Protein AF-A0AAD7U032-F1 (afdb_monomer)

Solvent-accessible surface area (backbone atoms only — not comparable to full-atom values): 26812 Å² total; per-residue (Å²): 134,87,78,87,90,81,91,80,87,80,85,79,78,85,80,86,76,88,72,82,88,74,84,74,82,80,70,84,75,75,76,74,75,67,78,77,76,73,81,84,71,78,80,67,92,74,64,51,50,70,64,33,67,50,90,88,66,87,79,59,68,65,36,74,42,58,40,39,72,49,74,57,56,83,48,71,39,68,55,42,38,36,29,38,36,33,13,79,52,79,82,51,80,86,36,52,39,94,87,40,41,72,36,91,82,60,49,80,43,76,83,49,68,27,30,45,49,33,96,84,44,76,80,46,86,51,54,72,55,64,53,47,73,38,66,71,57,89,92,55,64,88,88,63,74,67,34,81,45,74,36,75,37,84,91,61,55,84,64,88,72,73,69,76,91,62,94,69,73,86,72,76,97,79,86,86,86,82,92,73,95,71,83,86,75,82,76,71,78,82,71,73,52,74,63,77,77,76,52,59,80,72,50,72,82,57,74,61,46,78,84,54,47,58,59,86,40,68,47,47,71,68,56,50,51,51,46,50,56,48,27,60,67,54,74,45,91,60,79,53,74,87,40,69,64,81,74,61,31,62,40,20,16,36,58,48,25,51,52,46,50,38,49,74,72,46,46,80,82,51,72,67,57,65,66,52,48,26,62,50,104,76,76,80,70,61,76,78,79,71,95,72,66,84,57,44,77,37,69,49,49,76,63,54,52,51,52,45,48,52,52,36,52,74,60,67,27,56,66,67,61,53,48,58,50,60,76,71,36,26,29,45,37,42,55,52,48,45,30,53,53,59,56,41,66,78,57,52,92,72,53,92,51,43,50,65,51,50,56,50,50,53,50,53,34,47,70,75,51,61,72,80,71,77,72,78,68,53,65,66,62,56,53,56,63,58,68,72,63,77,78,84,71,82,77,82,81,75,86,75,84,80,81,83,77,85,79,87,80,86,86,82,137

Sequence (413 aa):
MYSLVAAASVICTLVLAAAPSATAVSLPRAAASLPILAKRQIVAPSHGFTAEPANSSIIEGGADFDFLYYNSNYCHSGYSQISVYLSTSAPTDGDVTNEGGLADGSYVVDFGTYLIANFGLPPMQPTPPPTLAMPTLDDIVSGTTLFFSVVETYNVCPGHIEFDEEGKDWGSPEDRKGTGSQSSLLLSPPTICESPIQHKMQVEFMRPPEEWATGWEPMTPAQREGLISMAIYCAMDVPFLFNANQNGQNVTKAEASALIGMLQDGGRPSTEYLNSLGRDAFLFGPPPPPQYWHGRHGEPTGEQRAWITQLGTRMGIPMDLVQGALANFTCGQASLLLGRLREAGGQMRNVADPSAWFENEVREVEDELPRSIEVEEDPSELEEAMADIDIDSEADTDEADFVEVAADVEVEG

Foldseek 3Di:
DDDDDDDDDDDDDDDPDDDDDDPPPDDPPPPPPPPPPPQLDDPDPDWWDWPPPDPPDDDDAQDKTFTDIGTLCLLVDQKKKKWKFKALDDDDPVQADPVQHGHPPRGDDTQGMAIDGPPPDDGDPPHDDRIGTHHDDPPDDPPRDMDIDMTIDDPDRPDPPVPVSDPDDPDDDDDDDDDDDDDDPPPDDDLQLPDLPVCCVPCVPPDQLVVQQDPQAAADPVLLVLVSVLCSSRVHDQPCNPPVPPLQARAGSNNSSLVSVCSSVSHDDDPVSSSPGRPDPADDDQDDPPPDDDFQQAAADPVLLVLLQVLCVLLVADNVLSVVLRVPHTNNLSSQLSRVSSVCSNVSVPDPDSHVVSVVSSVVSCVVDPRPPPPVPVVVVVVVVVVPPPPPPPDPDDDDDDDDDDDDDDDDD

Mean predicted aligned error: 19.31 Å

Secondary structure (DSSP, 8-state):
--------------------------------------------S---EEEESPTT----TT-EEE-EEE---TT--SEEEEEEEEESS---GGGB-TTSSBPTTS-SEEEEEEEEEPTTPPP-SSPPPSEEEPPP-TTS-TT---EEEEEEE-S--SS-------------TT-------------PPP-GGG--TTTHHHHTTSPPGGGG--TTPBPPHHHHHHHHHHHHHTT---TTTSSTTTT----BHHHHHHHHHHHHTT----HHHHHHTTS-SS---PPPPPS--TTTTSPPPHHHHHHHHHHHHHTT--HHHHHHHHTT--HHHHHHHHHHHHHHHTTGGG-S-HHHHHHHHHHHHHHHS---------HHHHHHHHHT-------------------------

Radius of gyration: 35.69 Å; Cα contacts (8 Å, |Δi|>4): 397; chains: 1; bounding box: 89×82×132 Å

Structure (mmCIF, N/CA/C/O backbone):
data_AF-A0AAD7U032-F1
#
_entry.id   AF-A0AAD7U032-F1
#
loop_
_atom_site.group_PDB
_atom_site.id
_atom_site.type_symbol
_atom_site.label_atom_id
_atom_site.label_alt_id
_atom_site.label_comp_id
_atom_site.label_asym_id
_atom_site.label_entity_id
_atom_site.label_seq_id
_atom_site.pdbx_PDB_ins_code
_atom_site.Cartn_x
_atom_site.Cartn_y
_atom_site.Cartn_z
_atom_site.occupancy
_atom_site.B_iso_or_equiv
_atom_site.auth_seq_id
_atom_site.auth_comp_id
_atom_site.auth_asym_id
_atom_site.auth_atom_id
_atom_site.pdbx_PDB_model_num
ATOM 1 N N . MET A 1 1 ? -2.798 -3.600 76.453 1.00 41.06 1 MET A N 1
ATOM 2 C CA . MET A 1 1 ? -3.569 -2.342 76.351 1.00 41.06 1 MET A CA 1
ATOM 3 C C . MET A 1 1 ? -4.258 -2.396 74.987 1.00 41.06 1 MET A C 1
ATOM 5 O O . MET A 1 1 ? -3.557 -2.236 74.005 1.00 41.06 1 MET A O 1
ATOM 9 N N . TYR A 1 2 ? -5.413 -3.072 74.848 1.00 35.59 2 TYR A N 1
ATOM 10 C CA . TYR A 1 2 ? -6.803 -2.565 75.024 1.00 35.59 2 TYR A CA 1
ATOM 11 C C . TYR A 1 2 ? -7.045 -1.311 74.157 1.00 35.59 2 TYR A C 1
ATOM 13 O O . TYR A 1 2 ? -6.279 -0.373 74.319 1.00 35.59 2 TYR A O 1
ATOM 21 N N . SER A 1 3 ? -8.005 -1.168 73.231 1.00 39.72 3 SER A N 1
ATOM 22 C CA . SER A 1 3 ? -9.274 -1.832 72.840 1.00 39.72 3 SER A CA 1
ATOM 23 C C . SER A 1 3 ? -9.546 -1.439 71.357 1.00 39.72 3 SER A C 1
ATOM 25 O O . SER A 1 3 ? -9.014 -0.424 70.926 1.00 39.72 3 SER A O 1
ATOM 27 N N . LEU A 1 4 ? -10.190 -2.192 70.449 1.00 46.31 4 LEU A N 1
ATOM 28 C CA . LEU A 1 4 ? -11.607 -2.607 70.333 1.00 46.31 4 LEU A CA 1
ATOM 29 C C . LEU A 1 4 ? -12.651 -1.488 70.550 1.00 46.31 4 LEU A C 1
ATOM 31 O O . LEU A 1 4 ? -12.475 -0.693 71.465 1.00 46.31 4 LEU A O 1
ATOM 35 N N . VAL A 1 5 ? -13.760 -1.549 69.779 1.00 42.72 5 VAL A N 1
ATOM 36 C CA . VAL A 1 5 ? -15.008 -0.720 69.784 1.00 42.72 5 VAL A CA 1
ATOM 37 C C . VAL A 1 5 ? -15.015 0.384 68.700 1.00 42.72 5 VAL A C 1
ATOM 39 O O . VAL A 1 5 ? -14.075 1.157 68.621 1.00 42.72 5 VAL A O 1
ATOM 42 N N . ALA A 1 6 ? -16.022 0.578 67.838 1.00 46.84 6 ALA A N 1
ATOM 43 C CA . ALA A 1 6 ? -17.252 -0.148 67.514 1.00 46.84 6 ALA A CA 1
ATOM 44 C C . ALA A 1 6 ? -17.837 0.376 66.187 1.00 46.84 6 ALA A C 1
ATOM 46 O O . ALA A 1 6 ? -17.640 1.529 65.810 1.00 46.84 6 ALA A O 1
ATOM 47 N N . ALA A 1 7 ? -18.609 -0.492 65.534 1.00 47.25 7 ALA A N 1
ATOM 48 C CA . ALA A 1 7 ? -19.533 -0.172 64.459 1.00 47.25 7 ALA A CA 1
ATOM 49 C C . ALA A 1 7 ? -20.654 0.776 64.923 1.00 47.25 7 ALA A C 1
ATOM 51 O O . ALA A 1 7 ? -21.212 0.595 66.005 1.00 47.25 7 ALA A O 1
ATOM 52 N N . ALA A 1 8 ? -21.058 1.706 64.057 1.00 46.75 8 ALA A N 1
ATOM 53 C CA . ALA A 1 8 ? -22.349 2.379 64.149 1.00 46.75 8 ALA A CA 1
ATOM 54 C C . ALA A 1 8 ? -23.053 2.326 62.787 1.00 46.75 8 ALA A C 1
ATOM 56 O O . ALA A 1 8 ? -22.836 3.140 61.896 1.00 46.75 8 ALA A O 1
ATOM 57 N N . SER A 1 9 ? -23.883 1.293 62.671 1.00 47.72 9 SER A N 1
ATOM 58 C CA . SER A 1 9 ? -24.999 1.162 61.743 1.00 47.72 9 SER A CA 1
ATOM 59 C C . SER A 1 9 ? -25.921 2.383 61.84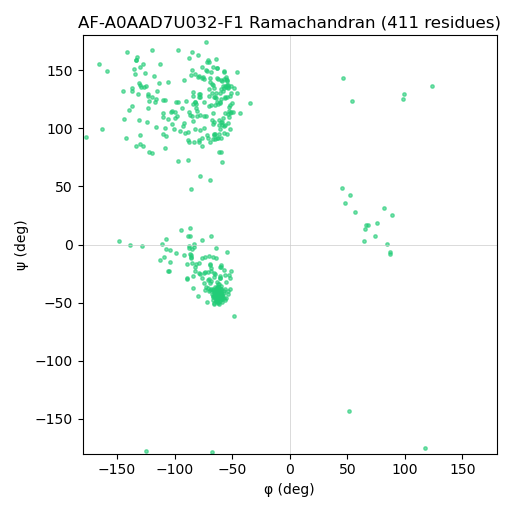8 1.00 47.72 9 SER A C 1
ATOM 61 O O . SER A 1 9 ? -26.475 2.638 62.918 1.00 47.72 9 SER A O 1
ATOM 63 N N . VAL A 1 10 ? -26.105 3.122 60.752 1.00 52.47 10 VAL A N 1
ATOM 64 C CA . VAL A 1 10 ? -27.197 4.095 60.615 1.00 52.47 10 VAL A CA 1
ATOM 65 C C . VAL A 1 10 ? -28.177 3.549 59.590 1.00 52.47 10 VAL A C 1
ATOM 67 O O . VAL A 1 10 ? -28.017 3.676 58.379 1.00 52.47 10 VAL A O 1
ATOM 70 N N . ILE A 1 11 ? -29.193 2.892 60.138 1.00 46.78 11 ILE A N 1
ATOM 71 C CA . ILE A 1 11 ? -30.429 2.495 59.478 1.00 46.78 11 ILE A CA 1
ATOM 72 C C . ILE A 1 11 ? -31.166 3.790 59.118 1.00 46.78 11 ILE A C 1
ATOM 74 O O . ILE A 1 11 ? -31.699 4.464 59.998 1.00 46.78 11 ILE A O 1
ATOM 78 N N . CYS A 1 12 ? -31.159 4.165 57.838 1.00 48.62 12 CYS A N 1
ATOM 79 C CA . CYS A 1 12 ? -31.978 5.263 57.337 1.00 48.62 12 CYS A CA 1
ATOM 80 C C . CYS A 1 12 ? -33.362 4.713 56.975 1.00 48.62 12 CYS A C 1
ATOM 82 O O . CYS A 1 12 ? -33.523 3.888 56.076 1.00 48.62 12 CYS A O 1
ATOM 84 N N . THR A 1 13 ? -34.340 5.126 57.768 1.00 58.12 13 THR A N 1
ATOM 85 C CA . THR A 1 13 ? -35.730 4.687 57.774 1.00 58.12 13 THR A CA 1
ATOM 86 C C . THR A 1 13 ? -36.441 5.030 56.463 1.00 58.12 13 THR A C 1
ATOM 88 O O . THR A 1 13 ? -36.563 6.196 56.093 1.00 58.12 13 THR A O 1
ATOM 91 N N . LEU A 1 14 ? -36.972 4.000 55.801 1.00 45.00 14 LEU A N 1
ATOM 92 C CA . LEU A 1 14 ? -37.977 4.100 54.744 1.00 45.00 14 LEU A CA 1
ATOM 93 C C . LEU A 1 14 ? -39.213 4.854 55.268 1.00 45.00 14 LEU A C 1
ATOM 95 O O . LEU A 1 14 ? -39.939 4.344 56.121 1.00 45.00 14 LEU A O 1
ATOM 99 N N . VAL A 1 15 ? -39.482 6.046 54.734 1.00 50.38 15 VAL A N 1
ATOM 100 C CA . VAL A 1 15 ? -40.784 6.711 54.872 1.00 50.38 15 VAL A CA 1
ATOM 101 C C . VAL A 1 15 ? -41.627 6.333 53.660 1.00 50.38 15 VAL A C 1
ATOM 103 O O . VAL A 1 15 ? -41.447 6.849 52.559 1.00 50.38 15 VAL A O 1
ATOM 106 N N . LEU A 1 16 ? -42.543 5.392 53.879 1.00 44.97 16 LEU A N 1
ATOM 107 C CA . LEU A 1 16 ? -43.576 4.991 52.933 1.00 44.97 16 LEU A CA 1
ATOM 108 C C . LEU A 1 16 ? -44.677 6.068 52.939 1.00 44.97 16 LEU A C 1
ATOM 110 O O . LEU A 1 16 ? -45.589 6.039 53.764 1.00 44.97 16 LEU A O 1
ATOM 114 N N . ALA A 1 17 ? -44.573 7.059 52.055 1.00 53.41 17 ALA A N 1
ATOM 115 C CA . ALA A 1 17 ? -45.657 8.004 51.810 1.00 53.41 17 ALA A CA 1
ATOM 116 C C . ALA A 1 17 ? -46.637 7.389 50.799 1.00 53.41 17 ALA A C 1
ATOM 118 O O . ALA A 1 17 ? -46.346 7.282 49.609 1.00 53.41 17 ALA A O 1
ATOM 119 N N . ALA A 1 18 ? -47.798 6.958 51.293 1.00 51.94 18 ALA A N 1
ATOM 120 C CA . ALA A 1 18 ? -48.925 6.532 50.476 1.00 51.94 18 ALA A CA 1
ATOM 121 C C . ALA A 1 18 ? -49.508 7.743 49.727 1.00 51.94 18 ALA A C 1
ATOM 123 O O . ALA A 1 18 ? -50.146 8.606 50.331 1.00 51.94 18 ALA A O 1
ATOM 124 N N . ALA A 1 19 ? -49.273 7.812 48.417 1.00 52.31 19 ALA A N 1
ATOM 125 C CA . ALA A 1 19 ? -49.904 8.784 47.532 1.00 52.31 19 ALA A CA 1
ATOM 126 C C . ALA A 1 19 ? -51.203 8.204 46.927 1.00 52.31 19 ALA A C 1
ATOM 128 O O . ALA A 1 19 ? -51.252 7.012 46.607 1.00 52.31 19 ALA A O 1
ATOM 129 N N . PRO A 1 20 ? -52.261 9.021 46.776 1.00 50.53 20 PRO A N 1
ATOM 130 C CA . PRO A 1 20 ? -53.568 8.586 46.295 1.00 50.53 20 PRO A CA 1
ATOM 131 C C . PRO A 1 20 ? -53.537 8.162 44.822 1.00 50.53 20 PRO A C 1
ATOM 133 O O . PRO A 1 20 ? -52.939 8.820 43.971 1.00 50.53 20 PRO A O 1
ATOM 136 N N . SER A 1 21 ? -54.237 7.065 44.534 1.00 52.59 21 SER A N 1
ATOM 137 C CA . SER A 1 21 ? -54.460 6.514 43.199 1.00 52.59 21 SER A CA 1
ATOM 138 C C . SER A 1 21 ? -55.218 7.504 42.310 1.00 52.59 21 SER A C 1
ATOM 140 O O . SER A 1 21 ? -56.446 7.558 42.316 1.00 52.59 21 SER A O 1
ATOM 142 N N . ALA A 1 22 ? -54.479 8.279 41.519 1.00 49.69 22 ALA A N 1
ATOM 143 C CA . ALA A 1 22 ? -55.016 8.957 40.351 1.00 49.69 22 ALA A CA 1
ATOM 144 C C . ALA A 1 22 ? -55.148 7.926 39.221 1.00 49.69 22 ALA A C 1
ATOM 146 O O . ALA A 1 22 ? -54.156 7.419 38.698 1.00 49.69 22 ALA A O 1
ATOM 147 N N . THR A 1 23 ? -56.383 7.591 38.858 1.00 52.22 23 THR A N 1
ATOM 148 C CA . THR A 1 23 ? -56.711 6.839 37.645 1.00 52.22 23 THR A CA 1
ATOM 149 C C . THR A 1 23 ? -56.290 7.661 36.427 1.00 52.22 23 THR A C 1
ATOM 151 O O . THR A 1 23 ? -57.039 8.513 35.950 1.00 52.22 23 THR A O 1
ATOM 154 N N . ALA A 1 24 ? -55.064 7.441 35.955 1.00 48.94 24 ALA A N 1
ATOM 155 C CA . ALA A 1 24 ? -54.575 7.997 34.707 1.00 48.94 24 ALA A CA 1
ATOM 156 C C . ALA A 1 24 ? -55.362 7.369 33.550 1.00 48.94 24 ALA A C 1
ATOM 158 O O . ALA A 1 24 ? -55.278 6.168 33.293 1.00 48.94 24 ALA A O 1
ATOM 159 N N . VAL A 1 25 ? -56.155 8.193 32.868 1.00 52.25 25 VAL A N 1
ATOM 160 C CA . VAL A 1 25 ? -56.775 7.852 31.589 1.00 52.25 25 VAL A CA 1
ATOM 161 C C . VAL A 1 25 ? -55.638 7.583 30.608 1.00 52.25 25 VAL A C 1
ATOM 163 O O . VAL A 1 25 ? -54.919 8.495 30.204 1.00 52.25 25 VAL A O 1
ATOM 166 N N . SER A 1 26 ? -55.439 6.309 30.280 1.00 49.09 26 SER A N 1
ATOM 167 C CA . SER A 1 26 ? -54.466 5.865 29.291 1.00 49.09 26 SER A CA 1
ATOM 168 C C . SER A 1 26 ? -54.978 6.281 27.911 1.00 49.09 26 SER A C 1
ATOM 170 O O . SER A 1 26 ? -55.786 5.585 27.298 1.00 49.09 26 SER A O 1
ATOM 172 N N . LEU A 1 27 ? -54.581 7.469 27.445 1.00 50.00 27 LEU A N 1
ATOM 173 C CA . LEU A 1 27 ? -54.693 7.786 26.027 1.00 50.00 27 LEU A CA 1
ATOM 174 C C . LEU A 1 27 ? -53.755 6.828 25.278 1.00 50.00 27 LEU A C 1
ATOM 176 O O . LEU A 1 27 ? -52.572 6.776 25.627 1.00 50.00 27 LEU A O 1
ATOM 180 N N . PRO A 1 28 ? -54.230 6.092 24.257 1.00 48.09 28 PRO A N 1
ATOM 181 C CA . PRO A 1 28 ? -53.341 5.368 23.368 1.00 48.09 28 PRO A CA 1
ATOM 182 C C . PRO A 1 28 ? -52.459 6.411 22.687 1.00 48.09 28 PRO A C 1
ATOM 184 O O . PRO A 1 28 ? -52.894 7.153 21.806 1.00 48.09 28 PRO A O 1
ATOM 187 N N . ARG A 1 29 ? -51.218 6.519 23.161 1.00 51.91 29 ARG A N 1
ATOM 188 C CA . ARG A 1 29 ? -50.171 7.296 22.518 1.00 51.91 29 ARG A CA 1
ATOM 189 C C . ARG A 1 29 ? -49.929 6.574 21.201 1.00 51.91 29 ARG A C 1
ATOM 191 O O . ARG A 1 29 ? -49.249 5.554 21.177 1.00 51.91 29 ARG A O 1
ATOM 198 N N . ALA A 1 30 ? -50.590 7.036 20.142 1.00 49.72 30 ALA A N 1
ATOM 199 C CA . ALA A 1 30 ? -50.266 6.633 18.790 1.00 49.72 30 ALA A CA 1
ATOM 200 C C . ALA A 1 30 ? -48.770 6.905 18.641 1.00 49.72 30 ALA A C 1
ATOM 202 O O . ALA A 1 30 ? -48.344 8.061 18.619 1.00 49.72 30 ALA A O 1
ATOM 203 N N . ALA A 1 31 ? -47.973 5.838 18.680 1.00 51.22 31 ALA A N 1
ATOM 204 C CA . ALA A 1 31 ? -46.581 5.889 18.305 1.00 51.22 31 ALA A CA 1
ATOM 205 C C . ALA A 1 31 ? -46.606 6.275 16.832 1.00 51.22 31 ALA A C 1
ATOM 207 O O . ALA A 1 31 ? -46.806 5.433 15.961 1.00 51.22 31 ALA A O 1
ATOM 208 N N . ALA A 1 32 ? -46.534 7.579 16.567 1.00 51.00 32 ALA A N 1
ATOM 209 C CA . ALA A 1 32 ? -46.184 8.069 15.259 1.00 51.00 32 ALA A CA 1
ATOM 210 C C . ALA A 1 32 ? -44.821 7.441 14.982 1.00 51.00 32 ALA A C 1
ATOM 212 O O . ALA A 1 32 ? -43.820 7.834 15.580 1.00 51.00 32 ALA A O 1
ATOM 213 N N . SER A 1 33 ? -44.817 6.387 14.169 1.00 51.91 33 SER A N 1
ATOM 214 C CA . SER A 1 33 ? -43.621 5.868 13.538 1.00 51.91 33 SER A CA 1
ATOM 215 C C . SER A 1 33 ? -43.087 7.025 12.712 1.00 51.91 33 SER A C 1
ATOM 217 O O . SER A 1 33 ? -43.548 7.261 11.593 1.00 51.91 33 SER A O 1
ATOM 219 N N . LEU A 1 34 ? -42.207 7.824 13.318 1.00 50.81 34 LEU A N 1
ATOM 220 C CA . LEU A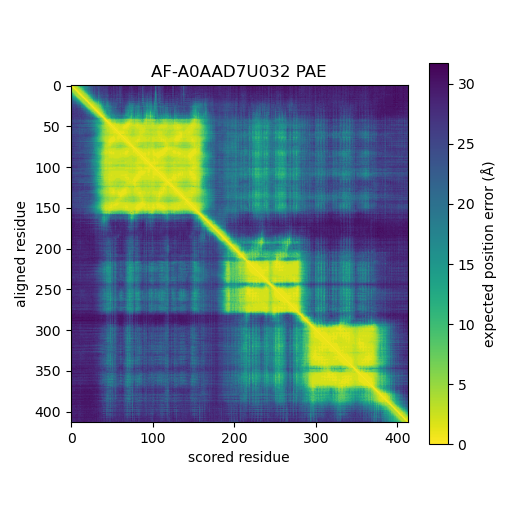 1 34 ? -41.417 8.781 12.574 1.00 50.81 34 LEU A CA 1
ATOM 221 C C . LEU A 1 34 ? -40.768 7.969 11.455 1.00 50.81 34 LEU A C 1
ATOM 223 O O . LEU A 1 34 ? -40.227 6.896 11.746 1.00 50.81 34 LEU A O 1
ATOM 227 N N . PRO A 1 35 ? -40.905 8.393 10.190 1.00 55.06 35 PRO A N 1
ATOM 228 C CA . PRO A 1 35 ? -40.233 7.709 9.105 1.00 55.06 35 PRO A CA 1
ATOM 229 C C . PRO A 1 35 ? -38.759 7.633 9.490 1.00 55.06 35 PRO A C 1
ATOM 231 O O . PRO A 1 35 ? -38.136 8.663 9.751 1.00 55.06 35 PRO A O 1
ATOM 234 N N . ILE A 1 36 ? -38.247 6.407 9.620 1.00 55.00 36 ILE A N 1
ATOM 235 C CA . ILE A 1 36 ? -36.823 6.164 9.813 1.00 55.00 36 ILE A CA 1
ATOM 236 C C . ILE A 1 36 ? -36.183 6.780 8.577 1.00 55.00 36 ILE A C 1
ATOM 238 O O . ILE A 1 36 ? -36.366 6.278 7.468 1.00 55.00 36 ILE A O 1
ATOM 242 N N . LEU A 1 37 ? -35.557 7.941 8.757 1.00 54.03 37 LEU A N 1
ATOM 243 C CA . LEU A 1 37 ? -34.805 8.605 7.708 1.00 54.03 37 LEU A CA 1
ATOM 244 C C . LEU A 1 37 ? -33.744 7.600 7.271 1.00 54.03 37 LEU A C 1
ATOM 246 O O . LEU A 1 37 ? -32.852 7.264 8.047 1.00 54.03 37 LEU A O 1
ATOM 250 N N . ALA A 1 38 ? -33.916 7.050 6.069 1.00 57.22 38 ALA A N 1
ATOM 251 C CA . ALA A 1 38 ? -32.956 6.125 5.500 1.00 57.22 38 ALA A CA 1
ATOM 252 C C . ALA A 1 38 ? -31.598 6.830 5.467 1.00 57.22 38 ALA A C 1
ATOM 254 O O . ALA A 1 38 ? -31.499 7.963 4.986 1.00 57.22 38 ALA A O 1
ATOM 255 N N . LYS A 1 39 ? -30.580 6.175 6.031 1.00 55.69 39 LYS A N 1
ATOM 256 C CA . LYS A 1 39 ? -29.197 6.644 6.008 1.00 55.69 39 LYS A CA 1
ATOM 257 C C . LYS A 1 39 ? -28.814 6.906 4.547 1.00 55.69 39 LYS A C 1
ATOM 259 O O . LYS A 1 39 ? -28.783 5.977 3.749 1.00 55.69 39 LYS A O 1
ATOM 264 N N . ARG A 1 40 ? -28.595 8.178 4.197 1.00 56.59 40 ARG A N 1
ATOM 265 C CA . ARG A 1 40 ? -28.171 8.604 2.847 1.00 56.59 40 ARG A CA 1
ATOM 266 C C . ARG A 1 40 ? -26.656 8.563 2.663 1.00 56.59 40 ARG A C 1
ATOM 268 O O . ARG A 1 40 ? -26.166 8.778 1.563 1.00 56.59 40 ARG A O 1
ATOM 275 N N . GLN A 1 41 ? -25.914 8.329 3.741 1.00 63.97 41 GLN A N 1
ATOM 276 C CA . GLN A 1 41 ? -24.466 8.284 3.696 1.00 63.97 41 GLN A CA 1
ATOM 277 C C . GLN A 1 41 ? -24.000 6.909 3.219 1.00 63.97 41 GLN A C 1
ATOM 279 O O . GLN A 1 41 ? -24.321 5.886 3.829 1.00 63.97 41 GLN A O 1
ATOM 284 N N . ILE A 1 42 ? -23.234 6.908 2.134 1.00 69.94 42 ILE A N 1
ATOM 285 C CA . ILE A 1 42 ? -22.554 5.727 1.618 1.00 69.94 42 ILE A CA 1
ATOM 286 C C . ILE A 1 42 ? -21.243 5.603 2.391 1.00 69.94 42 ILE A C 1
ATOM 288 O O . ILE A 1 42 ? -20.425 6.522 2.376 1.00 69.94 42 ILE A O 1
ATOM 292 N N . VAL A 1 43 ? -21.050 4.483 3.087 1.00 80.06 43 VAL A N 1
ATOM 293 C CA . VAL A 1 43 ? -19.726 4.126 3.603 1.00 80.06 43 VAL A CA 1
ATOM 294 C C . VAL A 1 43 ? -18.914 3.664 2.400 1.00 80.06 43 VAL A C 1
ATOM 296 O O . VAL A 1 43 ? -19.236 2.653 1.775 1.00 80.06 43 VAL A O 1
ATOM 299 N N . ALA A 1 44 ? -17.922 4.460 2.010 1.00 79.00 44 ALA A N 1
ATOM 300 C CA . ALA A 1 44 ? -17.062 4.111 0.892 1.00 79.00 44 ALA A CA 1
ATOM 301 C C . ALA A 1 44 ? -16.163 2.928 1.297 1.00 79.00 44 ALA A C 1
ATOM 303 O O . ALA A 1 44 ? -15.561 2.967 2.370 1.00 79.00 44 ALA A O 1
ATOM 304 N N . PRO A 1 45 ? -16.024 1.891 0.451 1.00 74.50 45 PRO A N 1
ATOM 305 C CA . PRO A 1 45 ? -15.118 0.777 0.734 1.00 74.50 45 PRO A CA 1
ATOM 306 C C . PRO A 1 45 ? -13.641 1.196 0.652 1.00 74.50 45 PRO A C 1
ATOM 308 O O . PRO A 1 45 ? -12.767 0.492 1.146 1.00 74.50 45 PRO A O 1
ATOM 311 N N . SER A 1 46 ? -13.355 2.333 0.014 1.00 78.12 46 SER A N 1
ATOM 312 C CA . SER A 1 46 ? -12.024 2.926 -0.053 1.00 78.12 46 SER A CA 1
ATOM 313 C C . SER A 1 46 ? -11.796 3.830 1.155 1.00 78.12 46 SER A C 1
ATOM 315 O O . SER A 1 46 ? -12.443 4.867 1.289 1.00 78.12 46 SER A O 1
ATOM 317 N N . HIS A 1 47 ? -10.858 3.439 2.011 1.00 86.06 47 HIS A N 1
ATOM 318 C CA . HIS A 1 47 ? -10.454 4.177 3.202 1.00 86.06 47 HIS A CA 1
ATOM 319 C C . HIS A 1 47 ? -8.936 4.077 3.403 1.00 86.06 47 HIS A C 1
ATOM 321 O O . HIS A 1 47 ? -8.263 3.247 2.786 1.00 86.06 47 HIS A O 1
ATOM 327 N N . GLY A 1 48 ? -8.384 4.934 4.259 1.00 89.38 48 GLY A N 1
ATOM 328 C CA . GLY A 1 48 ? -6.986 4.880 4.674 1.00 89.38 48 GLY A CA 1
ATOM 329 C C . GLY A 1 48 ? -6.659 3.643 5.515 1.00 89.38 48 GLY A C 1
ATOM 330 O O . GLY A 1 48 ? -7.508 2.790 5.777 1.00 89.38 48 GLY A O 1
ATOM 331 N N . PHE A 1 49 ? -5.415 3.533 5.964 1.00 90.88 49 PHE A N 1
ATOM 332 C CA . PHE A 1 49 ? -4.928 2.385 6.723 1.00 90.88 49 PHE A CA 1
ATOM 333 C C . PHE A 1 49 ? -4.224 2.817 8.011 1.00 90.88 49 PHE A C 1
ATOM 335 O O . PHE A 1 49 ? -3.388 3.721 8.016 1.00 90.88 49 PHE A O 1
ATOM 342 N N . THR A 1 50 ? -4.543 2.126 9.104 1.00 94.81 50 THR A N 1
ATOM 343 C CA . THR A 1 50 ? -3.890 2.295 10.404 1.00 94.81 50 THR A CA 1
ATOM 344 C C . THR A 1 50 ? -2.625 1.449 10.454 1.00 94.81 50 THR A C 1
ATOM 346 O O . THR A 1 50 ? -2.706 0.224 10.502 1.00 94.81 50 THR A O 1
ATOM 349 N N . ALA A 1 51 ? -1.462 2.098 10.455 1.00 91.12 51 ALA A N 1
ATOM 350 C CA . ALA A 1 51 ? -0.181 1.417 10.601 1.00 91.12 51 ALA A CA 1
ATOM 351 C C . ALA A 1 51 ? 0.172 1.157 12.065 1.00 91.12 51 ALA A C 1
ATOM 353 O O . ALA A 1 51 ? 0.679 0.081 12.370 1.00 91.12 51 ALA A O 1
ATOM 354 N N . GLU A 1 52 ? -0.148 2.103 12.954 1.00 95.88 52 GLU A N 1
ATOM 355 C CA . GLU A 1 52 ? 0.006 1.939 14.399 1.00 95.88 52 GLU A CA 1
ATOM 356 C C . GLU A 1 52 ? -1.282 2.330 15.144 1.00 95.88 52 GLU A C 1
ATOM 358 O O . GLU A 1 52 ? -1.893 3.351 14.799 1.00 95.88 52 GLU A O 1
ATOM 363 N N . PRO A 1 53 ? -1.704 1.552 16.158 1.00 97.69 53 PRO A N 1
ATOM 364 C CA . PRO A 1 53 ? -1.025 0.359 16.668 1.00 97.69 53 PRO A CA 1
ATOM 365 C C . PRO A 1 53 ? -1.170 -0.849 15.729 1.00 97.69 53 PRO A C 1
ATOM 367 O O . PRO A 1 53 ? -2.238 -1.085 15.159 1.00 97.69 53 PRO A O 1
ATOM 370 N N . ALA A 1 54 ? -0.113 -1.654 15.606 1.00 92.38 54 ALA A N 1
ATOM 371 C CA . ALA A 1 54 ? -0.169 -2.902 14.849 1.00 92.38 54 ALA A CA 1
ATOM 372 C C . ALA A 1 54 ? -1.262 -3.855 15.378 1.00 92.38 54 ALA A C 1
ATOM 374 O O . ALA A 1 54 ? -1.539 -3.929 16.582 1.00 92.38 54 ALA A O 1
ATOM 375 N N . ASN A 1 55 ? -1.854 -4.649 14.483 1.00 92.69 55 ASN A N 1
ATOM 376 C CA . ASN A 1 55 ? -2.860 -5.643 14.859 1.00 92.69 55 ASN A CA 1
ATOM 377 C C . ASN A 1 55 ? -2.340 -6.599 15.944 1.00 92.69 55 ASN A C 1
ATOM 379 O O . ASN A 1 55 ? -1.220 -7.100 15.866 1.00 92.69 55 ASN A O 1
ATOM 383 N N . SER A 1 56 ? -3.194 -6.887 16.932 1.00 93.19 56 SER A N 1
ATOM 384 C CA . SER A 1 56 ? -2.869 -7.729 18.098 1.00 93.19 56 SER A CA 1
ATOM 385 C C . SER A 1 56 ? -1.813 -7.156 19.054 1.00 93.19 56 SER A C 1
ATOM 387 O O . SER A 1 56 ? -1.301 -7.895 19.897 1.00 93.19 56 SER A O 1
ATOM 389 N N . SER A 1 57 ? -1.518 -5.855 18.977 1.00 95.56 57 SER A N 1
ATOM 390 C CA . SER A 1 57 ? -0.708 -5.175 19.992 1.00 95.56 57 SER A CA 1
ATOM 391 C C . SER A 1 57 ? -1.349 -5.267 21.378 1.00 95.56 57 SER A C 1
ATOM 393 O O . SER A 1 57 ? -2.568 -5.170 21.528 1.00 95.56 57 SER A O 1
ATOM 395 N N . ILE A 1 58 ? -0.512 -5.447 22.400 1.00 96.75 58 ILE A N 1
ATOM 396 C CA . ILE A 1 58 ? -0.925 -5.430 23.806 1.00 96.75 58 ILE A CA 1
ATOM 397 C C . ILE A 1 58 ? -0.578 -4.053 24.362 1.00 96.75 58 ILE A C 1
ATOM 399 O O . ILE A 1 58 ? 0.597 -3.711 24.466 1.00 96.75 58 ILE A O 1
ATOM 403 N N . ILE A 1 59 ? -1.603 -3.280 24.714 1.00 96.62 59 ILE A N 1
ATOM 404 C CA . ILE A 1 59 ? -1.467 -1.932 25.270 1.00 96.62 59 ILE A CA 1
ATOM 405 C C . ILE A 1 59 ? -2.036 -1.957 26.688 1.00 96.62 59 ILE A C 1
ATOM 407 O O . ILE A 1 59 ? -3.172 -2.385 26.904 1.00 96.62 59 ILE A O 1
ATOM 411 N N . GLU A 1 60 ? -1.237 -1.539 27.667 1.00 95.75 60 GLU A N 1
ATOM 412 C CA . GLU A 1 60 ? -1.676 -1.459 29.060 1.00 95.75 60 GLU A CA 1
ATOM 413 C C . GLU A 1 60 ? -2.571 -0.228 29.276 1.00 95.75 60 GLU A C 1
ATOM 415 O O . GLU A 1 60 ? -2.342 0.838 28.707 1.00 95.75 60 GLU A O 1
ATOM 420 N N . GLY A 1 61 ? -3.599 -0.358 30.119 1.00 95.81 61 GLY A N 1
ATOM 421 C CA . GLY A 1 61 ? -4.423 0.786 30.513 1.00 95.81 61 GLY A CA 1
ATOM 422 C C . GLY A 1 61 ? -3.576 1.853 31.211 1.00 95.81 61 GLY A C 1
ATOM 423 O O . GLY A 1 61 ? -2.825 1.543 32.134 1.00 95.81 61 GLY A O 1
ATOM 424 N N . GLY A 1 62 ? -3.697 3.104 30.772 1.00 95.81 62 GLY A N 1
ATOM 425 C CA . GLY A 1 62 ? -2.895 4.237 31.233 1.00 95.81 62 GLY A CA 1
ATOM 426 C C . GLY A 1 62 ? -1.571 4.441 30.488 1.00 95.81 62 GLY A C 1
ATOM 427 O O . GLY A 1 62 ? -0.898 5.433 30.760 1.00 95.81 62 GLY A O 1
ATOM 428 N N . ALA A 1 63 ? -1.178 3.535 29.585 1.00 97.56 63 ALA A N 1
ATOM 429 C CA . ALA A 1 63 ? 0.040 3.680 28.790 1.00 97.56 63 ALA A CA 1
ATOM 430 C C . ALA A 1 63 ? -0.193 4.523 27.528 1.00 97.56 63 ALA A C 1
ATOM 432 O O . ALA A 1 63 ? -1.272 4.492 26.934 1.00 97.56 63 ALA A O 1
ATOM 433 N N . ASP A 1 64 ? 0.848 5.225 27.089 1.00 98.31 64 ASP A N 1
ATOM 434 C CA . ASP A 1 64 ? 0.878 5.832 25.760 1.00 98.31 64 ASP A CA 1
ATOM 435 C C . ASP A 1 64 ? 1.207 4.764 24.707 1.00 98.31 64 ASP A C 1
ATOM 437 O O . ASP A 1 64 ? 1.997 3.849 24.959 1.00 98.31 64 ASP A O 1
ATOM 441 N N . PHE A 1 65 ? 0.621 4.890 23.520 1.00 98.00 65 PHE A N 1
ATOM 442 C CA . PHE A 1 65 ? 0.921 4.054 22.360 1.00 98.00 65 PHE A CA 1
ATOM 443 C C . PHE A 1 65 ? 1.072 4.906 21.101 1.00 98.00 65 PHE A C 1
ATOM 445 O O . PHE A 1 65 ? 0.474 5.979 20.990 1.00 98.00 65 PHE A O 1
ATOM 452 N N . ASP A 1 66 ? 1.883 4.424 20.162 1.00 98.25 66 ASP A N 1
ATOM 453 C CA . ASP A 1 66 ? 2.118 5.105 18.892 1.00 98.25 66 ASP A CA 1
ATOM 454 C C . ASP A 1 66 ? 0.842 5.111 18.043 1.00 98.25 66 ASP A C 1
ATOM 456 O O . ASP A 1 66 ? 0.126 4.110 17.949 1.00 98.25 66 ASP A O 1
ATOM 460 N N . PHE A 1 67 ? 0.561 6.251 17.417 1.00 98.12 67 PHE A N 1
ATOM 461 C CA . PHE A 1 67 ? -0.554 6.412 16.495 1.00 98.12 67 PHE A CA 1
ATOM 462 C C . PHE A 1 67 ? -0.045 6.893 15.142 1.00 98.12 67 PHE A C 1
ATOM 464 O O . PHE A 1 67 ? 0.510 7.986 15.010 1.00 98.12 67 PHE A O 1
ATOM 471 N N . LEU A 1 68 ? -0.261 6.062 14.123 1.00 95.56 68 LEU A N 1
ATOM 472 C CA . LEU A 1 68 ? 0.115 6.367 12.752 1.00 95.56 68 LEU A CA 1
ATOM 473 C C . LEU A 1 68 ? -0.978 5.894 11.803 1.00 95.56 68 LEU A C 1
ATOM 475 O O . LEU A 1 68 ? -1.238 4.697 11.660 1.00 95.56 68 LEU A O 1
ATOM 479 N N . TYR A 1 69 ? -1.592 6.859 11.130 1.00 96.62 69 TYR A N 1
ATOM 480 C CA . TYR A 1 69 ? -2.650 6.629 10.163 1.00 96.62 69 TYR A CA 1
ATOM 481 C C . TYR A 1 69 ? -2.276 7.230 8.811 1.00 96.62 69 TYR A C 1
ATOM 483 O O . TYR A 1 69 ? -1.931 8.409 8.723 1.00 96.62 69 TYR A O 1
ATOM 491 N N . TYR A 1 70 ? -2.369 6.417 7.762 1.00 90.75 70 TYR A N 1
ATOM 492 C CA . TYR A 1 70 ? -2.174 6.840 6.382 1.00 90.75 70 TYR A CA 1
ATOM 493 C C . TYR A 1 70 ? -3.534 7.050 5.740 1.00 90.75 70 TYR A C 1
ATOM 495 O O . TYR A 1 70 ? -4.258 6.085 5.491 1.00 90.75 70 TYR A O 1
ATOM 503 N N . ASN A 1 71 ? -3.888 8.305 5.480 1.00 93.06 71 ASN A N 1
ATOM 504 C CA . ASN A 1 71 ? -5.186 8.605 4.907 1.00 93.06 71 ASN A CA 1
ATOM 505 C C . ASN A 1 71 ? -5.238 8.248 3.417 1.00 93.06 71 ASN A C 1
ATOM 507 O O . ASN A 1 71 ? -4.268 8.448 2.687 1.00 93.06 71 ASN A O 1
ATOM 511 N N . SER A 1 72 ? -6.390 7.772 2.945 1.00 87.50 72 SER A N 1
ATOM 512 C CA . SER A 1 72 ? -6.559 7.468 1.513 1.00 87.50 72 SER A CA 1
ATOM 513 C C . SER A 1 72 ? -6.708 8.727 0.660 1.00 87.50 72 SER A C 1
ATOM 515 O O . SER A 1 72 ? -6.396 8.712 -0.529 1.00 87.50 72 SER A O 1
ATOM 517 N N . ASN A 1 73 ? -7.176 9.821 1.277 1.00 87.62 73 ASN A N 1
ATOM 518 C CA . ASN A 1 73 ? -7.520 11.068 0.594 1.00 87.62 73 ASN A CA 1
ATOM 519 C C . ASN A 1 73 ? -8.487 10.833 -0.579 1.00 87.62 73 ASN A C 1
ATOM 521 O O . ASN A 1 73 ? -8.318 11.411 -1.652 1.00 87.62 73 ASN A O 1
ATOM 525 N N . TYR A 1 74 ? -9.492 9.974 -0.378 1.00 84.81 74 TYR A N 1
ATOM 526 C CA . TYR A 1 74 ? -10.391 9.523 -1.443 1.00 84.81 74 TYR A CA 1
ATOM 527 C C . TYR A 1 74 ? -11.020 10.674 -2.245 1.00 84.81 74 TYR A C 1
ATOM 529 O O . TYR A 1 74 ? -11.135 10.605 -3.464 1.00 84.81 74 TYR A O 1
ATOM 537 N N . CYS A 1 75 ? -11.376 11.767 -1.569 1.00 87.12 75 CYS A N 1
ATOM 538 C CA . CYS A 1 75 ? -11.973 12.941 -2.202 1.00 87.12 75 CYS A CA 1
ATOM 539 C C . CYS A 1 75 ? -10.978 14.042 -2.578 1.00 87.12 75 CYS A C 1
ATOM 541 O O . CYS A 1 75 ? -11.404 15.155 -2.874 1.00 87.12 75 CYS A O 1
ATOM 543 N N . HIS A 1 76 ? -9.669 13.777 -2.549 1.00 87.69 76 HIS A N 1
ATOM 544 C CA . HIS A 1 76 ? -8.634 14.761 -2.872 1.00 87.69 76 HIS A CA 1
ATOM 545 C C . HIS A 1 76 ? -8.839 16.111 -2.161 1.00 87.69 76 HIS A C 1
ATOM 547 O O . HIS A 1 76 ? -8.586 17.178 -2.724 1.00 87.69 76 HIS A O 1
ATOM 553 N N . SER A 1 77 ? -9.330 16.082 -0.920 1.00 89.38 77 SER A N 1
ATOM 554 C CA . SER A 1 77 ? -9.542 17.293 -0.139 1.00 89.38 77 SER A CA 1
ATOM 555 C C . SER A 1 77 ? -8.191 17.848 0.305 1.00 89.38 77 SER A C 1
ATOM 557 O O . SER A 1 77 ? -7.236 17.105 0.514 1.00 89.38 77 SER A O 1
ATOM 559 N N . GLY A 1 78 ? -8.077 19.167 0.483 1.00 90.88 78 GLY A N 1
ATOM 560 C CA . GLY A 1 78 ? -6.857 19.743 1.068 1.00 90.88 78 GLY A CA 1
ATOM 561 C C . GLY A 1 78 ? -6.596 19.225 2.490 1.00 90.88 78 GLY A C 1
ATOM 562 O O . GLY A 1 78 ? -5.450 19.083 2.907 1.00 90.88 78 GLY A O 1
ATOM 563 N N . TYR A 1 79 ? -7.667 18.880 3.205 1.00 93.75 79 TYR A N 1
ATOM 564 C CA . TYR A 1 79 ? -7.617 18.338 4.555 1.00 93.75 79 TYR A CA 1
ATOM 565 C C . TYR A 1 79 ? -8.602 17.176 4.694 1.00 93.75 79 TYR A C 1
ATOM 567 O O . TYR A 1 79 ? -9.766 17.301 4.298 1.00 93.75 79 TYR A O 1
ATOM 575 N N . SER A 1 80 ? -8.145 16.060 5.257 1.00 94.19 80 SER A N 1
ATOM 576 C CA . SER A 1 80 ? -8.979 14.900 5.590 1.00 94.19 80 SER A CA 1
ATOM 577 C C . SER A 1 80 ? -9.332 14.947 7.070 1.00 94.19 80 SER A C 1
ATOM 579 O O . SER A 1 80 ? -8.433 14.980 7.912 1.00 94.19 80 SER A O 1
ATOM 581 N N . GLN A 1 81 ? -10.622 14.945 7.397 1.00 95.69 81 GLN A N 1
ATOM 582 C CA . GLN A 1 81 ? -11.071 14.819 8.781 1.00 95.69 81 GLN A CA 1
ATOM 583 C C . GLN A 1 81 ? -11.115 13.343 9.166 1.00 95.69 81 GLN A C 1
ATOM 585 O O . GLN A 1 81 ? -11.685 12.536 8.434 1.00 95.69 81 GLN A O 1
ATOM 590 N N . ILE A 1 82 ? -10.530 13.005 10.313 1.00 97.19 82 ILE A N 1
ATOM 591 C CA . ILE A 1 82 ? -10.588 11.661 10.887 1.00 97.19 82 ILE A CA 1
ATOM 592 C C . ILE A 1 82 ? -11.111 11.706 12.319 1.00 97.19 82 ILE A C 1
ATOM 594 O O . ILE A 1 82 ? -10.821 12.655 13.047 1.00 97.19 82 ILE A O 1
ATOM 598 N N . SER A 1 83 ? -11.820 10.667 12.740 1.00 97.81 83 SER A N 1
ATOM 599 C CA . SER A 1 83 ? -12.228 10.456 14.134 1.00 97.81 83 SER A CA 1
ATOM 600 C C . SER A 1 83 ? -11.757 9.082 14.602 1.00 97.81 83 SER A C 1
ATOM 602 O O . SER A 1 83 ? -11.832 8.111 13.846 1.00 97.81 83 SER A O 1
ATOM 604 N N . VAL A 1 84 ? -11.213 9.006 15.818 1.00 98.25 84 VAL A N 1
ATOM 605 C CA . VAL A 1 84 ? -10.475 7.830 16.303 1.00 98.25 84 VAL A CA 1
ATOM 606 C C . VAL A 1 84 ? -11.159 7.248 17.534 1.00 98.25 84 VAL A C 1
ATOM 608 O O . VAL A 1 84 ? -11.383 7.946 18.522 1.00 98.25 84 VAL A O 1
ATOM 611 N N . TYR A 1 85 ? -11.448 5.950 17.490 1.00 98.44 85 TYR A N 1
ATOM 612 C CA . TYR A 1 85 ? -12.273 5.267 18.480 1.00 98.44 85 TYR A CA 1
ATOM 613 C C . TYR A 1 85 ? -11.656 3.957 18.960 1.00 98.44 85 TYR A C 1
ATOM 615 O O . TYR A 1 85 ? -10.862 3.314 18.268 1.00 98.44 85 TYR A O 1
ATOM 623 N N . LEU A 1 86 ? -12.113 3.523 20.133 1.00 98.06 86 LEU A N 1
ATOM 624 C CA . LEU A 1 86 ? -11.906 2.176 20.648 1.00 98.06 86 LEU A CA 1
ATOM 625 C C . LEU A 1 86 ? -13.251 1.524 20.954 1.00 98.06 86 LEU A C 1
ATOM 627 O O . LEU A 1 86 ? -14.056 2.098 21.689 1.00 98.06 86 LEU A O 1
ATOM 631 N N . SER A 1 87 ? -13.468 0.310 20.456 1.00 98.12 87 SER A N 1
ATOM 632 C CA . SER A 1 87 ? -14.715 -0.444 20.635 1.00 98.12 87 SER A CA 1
ATOM 633 C C . SER A 1 87 ? -14.462 -1.848 21.188 1.00 98.12 87 SER A C 1
ATOM 635 O O . SER A 1 87 ? -13.388 -2.419 21.016 1.00 98.12 87 SER A O 1
ATOM 637 N N . THR A 1 88 ? -15.459 -2.433 21.855 1.00 97.25 88 THR A N 1
ATOM 638 C CA . THR A 1 88 ? -15.426 -3.832 22.337 1.00 97.25 88 THR A CA 1
ATOM 639 C C . THR A 1 88 ? -15.885 -4.840 21.279 1.00 97.25 88 THR A C 1
ATOM 641 O O . THR A 1 88 ? -15.685 -6.043 21.436 1.00 97.25 88 THR A O 1
ATOM 644 N N . SER A 1 89 ? -16.466 -4.356 20.182 1.00 97.00 89 SER A N 1
ATOM 645 C CA . SER A 1 89 ? -16.794 -5.107 18.971 1.00 97.00 89 SER A CA 1
ATOM 646 C C . SER A 1 89 ? -16.268 -4.372 17.743 1.00 97.00 89 SER A C 1
ATOM 648 O O . SER A 1 89 ? -16.138 -3.151 17.773 1.00 97.00 89 SER A O 1
ATOM 650 N N . ALA A 1 90 ? -15.978 -5.105 16.666 1.00 95.56 90 ALA A N 1
ATOM 651 C CA . ALA A 1 90 ? -15.622 -4.496 15.389 1.00 95.56 90 ALA A CA 1
ATOM 652 C C . ALA A 1 90 ? -16.781 -3.606 14.907 1.00 95.56 90 ALA A C 1
ATOM 654 O O . ALA A 1 90 ? -17.902 -4.121 14.817 1.00 95.56 90 ALA A O 1
ATOM 655 N N . PRO A 1 91 ? -16.546 -2.315 14.611 1.00 94.50 91 PRO A N 1
ATOM 656 C CA . PRO A 1 91 ? -17.587 -1.467 14.052 1.00 94.50 91 PRO A CA 1
ATOM 657 C C . PRO A 1 91 ? -18.046 -1.966 12.684 1.00 94.50 91 PRO A C 1
ATOM 659 O O . PRO A 1 91 ? -17.296 -2.591 11.932 1.00 94.50 91 PRO A O 1
ATOM 662 N N . THR A 1 92 ? -19.292 -1.661 12.366 1.00 93.00 92 THR A N 1
ATOM 663 C CA . THR A 1 92 ? -19.947 -1.946 11.095 1.00 93.00 92 THR A CA 1
ATOM 664 C C . THR A 1 92 ? -20.399 -0.648 10.439 1.00 93.00 92 THR A C 1
ATOM 666 O O . THR A 1 92 ? -20.507 0.393 11.086 1.00 93.00 92 THR A O 1
ATOM 669 N N . ASP A 1 93 ? -20.775 -0.714 9.165 1.00 90.19 93 ASP A N 1
ATOM 670 C CA . ASP A 1 93 ? -21.372 0.429 8.467 1.00 90.19 93 ASP A CA 1
ATOM 671 C C . ASP A 1 93 ? -22.625 0.962 9.179 1.00 90.19 93 ASP A C 1
ATOM 673 O O . ASP A 1 93 ? -22.957 2.138 9.044 1.00 90.19 93 ASP A O 1
ATOM 677 N N . GLY A 1 94 ? -23.331 0.119 9.942 1.00 90.75 94 GLY A N 1
ATOM 678 C CA . GLY A 1 94 ? -24.490 0.522 10.739 1.00 90.75 94 GLY A CA 1
ATOM 679 C C . GLY A 1 94 ? -24.140 1.431 11.918 1.00 90.75 94 GLY A C 1
ATOM 680 O O . GLY A 1 94 ? -24.999 2.193 12.359 1.00 90.75 94 GLY A O 1
ATOM 681 N N . ASP A 1 95 ? -22.890 1.391 12.382 1.00 94.69 95 ASP A N 1
ATOM 682 C CA . ASP A 1 95 ? -22.409 2.171 13.521 1.00 94.69 95 ASP A CA 1
ATOM 683 C C . ASP A 1 95 ? -21.969 3.583 13.119 1.00 94.69 95 ASP A C 1
ATOM 685 O O . ASP A 1 95 ? -21.859 4.447 13.977 1.00 94.69 95 ASP A O 1
ATOM 689 N N . VAL A 1 96 ? -21.745 3.864 11.831 1.00 93.25 96 VAL A N 1
ATOM 690 C CA . VAL A 1 96 ? -21.317 5.198 11.375 1.00 93.25 96 VAL A CA 1
ATOM 691 C C . VAL A 1 96 ? -22.512 6.165 11.315 1.00 93.25 96 VAL A C 1
ATOM 693 O O . VAL A 1 96 ? -23.535 5.849 10.698 1.00 93.25 96 VAL A O 1
ATOM 696 N N . THR A 1 97 ? -22.399 7.353 11.912 1.00 91.56 97 THR A N 1
ATOM 697 C CA . THR A 1 97 ? -23.430 8.406 11.886 1.00 91.56 97 THR A CA 1
ATOM 698 C C . THR A 1 97 ? -23.296 9.313 10.667 1.00 91.56 97 THR A C 1
ATOM 700 O O . THR A 1 97 ? -22.220 9.421 10.082 1.00 91.56 97 THR A O 1
ATOM 703 N N . ASN A 1 98 ? -24.375 10.032 10.330 1.00 86.56 98 ASN A N 1
ATOM 704 C CA . ASN A 1 98 ? -24.406 10.971 9.198 1.00 86.56 98 ASN A CA 1
ATOM 705 C C . ASN A 1 98 ? -23.386 12.118 9.326 1.00 86.56 98 ASN A C 1
ATOM 707 O O . ASN A 1 98 ? -23.068 12.771 8.337 1.00 86.56 98 ASN A O 1
ATOM 711 N N . GLU A 1 99 ? -22.900 12.379 10.537 1.00 88.00 99 GLU A N 1
ATOM 712 C CA . GLU A 1 99 ? -21.915 13.410 10.850 1.00 88.00 99 GLU A CA 1
ATOM 713 C C . GLU A 1 99 ? -20.464 12.943 10.640 1.00 88.00 99 GLU A C 1
ATOM 715 O O . GLU A 1 99 ? -19.554 13.757 10.779 1.00 88.00 99 GLU A O 1
ATOM 720 N N . GLY A 1 100 ? -20.233 11.669 10.290 1.00 86.56 100 GLY A N 1
ATOM 721 C CA . GLY A 1 100 ? -18.887 11.142 10.030 1.00 86.56 100 GLY A CA 1
ATOM 722 C C . GLY A 1 100 ? -18.160 10.585 11.261 1.00 86.56 100 GLY A C 1
ATOM 723 O O . GLY A 1 100 ? -16.935 10.547 11.294 1.00 86.56 100 GLY A O 1
ATOM 724 N N . GLY A 1 101 ? -18.901 10.135 12.274 1.00 93.88 101 GLY A N 1
ATOM 725 C CA . GLY A 1 101 ? -18.352 9.470 13.461 1.00 93.88 101 GLY A CA 1
ATOM 726 C C . GLY A 1 101 ? -18.976 8.100 13.703 1.00 93.88 101 GLY A C 1
ATOM 727 O O . GLY A 1 101 ? -19.823 7.654 12.933 1.00 93.88 101 GLY A O 1
ATOM 728 N N . LEU A 1 102 ? -18.579 7.433 14.785 1.00 95.88 102 LEU A N 1
ATOM 729 C CA . LEU A 1 102 ? -19.297 6.262 15.295 1.00 95.88 102 LEU A CA 1
ATOM 730 C C . LEU A 1 102 ? -20.441 6.692 16.226 1.00 95.88 102 LEU A C 1
ATOM 732 O O . LEU A 1 102 ? -20.338 7.689 16.935 1.00 95.88 102 LEU A O 1
ATOM 736 N N . ALA A 1 103 ? -21.543 5.946 16.218 1.00 96.44 103 ALA A N 1
ATOM 737 C CA . ALA A 1 103 ? -22.738 6.231 16.998 1.00 96.44 103 ALA A CA 1
ATOM 738 C C . ALA A 1 103 ? -22.489 6.014 18.493 1.00 96.44 103 ALA A C 1
ATOM 740 O O . ALA A 1 103 ? -21.818 5.054 18.884 1.00 96.44 103 ALA A O 1
ATOM 741 N N . ASP A 1 104 ? -23.085 6.855 19.337 1.00 96.44 104 ASP A N 1
ATOM 742 C 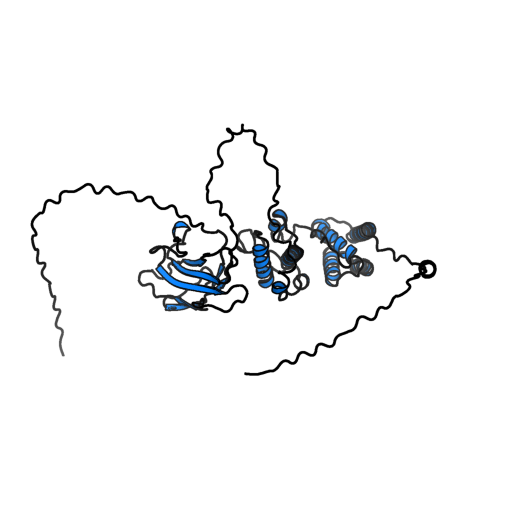CA . ASP A 1 104 ? -23.006 6.702 20.790 1.00 96.44 104 ASP A CA 1
ATOM 743 C C . ASP A 1 104 ? -23.392 5.279 21.221 1.00 96.44 104 ASP A C 1
ATOM 745 O O . ASP A 1 104 ? -24.428 4.735 20.829 1.00 96.44 104 ASP A O 1
ATOM 749 N N . GLY A 1 105 ? -22.545 4.672 22.053 1.00 96.50 105 GLY A N 1
ATOM 750 C CA . GLY A 1 105 ? -22.716 3.299 22.530 1.00 96.50 105 GLY A CA 1
ATOM 751 C C . GLY A 1 105 ? -22.117 2.212 21.628 1.00 96.50 105 GLY A C 1
ATOM 752 O O . GLY A 1 105 ? -22.051 1.067 22.068 1.00 96.50 105 GLY A O 1
ATOM 753 N N . SER A 1 106 ? -21.637 2.542 20.423 1.00 97.31 106 SER A N 1
ATOM 754 C CA . SER A 1 106 ? -20.864 1.613 19.569 1.00 97.31 106 SER A CA 1
ATOM 755 C C . SER A 1 106 ? -19.357 1.604 19.879 1.00 97.31 106 SER A C 1
ATOM 757 O O . SER A 1 106 ? -18.609 0.751 19.395 1.00 97.31 106 SER A O 1
ATOM 759 N N . TYR A 1 107 ? -18.902 2.531 20.722 1.00 98.06 107 TYR A N 1
ATOM 760 C CA . TYR A 1 107 ? -17.520 2.665 21.171 1.00 98.06 107 TYR A CA 1
ATOM 761 C C . TYR A 1 107 ? -17.456 2.871 22.689 1.00 98.06 107 TYR A C 1
ATOM 763 O O . TYR A 1 107 ? -18.430 3.275 23.326 1.00 98.06 107 TYR A O 1
ATOM 771 N N . VAL A 1 108 ? -16.295 2.571 23.271 1.00 97.81 108 VAL A N 1
ATOM 772 C CA . VAL A 1 108 ? -15.984 2.769 24.697 1.00 97.81 108 VAL A CA 1
ATOM 773 C C . VAL A 1 108 ? -15.046 3.950 24.938 1.00 97.81 108 VAL A C 1
ATOM 775 O O . VAL A 1 108 ? -15.049 4.510 26.030 1.00 97.81 108 VAL A O 1
ATOM 778 N N . VAL A 1 109 ? -14.267 4.352 23.928 1.00 98.12 109 VAL A N 1
ATOM 779 C CA . VAL A 1 109 ? -13.393 5.534 23.973 1.00 98.12 109 VAL A CA 1
ATOM 780 C C . VAL A 1 109 ? -13.502 6.295 22.656 1.00 98.12 109 VAL A C 1
ATOM 782 O O . VAL A 1 109 ? -13.437 5.686 21.590 1.00 98.12 109 VAL A O 1
ATOM 785 N N . ASP A 1 110 ? -13.635 7.615 22.752 1.00 98.00 110 ASP A N 1
ATOM 786 C CA . ASP A 1 110 ? -13.440 8.570 21.659 1.00 98.00 110 ASP A CA 1
ATOM 787 C C . ASP A 1 110 ? -12.163 9.360 21.964 1.00 98.00 110 ASP A C 1
ATOM 789 O O . ASP A 1 110 ? -12.093 10.078 22.965 1.00 98.00 110 ASP A O 1
ATOM 793 N N . PHE A 1 111 ? -11.129 9.171 21.145 1.00 98.19 111 PHE A N 1
ATOM 794 C CA . PHE A 1 111 ? -9.859 9.889 21.289 1.00 98.19 111 PHE A CA 1
ATOM 795 C C . PHE A 1 111 ? -9.937 11.313 20.728 1.00 98.19 111 PHE A C 1
ATOM 797 O O . PHE A 1 111 ? -9.096 12.157 21.047 1.00 98.19 111 PHE A O 1
ATOM 804 N N . GLY A 1 112 ? -10.961 11.595 19.929 1.00 97.81 112 GLY A N 1
ATOM 805 C CA . GLY A 1 112 ? -11.220 12.879 19.321 1.00 97.81 112 GLY A CA 1
ATOM 806 C C . GLY A 1 112 ? -11.182 12.833 17.801 1.00 97.81 112 GLY A C 1
ATOM 807 O O . GLY A 1 112 ? -11.058 11.798 17.144 1.00 97.81 112 GLY A O 1
ATOM 808 N N . THR A 1 113 ? -11.310 14.031 17.246 1.00 97.62 113 THR A N 1
ATOM 809 C CA . THR A 1 113 ? -11.309 14.289 15.811 1.00 97.62 113 THR A CA 1
ATOM 810 C C . THR A 1 113 ? -10.073 15.091 15.444 1.00 97.62 113 THR A C 1
ATOM 812 O O . THR A 1 113 ? -9.719 16.037 16.150 1.00 97.62 113 THR A O 1
ATOM 815 N N . TYR A 1 114 ? -9.450 14.739 14.325 1.00 97.75 114 TYR A N 1
ATOM 816 C CA . TYR A 1 114 ? -8.219 15.337 13.832 1.00 97.75 114 TYR A CA 1
ATOM 817 C C . TYR A 1 114 ? -8.313 15.685 12.344 1.00 97.75 114 TYR A C 1
ATOM 819 O O . TYR A 1 114 ? -9.153 15.159 11.615 1.00 97.75 114 TYR A O 1
ATOM 827 N N . LEU A 1 115 ? -7.426 16.567 11.892 1.00 97.00 115 LEU A N 1
ATOM 828 C CA . LEU A 1 115 ? -7.270 16.971 10.501 1.00 97.00 115 LEU A CA 1
ATOM 829 C C . LEU A 1 115 ? -5.887 16.572 9.986 1.00 97.00 115 LEU A C 1
ATOM 831 O O . LEU A 1 115 ? -4.860 17.000 10.515 1.00 97.00 115 LEU A O 1
ATOM 835 N N . ILE A 1 116 ? -5.870 15.787 8.913 1.00 96.12 116 ILE A N 1
ATOM 836 C CA . ILE A 1 116 ? -4.657 15.437 8.174 1.00 96.12 116 ILE A CA 1
ATOM 837 C C . ILE A 1 116 ? -4.537 16.381 6.983 1.00 96.12 116 ILE A C 1
ATOM 839 O O . ILE A 1 116 ? -5.453 16.475 6.167 1.00 96.12 116 ILE A O 1
ATOM 843 N N . ALA A 1 117 ? -3.416 17.096 6.895 1.00 95.00 117 ALA A N 1
ATOM 844 C CA . ALA A 1 117 ? -3.112 17.943 5.751 1.00 95.00 117 ALA A CA 1
ATOM 845 C C . ALA A 1 117 ? -2.630 17.088 4.573 1.00 95.00 117 ALA A C 1
ATOM 847 O O . ALA A 1 117 ? -1.683 16.314 4.705 1.00 95.00 117 ALA A O 1
ATOM 848 N N . ASN A 1 118 ? -3.267 17.252 3.417 1.00 90.81 118 ASN A N 1
ATOM 849 C CA . ASN A 1 118 ? -2.899 16.570 2.181 1.00 90.81 118 ASN A CA 1
ATOM 850 C C . ASN A 1 118 ? -2.019 17.470 1.307 1.00 90.81 118 ASN A C 1
ATOM 852 O O . ASN A 1 118 ? -1.916 18.673 1.536 1.00 90.81 118 ASN A O 1
ATOM 856 N N . PHE A 1 119 ? -1.395 16.899 0.274 1.00 89.88 119 PHE A N 1
ATOM 857 C CA . PHE A 1 119 ? -0.656 17.651 -0.757 1.00 89.88 119 PHE A CA 1
ATOM 858 C C . PHE A 1 119 ? 0.467 18.559 -0.220 1.00 89.88 119 PHE A C 1
ATOM 860 O O . PHE A 1 119 ? 0.784 19.581 -0.823 1.00 89.88 119 PHE A O 1
ATOM 867 N N . GLY A 1 120 ? 1.060 18.207 0.926 1.00 89.81 120 GLY A N 1
ATOM 868 C CA . GLY A 1 120 ? 2.095 19.022 1.571 1.00 89.81 120 GLY A CA 1
ATOM 869 C C . GLY A 1 120 ? 1.582 20.358 2.119 1.00 89.81 120 GLY A C 1
ATOM 870 O O . GLY A 1 120 ? 2.382 21.254 2.389 1.00 89.81 120 GLY A O 1
ATOM 871 N N . LEU A 1 121 ? 0.262 20.513 2.274 1.00 90.19 121 LEU A N 1
ATOM 872 C CA . LEU A 1 121 ? -0.316 21.694 2.898 1.00 90.19 121 LEU A CA 1
ATOM 873 C C . LEU A 1 121 ? 0.132 21.807 4.364 1.00 90.19 121 LEU A C 1
ATOM 875 O O . LEU A 1 121 ? 0.390 20.795 5.022 1.00 90.19 121 LEU A O 1
ATOM 879 N N . PRO A 1 122 ? 0.206 23.033 4.912 1.00 95.56 122 PRO A N 1
ATOM 880 C CA . PRO A 1 122 ? 0.534 23.220 6.315 1.00 95.56 122 PRO A CA 1
ATOM 881 C C . PRO A 1 122 ? -0.474 22.505 7.230 1.00 95.56 122 PRO A C 1
ATOM 883 O O . PRO A 1 122 ? -1.681 22.565 6.961 1.00 95.56 122 PRO A O 1
ATOM 886 N N . PRO A 1 123 ? -0.011 21.877 8.326 1.00 93.88 123 PRO A N 1
ATOM 887 C CA . PRO A 1 123 ? -0.889 21.226 9.290 1.00 93.88 123 PRO A CA 1
ATOM 888 C C . PRO A 1 123 ? -1.904 22.213 9.882 1.00 93.88 123 PRO A C 1
ATOM 890 O O . PRO A 1 123 ? -1.532 23.291 10.349 1.00 93.88 123 PRO A O 1
ATOM 893 N N . MET A 1 124 ? -3.182 21.825 9.905 1.00 94.31 124 MET A N 1
ATOM 894 C CA . MET A 1 124 ? -4.255 22.558 10.586 1.00 94.31 124 MET A CA 1
ATOM 895 C C . MET A 1 124 ? -4.663 21.836 11.867 1.00 94.31 124 MET A C 1
ATOM 897 O O . MET A 1 124 ? -4.750 20.614 11.901 1.00 94.31 124 MET A O 1
ATOM 901 N N . GLN A 1 125 ? -4.916 22.603 12.927 1.00 95.81 125 GLN A N 1
ATOM 902 C CA . GLN A 1 125 ? -5.321 22.045 14.213 1.00 95.81 125 GLN A CA 1
ATOM 903 C C . GLN A 1 125 ? -6.815 21.673 14.224 1.00 95.81 125 GLN A C 1
ATOM 905 O O . GLN A 1 125 ? -7.620 22.422 13.664 1.00 95.81 125 GLN A O 1
ATOM 910 N N . PRO A 1 126 ? -7.198 20.580 14.909 1.00 96.81 126 PRO A N 1
ATOM 911 C CA . PRO A 1 126 ? -6.325 19.665 15.656 1.00 96.81 126 PRO A CA 1
ATOM 912 C C . PRO A 1 126 ? -5.591 18.672 14.741 1.00 96.81 126 PRO A C 1
ATOM 914 O O . PRO A 1 126 ? -6.222 17.958 13.970 1.00 96.81 126 PRO A O 1
ATOM 917 N N . THR A 1 127 ? -4.262 18.590 14.835 1.00 96.19 127 THR A N 1
ATOM 918 C CA . THR A 1 127 ? -3.486 17.558 14.123 1.00 96.19 127 THR A CA 1
ATOM 919 C C . THR A 1 127 ? -3.492 16.242 14.898 1.00 96.19 127 THR A C 1
ATOM 921 O O . THR A 1 127 ? -3.447 16.298 16.130 1.00 96.19 127 THR A O 1
ATOM 924 N N . PRO A 1 128 ? -3.468 15.075 14.225 1.00 96.75 128 PRO A N 1
ATOM 925 C CA . PRO A 1 128 ? -3.271 13.796 14.896 1.00 96.75 128 PRO A CA 1
ATOM 926 C C . PRO A 1 128 ? -1.993 13.824 15.745 1.00 96.75 128 PRO A C 1
ATOM 928 O O . PRO A 1 128 ? -0.936 14.201 15.225 1.00 96.75 128 PRO A O 1
ATOM 931 N N . PRO A 1 129 ? -2.053 13.476 17.040 1.00 97.56 129 PRO A N 1
ATOM 932 C CA . PRO A 1 129 ? -0.847 13.343 17.837 1.00 97.56 129 PRO A CA 1
ATOM 933 C C . PRO A 1 129 ? -0.082 12.081 17.402 1.00 97.56 129 PRO A C 1
ATOM 935 O O . PRO A 1 129 ? -0.707 11.106 16.989 1.00 97.56 129 PRO A O 1
ATOM 938 N N . PRO A 1 130 ? 1.258 12.058 17.509 1.00 96.94 130 PRO A N 1
ATOM 939 C CA . PRO A 1 130 ? 2.044 10.862 17.194 1.00 96.94 130 PRO A CA 1
ATOM 940 C C . PRO A 1 130 ? 1.836 9.732 18.215 1.00 96.94 130 PRO A C 1
ATOM 942 O O . PRO A 1 130 ? 2.182 8.588 17.940 1.00 96.94 130 PRO A O 1
ATOM 945 N N . THR A 1 131 ? 1.288 10.049 19.390 1.00 98.19 131 THR A N 1
ATOM 946 C CA . THR A 1 131 ? 0.948 9.091 20.441 1.00 98.19 131 THR A CA 1
ATOM 947 C C . THR A 1 131 ? -0.441 9.378 20.999 1.00 98.19 131 THR A C 1
ATOM 949 O O . THR A 1 131 ? -0.873 10.531 21.087 1.00 98.19 131 THR A O 1
ATOM 952 N N . LEU A 1 132 ? -1.141 8.324 21.401 1.00 98.31 132 LEU A N 1
ATOM 953 C CA . LEU A 1 132 ? -2.416 8.389 22.107 1.00 98.31 132 LEU A CA 1
ATOM 954 C C . LEU A 1 132 ? -2.263 7.742 23.483 1.00 98.31 132 LEU A C 1
ATOM 956 O O . LEU A 1 132 ? -1.531 6.770 23.642 1.00 98.31 132 LEU A O 1
ATOM 960 N N . ALA A 1 133 ? -2.968 8.277 24.477 1.00 98.06 133 ALA A N 1
ATOM 961 C CA . ALA A 1 133 ? -2.966 7.732 25.829 1.00 98.06 133 ALA A CA 1
ATOM 962 C C . ALA A 1 133 ? -4.133 6.756 25.994 1.00 98.06 133 ALA A C 1
ATOM 964 O O . ALA A 1 133 ? -5.296 7.156 25.902 1.00 98.06 133 ALA A O 1
ATOM 965 N N . MET A 1 134 ? -3.843 5.484 26.256 1.00 97.56 134 MET A N 1
ATOM 966 C CA . MET A 1 134 ? -4.862 4.477 26.538 1.00 97.56 134 MET A CA 1
ATOM 967 C C . MET A 1 134 ? -5.523 4.790 27.888 1.00 97.56 134 MET A C 1
ATOM 969 O O . MET A 1 134 ? -4.833 4.793 28.907 1.00 97.56 134 MET A O 1
ATOM 973 N N . PRO A 1 135 ? -6.842 5.035 27.965 1.00 96.88 135 PRO A N 1
ATOM 974 C CA . PRO A 1 135 ? -7.488 5.263 29.251 1.00 96.88 135 PRO A CA 1
ATOM 975 C C . PRO A 1 135 ? -7.559 3.974 30.080 1.00 96.88 135 PRO A C 1
ATOM 977 O O . PRO A 1 135 ? -7.526 2.858 29.556 1.00 96.88 135 PRO A O 1
ATOM 980 N N . THR A 1 136 ? -7.704 4.121 31.396 1.00 96.25 136 THR A N 1
ATOM 981 C CA . THR A 1 136 ? -8.051 2.996 32.270 1.00 96.25 136 THR A CA 1
ATOM 982 C C . THR A 1 136 ? -9.528 2.654 32.084 1.00 96.25 136 THR A C 1
ATOM 984 O O . THR A 1 136 ? -10.389 3.514 32.255 1.00 96.25 136 THR A O 1
ATOM 987 N N . LEU A 1 137 ? -9.818 1.406 31.711 1.00 95.62 137 LEU A N 1
ATOM 988 C CA . LEU A 1 137 ? -11.168 0.926 31.410 1.00 95.62 137 LEU A CA 1
ATOM 989 C C . LEU A 1 137 ? -11.649 -0.012 32.523 1.00 95.62 137 LEU A C 1
ATOM 991 O O . LEU A 1 137 ? -11.532 -1.228 32.402 1.00 95.62 137 LEU A O 1
ATOM 995 N N . ASP A 1 138 ? -12.172 0.555 33.614 1.00 95.06 138 ASP A N 1
ATOM 996 C CA . ASP A 1 138 ? -12.535 -0.196 34.831 1.00 95.06 138 ASP A CA 1
ATOM 997 C C . ASP A 1 138 ? -13.603 -1.282 34.594 1.00 95.06 138 ASP A C 1
ATOM 999 O O . ASP A 1 138 ? -13.607 -2.315 35.266 1.00 95.06 138 ASP A O 1
ATOM 1003 N N . ASP A 1 139 ? -14.479 -1.075 33.608 1.00 94.62 139 ASP A N 1
ATOM 1004 C CA . ASP A 1 139 ? -15.566 -2.000 33.266 1.00 94.62 139 ASP A CA 1
ATOM 1005 C C . ASP A 1 139 ? -15.148 -3.096 32.266 1.00 94.62 139 ASP A C 1
ATOM 1007 O O . ASP A 1 139 ? -15.946 -3.978 31.936 1.00 94.62 139 ASP A O 1
ATOM 1011 N N . ILE A 1 140 ? -13.904 -3.069 31.771 1.00 93.88 140 ILE A N 1
ATOM 1012 C CA . ILE A 1 140 ? -13.394 -4.027 30.785 1.00 93.88 140 ILE A CA 1
ATOM 1013 C C . ILE A 1 140 ? -12.362 -4.946 31.438 1.00 93.88 140 ILE A C 1
ATOM 1015 O O . ILE A 1 140 ? -11.352 -4.520 31.994 1.00 93.88 140 ILE A O 1
ATOM 1019 N N . VAL A 1 141 ? -12.598 -6.255 31.337 1.00 94.56 141 VAL A N 1
ATOM 1020 C CA . VAL A 1 141 ? -11.694 -7.269 31.892 1.00 94.56 141 VAL A CA 1
ATOM 1021 C C . VAL A 1 141 ? -10.357 -7.240 31.148 1.00 94.56 141 VAL A C 1
ATOM 1023 O O . VAL A 1 141 ? -10.319 -7.225 29.916 1.00 94.56 141 VAL A O 1
ATOM 1026 N N . SER A 1 142 ? -9.247 -7.279 31.889 1.00 93.12 142 SER A N 1
ATOM 1027 C CA . SER A 1 142 ? -7.903 -7.365 31.305 1.00 93.12 142 SER A CA 1
ATOM 1028 C C . SER A 1 142 ? -7.782 -8.548 30.333 1.00 93.12 142 SER A C 1
ATOM 1030 O O . SER A 1 142 ? -8.276 -9.643 30.606 1.00 93.12 142 SER A O 1
ATOM 1032 N N . GLY A 1 143 ? -7.134 -8.317 29.190 1.00 92.50 143 GLY A N 1
ATOM 1033 C CA . GLY A 1 143 ? -7.015 -9.298 28.107 1.00 92.50 143 GLY A CA 1
ATOM 1034 C C . GLY A 1 143 ? -8.199 -9.330 27.136 1.00 92.50 143 GLY A C 1
ATOM 1035 O O . GLY A 1 143 ? -8.173 -10.115 26.190 1.00 92.50 143 GLY A O 1
ATOM 1036 N N . THR A 1 144 ? -9.220 -8.487 27.327 1.00 96.31 144 THR A N 1
ATOM 1037 C CA . THR A 1 144 ? -10.286 -8.305 26.329 1.00 96.31 144 THR A CA 1
ATOM 1038 C C . THR A 1 144 ? -9.706 -7.703 25.050 1.00 96.31 144 THR A C 1
ATOM 1040 O O . THR A 1 144 ? -9.002 -6.697 25.096 1.00 96.31 144 THR A O 1
ATOM 1043 N N . THR A 1 145 ? -10.013 -8.306 23.900 1.00 97.06 145 THR A N 1
ATOM 1044 C CA . THR A 1 145 ? -9.678 -7.731 22.593 1.00 97.06 145 THR A CA 1
ATOM 1045 C C . THR A 1 145 ? -10.535 -6.500 22.336 1.00 97.06 145 THR A C 1
ATOM 1047 O O . THR A 1 145 ? -11.760 -6.567 22.420 1.00 97.06 145 THR A O 1
ATOM 1050 N N . LEU A 1 146 ? -9.882 -5.393 21.999 1.00 97.75 146 LEU A N 1
ATOM 1051 C CA . LEU A 1 146 ? -10.527 -4.150 21.598 1.00 97.75 146 LEU A CA 1
ATOM 1052 C C . LEU A 1 146 ? -10.238 -3.871 20.125 1.00 97.75 146 LEU A C 1
ATOM 1054 O O . LEU A 1 146 ? -9.244 -4.342 19.571 1.00 97.75 146 LEU A O 1
ATOM 1058 N N . PHE A 1 147 ? -11.121 -3.103 19.502 1.00 97.88 147 PHE A N 1
ATOM 1059 C CA . PHE A 1 147 ? -11.053 -2.733 18.097 1.00 97.88 147 PHE A CA 1
ATOM 1060 C C . PHE A 1 147 ? -10.733 -1.249 17.996 1.00 97.88 147 PHE A C 1
ATOM 1062 O O . PHE A 1 147 ? -11.556 -0.401 18.344 1.00 97.88 147 PHE A O 1
ATOM 1069 N N . PHE A 1 148 ? -9.521 -0.949 17.542 1.00 98.00 148 PHE A N 1
ATOM 1070 C CA . PHE A 1 148 ? -9.088 0.409 17.251 1.00 98.00 148 PHE A CA 1
ATOM 1071 C C . PHE A 1 148 ? -9.576 0.797 15.857 1.00 98.00 148 PHE A C 1
ATOM 1073 O O . PHE A 1 148 ? -9.288 0.099 14.884 1.00 98.00 148 PHE A O 1
ATOM 1080 N N . SER A 1 149 ? -10.348 1.876 15.769 1.00 97.50 149 SER A N 1
ATOM 1081 C CA . SER A 1 149 ? -11.066 2.243 14.547 1.00 97.50 149 SER A CA 1
ATOM 1082 C C . SER A 1 149 ? -10.825 3.703 14.200 1.00 97.50 149 SER A C 1
ATOM 1084 O O . SER A 1 149 ? -10.838 4.564 15.077 1.00 97.50 149 SER A O 1
ATOM 1086 N N . VAL A 1 150 ? -10.634 3.979 12.912 1.00 97.38 150 VAL A N 1
ATOM 1087 C CA . VAL A 1 150 ? -10.488 5.335 12.378 1.00 97.38 150 VAL A CA 1
ATOM 1088 C C . VAL A 1 150 ? -11.570 5.545 11.328 1.00 97.38 150 VAL A C 1
ATOM 1090 O O . VAL A 1 150 ? -11.666 4.769 10.379 1.00 97.38 150 VAL A O 1
ATOM 1093 N N . VAL A 1 151 ? -12.389 6.579 11.506 1.00 96.12 151 VAL A N 1
ATOM 1094 C CA . VAL A 1 151 ? -13.428 6.979 10.551 1.00 96.12 151 VAL A CA 1
ATOM 1095 C C . VAL A 1 151 ? -12.925 8.188 9.773 1.00 96.12 151 VAL A C 1
ATOM 1097 O O . VAL A 1 151 ? -12.720 9.251 10.353 1.00 96.12 151 VAL A O 1
ATOM 1100 N N . GLU A 1 152 ? -12.719 8.034 8.465 1.00 94.25 152 GLU A N 1
ATOM 1101 C CA . GLU A 1 152 ? -12.431 9.150 7.557 1.00 94.25 152 GLU A CA 1
ATOM 1102 C C . GLU A 1 152 ? -13.738 9.807 7.100 1.00 94.25 152 GLU A C 1
ATOM 1104 O O . GLU A 1 152 ? -14.639 9.137 6.594 1.00 94.25 152 GLU A O 1
ATOM 1109 N N . THR A 1 153 ? -13.833 11.129 7.244 1.00 92.19 153 THR A N 1
ATOM 1110 C CA . THR A 1 153 ? -15.011 11.903 6.838 1.00 92.19 153 THR A CA 1
ATOM 1111 C C . THR A 1 153 ? -14.721 12.748 5.605 1.00 92.19 153 THR A C 1
ATOM 1113 O O . THR A 1 153 ? -13.835 13.607 5.600 1.00 92.19 153 THR A O 1
ATOM 1116 N N . TYR A 1 154 ? -15.542 12.551 4.575 1.00 86.75 154 TYR A N 1
ATOM 1117 C CA . TYR A 1 154 ? -15.464 13.258 3.302 1.00 86.75 154 TYR A CA 1
ATOM 1118 C C . TYR A 1 154 ? -16.615 14.254 3.166 1.00 86.75 154 TYR A C 1
ATOM 1120 O O . TYR A 1 154 ? -17.707 13.910 2.724 1.00 86.75 154 TYR A O 1
ATOM 1128 N N . ASN A 1 155 ? -16.370 15.507 3.556 1.00 80.38 155 ASN A N 1
ATOM 1129 C CA . ASN A 1 155 ? -17.406 16.549 3.538 1.00 80.38 155 ASN A CA 1
ATOM 1130 C C . ASN A 1 155 ? -17.567 17.229 2.170 1.00 80.38 155 ASN A C 1
ATOM 1132 O O . ASN A 1 155 ? -18.634 17.753 1.860 1.00 80.38 155 ASN A O 1
ATOM 1136 N N . VAL A 1 156 ? -16.502 17.268 1.365 1.00 76.19 156 VAL A N 1
ATOM 1137 C CA . VAL A 1 156 ? -16.492 17.937 0.061 1.00 76.19 156 VAL A CA 1
ATOM 1138 C C . VAL A 1 156 ? -15.633 17.125 -0.898 1.00 76.19 156 VAL A C 1
ATOM 1140 O O . VAL A 1 156 ? -14.411 17.113 -0.774 1.00 76.19 156 VAL A O 1
ATOM 1143 N N . CYS A 1 157 ? -16.277 16.463 -1.856 1.00 80.12 157 CYS A N 1
ATOM 1144 C CA . CYS A 1 157 ? -15.605 15.782 -2.956 1.00 80.12 157 CYS A CA 1
ATOM 1145 C C . CYS A 1 157 ? -15.754 16.660 -4.208 1.00 80.12 157 CYS A C 1
ATOM 1147 O O . CYS A 1 157 ? -16.883 16.919 -4.632 1.00 80.12 157 CYS A O 1
ATOM 1149 N N . PRO A 1 158 ? -14.658 17.226 -4.749 1.00 68.88 158 PRO A N 1
ATOM 1150 C CA . PRO A 1 158 ? -14.714 18.040 -5.947 1.00 68.88 158 PRO A CA 1
ATOM 1151 C C . PRO A 1 158 ? -15.090 17.162 -7.143 1.00 68.88 158 PRO A C 1
ATOM 1153 O O . PRO A 1 158 ? -14.495 16.117 -7.385 1.00 68.88 158 PRO A O 1
ATOM 1156 N N . GLY A 1 159 ? -16.087 17.625 -7.892 1.00 51.38 159 GLY A N 1
ATOM 1157 C CA . GLY A 1 159 ? -16.734 16.860 -8.948 1.00 51.38 159 GLY A CA 1
ATOM 1158 C C . GLY A 1 159 ? -18.022 16.237 -8.430 1.00 51.38 159 GLY A C 1
ATOM 1159 O O . GLY A 1 159 ? -18.027 15.528 -7.429 1.00 51.38 159 GLY A O 1
ATOM 1160 N N . HIS A 1 160 ? -19.128 16.505 -9.119 1.00 44.78 160 HIS A N 1
ATOM 1161 C CA . HIS A 1 160 ? -20.322 15.680 -9.015 1.00 44.78 160 HIS A CA 1
ATOM 1162 C C . HIS A 1 160 ? -19.961 14.269 -9.494 1.00 44.78 160 HIS A C 1
ATOM 1164 O O . HIS A 1 160 ? -20.245 13.900 -10.629 1.00 44.78 160 HIS A O 1
ATOM 1170 N N . ILE A 1 161 ? -19.316 13.468 -8.646 1.00 47.31 161 ILE A N 1
ATOM 1171 C CA . ILE A 1 161 ? -19.616 12.049 -8.660 1.00 47.31 161 ILE A CA 1
ATOM 1172 C C . ILE A 1 161 ? -21.061 12.035 -8.179 1.00 47.31 161 ILE A C 1
ATOM 1174 O O . ILE A 1 161 ? -21.333 12.184 -6.988 1.00 47.31 161 ILE A O 1
ATOM 1178 N N . GLU A 1 162 ? -21.998 12.030 -9.130 1.00 44.88 162 GLU A N 1
ATOM 1179 C CA . GLU A 1 162 ? -23.336 11.536 -8.855 1.00 44.88 162 GLU A CA 1
ATOM 1180 C C . GLU A 1 162 ? -23.102 10.132 -8.299 1.00 44.88 162 GLU A C 1
ATOM 1182 O O . GLU A 1 162 ? -22.844 9.179 -9.027 1.00 44.88 162 GLU A O 1
ATOM 1187 N N . PHE A 1 163 ? -23.049 10.025 -6.973 1.00 47.09 163 PHE A N 1
ATOM 1188 C CA . PHE A 1 163 ? -23.321 8.767 -6.322 1.00 47.09 163 PHE A CA 1
ATOM 1189 C C . PHE A 1 163 ? -24.730 8.455 -6.787 1.00 47.09 163 PHE A C 1
ATOM 1191 O O . PHE A 1 163 ? -25.646 9.178 -6.396 1.00 47.09 163 PHE A O 1
ATOM 1198 N N . ASP A 1 164 ? -24.883 7.504 -7.708 1.00 41.38 164 ASP A N 1
ATOM 1199 C CA . ASP A 1 164 ? -26.190 7.098 -8.205 1.00 41.38 164 ASP A CA 1
ATOM 1200 C C . ASP A 1 164 ? -27.062 6.788 -6.977 1.00 41.38 164 ASP A C 1
ATOM 1202 O O . ASP A 1 164 ? -26.934 5.738 -6.349 1.00 41.38 164 ASP A O 1
ATOM 1206 N N . GLU A 1 165 ? -27.912 7.747 -6.584 1.00 48.78 165 GLU A N 1
ATOM 1207 C CA . GLU A 1 165 ? -28.685 7.745 -5.330 1.00 48.78 165 GLU A CA 1
ATOM 1208 C C . GLU A 1 165 ? -29.766 6.645 -5.325 1.00 48.78 165 GLU A C 1
ATOM 1210 O O . GLU A 1 165 ? -30.594 6.565 -4.418 1.00 48.78 165 GLU A O 1
ATOM 1215 N N . GLU A 1 166 ? -29.792 5.765 -6.322 1.00 44.69 166 GLU A N 1
ATOM 1216 C CA . GLU A 1 166 ? -30.847 4.789 -6.502 1.00 44.69 166 GLU A CA 1
ATOM 1217 C C . GLU A 1 166 ? -30.279 3.375 -6.552 1.00 44.69 166 GLU A C 1
ATOM 1219 O O . GLU A 1 166 ? -29.784 2.906 -7.575 1.00 44.69 166 GLU A O 1
ATOM 1224 N N . GLY A 1 167 ? -30.484 2.645 -5.453 1.00 43.00 167 GLY A N 1
ATOM 1225 C CA . GLY A 1 167 ? -30.591 1.189 -5.462 1.00 43.00 167 GLY A CA 1
ATOM 1226 C C . GLY A 1 167 ? -31.741 0.729 -6.367 1.00 43.00 167 GLY A C 1
ATOM 1227 O O . GLY A 1 167 ? -32.778 0.269 -5.889 1.00 43.00 167 GLY A O 1
ATOM 1228 N N . LYS A 1 168 ? -31.576 0.875 -7.685 1.00 37.12 168 LYS A N 1
ATOM 1229 C CA . LYS A 1 168 ? -32.476 0.338 -8.699 1.00 37.12 168 LYS A CA 1
ATOM 1230 C C . LYS A 1 168 ? -32.126 -1.123 -8.938 1.00 37.12 168 LYS A C 1
ATOM 1232 O O . LYS A 1 168 ? -31.193 -1.468 -9.655 1.00 37.12 168 LYS A O 1
ATOM 1237 N N . ASP A 1 169 ? -32.935 -1.954 -8.294 1.00 40.62 169 ASP A N 1
ATOM 1238 C CA . ASP A 1 169 ? -33.272 -3.313 -8.696 1.00 40.62 169 ASP A CA 1
ATOM 1239 C C . ASP A 1 169 ? -33.340 -3.416 -10.231 1.00 40.62 169 ASP A C 1
ATOM 1241 O O . ASP A 1 169 ? -34.080 -2.671 -10.888 1.00 40.62 169 ASP A O 1
ATOM 1245 N N . TRP A 1 170 ? -32.530 -4.301 -10.813 1.00 36.12 170 TRP A N 1
ATOM 1246 C CA . TRP A 1 170 ? -32.546 -4.578 -12.245 1.00 36.12 170 TRP A CA 1
ATOM 1247 C C . TRP A 1 170 ? -33.853 -5.294 -12.591 1.00 36.12 170 TRP A C 1
ATOM 1249 O O . TRP A 1 170 ? -33.947 -6.521 -12.582 1.00 36.12 170 TRP A O 1
ATOM 1259 N N . GLY A 1 171 ? -34.869 -4.485 -12.890 1.00 35.00 171 GLY A N 1
ATOM 1260 C CA . GLY A 1 171 ? -36.181 -4.920 -13.334 1.00 35.00 171 GLY A CA 1
ATOM 1261 C C . GLY A 1 171 ? -36.118 -5.905 -14.505 1.00 35.00 171 GLY A C 1
ATOM 1262 O O . GLY A 1 171 ? -35.371 -5.736 -15.470 1.00 35.00 171 GLY A O 1
ATOM 1263 N N . SER A 1 172 ? -36.958 -6.928 -14.373 1.00 37.47 172 SER A N 1
ATOM 1264 C CA . SER A 1 172 ? -37.245 -8.009 -15.316 1.00 37.47 172 SER A CA 1
ATOM 1265 C C . SER A 1 172 ? -37.458 -7.539 -16.773 1.00 37.47 172 SER A C 1
ATOM 1267 O O . SER A 1 172 ? -37.981 -6.445 -17.001 1.00 37.47 172 SER A O 1
ATOM 1269 N N . PRO A 1 173 ? -37.107 -8.355 -17.787 1.00 38.34 173 PRO A N 1
ATOM 1270 C CA . PRO A 1 173 ? -36.920 -7.907 -19.168 1.00 38.34 173 PRO A CA 1
ATOM 1271 C C . PRO A 1 173 ? -38.206 -7.852 -20.020 1.00 38.34 173 PRO A C 1
ATOM 1273 O O . PRO A 1 173 ? -38.190 -8.323 -21.157 1.00 38.34 173 PRO A O 1
ATOM 1276 N N . GLU A 1 174 ? -39.313 -7.274 -19.537 1.00 47.12 174 GLU A N 1
ATOM 1277 C CA . GLU A 1 174 ? -40.576 -7.276 -20.311 1.00 47.12 174 GLU A CA 1
ATOM 1278 C C . GLU A 1 174 ? -41.047 -5.943 -20.915 1.00 47.12 174 GLU A C 1
ATOM 1280 O O . GLU A 1 174 ? -41.863 -5.986 -21.832 1.00 47.12 174 GLU A O 1
ATOM 1285 N N . ASP A 1 175 ? -40.470 -4.782 -20.589 1.00 45.94 175 ASP A N 1
ATOM 1286 C CA . ASP A 1 175 ? -40.970 -3.507 -21.141 1.00 45.94 175 ASP A CA 1
ATOM 1287 C C . ASP A 1 175 ? -39.917 -2.690 -21.912 1.00 45.94 175 ASP A C 1
ATOM 1289 O O . ASP A 1 175 ? -39.386 -1.683 -21.448 1.00 45.94 175 ASP A O 1
ATOM 1293 N N . ARG A 1 176 ? -39.662 -3.078 -23.172 1.00 41.97 176 ARG A N 1
ATOM 1294 C CA . ARG A 1 176 ? -39.081 -2.183 -24.196 1.00 41.97 176 ARG A CA 1
ATOM 1295 C C . ARG A 1 176 ? -39.836 -2.280 -25.526 1.00 41.97 176 ARG A C 1
ATOM 1297 O O . ARG A 1 176 ? -39.426 -2.959 -26.464 1.00 41.97 176 ARG A O 1
ATOM 1304 N N . LYS A 1 177 ? -40.918 -1.507 -25.639 1.00 48.94 177 LYS A N 1
ATOM 1305 C CA . LYS A 1 177 ? -41.414 -0.971 -26.917 1.00 48.94 177 LYS A CA 1
ATOM 1306 C C . LYS A 1 177 ? -41.667 0.521 -26.753 1.00 48.94 177 LYS A C 1
ATOM 1308 O O . LYS A 1 177 ? -42.635 0.922 -26.123 1.00 48.94 177 LYS A O 1
ATOM 1313 N N . GLY A 1 178 ? -40.803 1.339 -27.340 1.00 35.50 178 GLY A N 1
ATOM 1314 C CA . GLY A 1 178 ? -40.965 2.789 -27.328 1.00 35.50 178 GLY A CA 1
ATOM 1315 C C . GLY A 1 178 ? -39.873 3.470 -28.132 1.00 35.50 178 GLY A C 1
ATOM 1316 O O . GLY A 1 178 ? -38.791 3.737 -27.633 1.00 35.50 178 GLY A O 1
ATOM 1317 N N . THR A 1 179 ? -40.167 3.696 -29.405 1.00 46.66 179 THR A N 1
ATOM 1318 C CA . THR A 1 179 ? -39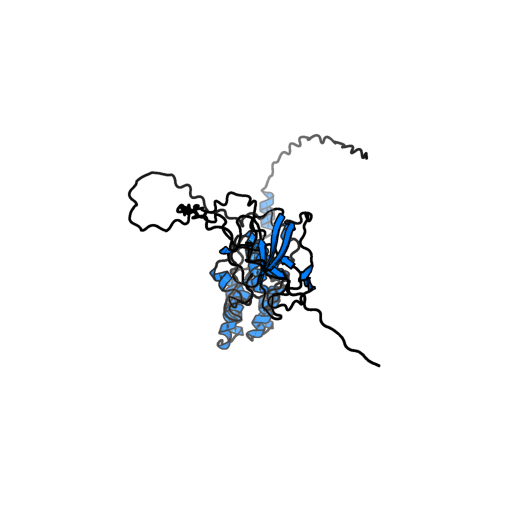.367 4.426 -30.388 1.00 46.66 179 THR A CA 1
ATOM 1319 C C . THR A 1 179 ? -39.145 5.878 -29.963 1.00 46.66 179 THR A C 1
ATOM 1321 O O . THR A 1 179 ? -40.113 6.621 -29.809 1.00 46.66 179 THR A O 1
ATOM 1324 N N . GLY A 1 180 ? -37.889 6.304 -29.847 1.00 31.05 180 GLY A N 1
ATOM 1325 C CA . GLY A 1 180 ? -37.534 7.698 -29.600 1.00 31.05 180 GLY A CA 1
ATOM 1326 C C . GLY A 1 180 ? -36.068 7.951 -29.918 1.00 31.05 180 GLY A C 1
ATOM 1327 O O . GLY A 1 180 ? -35.194 7.618 -29.131 1.00 31.05 180 GLY A O 1
ATOM 1328 N N . SER A 1 181 ? -35.826 8.505 -31.104 1.00 43.44 181 SER A N 1
ATOM 1329 C CA . SER A 1 181 ? -34.535 8.976 -31.603 1.00 43.44 181 SER A CA 1
ATOM 1330 C C . SER A 1 181 ? -33.823 9.871 -30.581 1.00 43.44 181 SER A C 1
ATOM 1332 O O . SER A 1 181 ? -34.273 10.989 -30.339 1.00 43.44 181 SER A O 1
ATOM 1334 N N . GLN A 1 182 ? -32.692 9.419 -30.042 1.00 31.69 182 GLN A N 1
ATOM 1335 C CA . GLN A 1 182 ? -31.686 10.291 -29.441 1.00 31.69 182 GLN A CA 1
ATOM 1336 C C . GLN A 1 182 ? -30.306 9.925 -29.981 1.00 31.69 182 GLN A C 1
ATOM 1338 O O . GLN A 1 182 ? -29.925 8.757 -30.031 1.00 31.69 182 GLN A O 1
ATOM 1343 N N . SER A 1 183 ? -29.603 10.960 -30.434 1.00 33.88 183 SER A N 1
ATOM 1344 C CA . SER A 1 183 ? -28.226 10.930 -30.897 1.00 33.88 183 SER A CA 1
ATOM 1345 C C . SER A 1 183 ? -27.320 10.243 -29.882 1.00 33.88 183 SER A C 1
ATOM 1347 O O . SER A 1 183 ? -27.192 10.696 -28.747 1.00 33.88 183 SER A O 1
ATOM 1349 N N . SER A 1 184 ? -26.650 9.180 -30.318 1.00 31.77 184 SER A N 1
ATOM 1350 C CA . SER A 1 184 ? -25.502 8.606 -29.626 1.00 31.77 184 SER A CA 1
ATOM 1351 C C . SER A 1 184 ? -24.350 9.612 -29.620 1.00 31.77 184 SER A C 1
ATOM 1353 O O . SER A 1 184 ? -23.571 9.677 -30.567 1.00 31.77 184 SER A O 1
ATOM 1355 N N . LEU A 1 185 ? -24.231 10.388 -28.546 1.00 29.31 185 LEU A N 1
ATOM 1356 C CA . LEU A 1 185 ? -22.932 10.855 -28.079 1.00 29.31 185 LEU A CA 1
ATOM 1357 C C . LEU A 1 185 ? -22.410 9.779 -27.130 1.00 29.31 185 LEU A C 1
ATOM 1359 O O . LEU A 1 185 ? -22.811 9.697 -25.973 1.00 29.31 185 LEU A O 1
ATOM 1363 N N . LEU A 1 186 ? -21.570 8.899 -27.671 1.00 30.00 186 LEU A N 1
ATOM 1364 C CA . LEU A 1 186 ? -20.737 7.991 -26.894 1.00 30.00 186 LEU A CA 1
ATOM 1365 C C . LEU A 1 186 ? -19.739 8.851 -26.109 1.00 30.00 186 LEU A C 1
ATOM 1367 O O . LEU A 1 186 ? -18.682 9.206 -26.623 1.00 30.00 186 LEU A O 1
ATOM 1371 N N . LEU A 1 187 ? -20.101 9.241 -24.889 1.00 29.84 187 LEU A N 1
ATOM 1372 C CA . LEU A 1 187 ? -19.129 9.710 -23.910 1.00 29.84 187 LEU A CA 1
ATOM 1373 C C . LEU A 1 187 ? -18.390 8.473 -23.405 1.00 29.84 187 LEU A C 1
ATOM 1375 O O . LEU A 1 187 ? -18.918 7.698 -22.609 1.00 29.84 187 LEU A O 1
ATOM 1379 N N . SER A 1 188 ? -17.189 8.260 -23.938 1.00 32.12 188 SER A N 1
ATOM 1380 C CA . SER A 1 188 ? -16.218 7.344 -23.348 1.00 32.12 188 SER A CA 1
ATOM 1381 C C . SER A 1 188 ? -15.982 7.739 -21.883 1.00 32.12 188 SER A C 1
ATOM 1383 O O . SER A 1 188 ? -15.950 8.938 -21.588 1.00 32.12 188 SER A O 1
ATOM 1385 N N . PRO A 1 189 ? -15.822 6.776 -20.959 1.00 32.78 189 PRO A N 1
ATOM 1386 C CA . PRO A 1 189 ? -15.439 7.086 -19.585 1.00 32.78 189 PRO A CA 1
ATOM 1387 C C . PRO A 1 189 ? -14.129 7.894 -19.584 1.00 32.78 189 PRO A C 1
ATOM 1389 O O . PRO A 1 189 ? -13.277 7.648 -20.441 1.00 32.78 189 PRO A O 1
ATOM 1392 N N . PRO A 1 190 ? -13.952 8.862 -18.668 1.00 38.28 190 PRO A N 1
ATOM 1393 C CA . PRO A 1 190 ? -12.744 9.676 -18.631 1.00 38.28 190 PRO A CA 1
ATOM 1394 C C . PRO A 1 190 ? -11.510 8.791 -18.406 1.00 38.28 190 PRO A C 1
ATOM 1396 O O . PRO A 1 190 ? -11.418 8.065 -17.414 1.00 38.28 190 PRO A O 1
ATOM 1399 N N . THR A 1 191 ? -10.558 8.846 -19.338 1.00 49.78 191 THR A N 1
ATOM 1400 C CA . THR A 1 191 ? -9.254 8.181 -19.239 1.00 49.78 191 THR A CA 1
ATOM 1401 C C . THR A 1 191 ? -8.363 8.982 -18.285 1.00 49.78 191 THR A C 1
ATOM 1403 O O . THR A 1 191 ? -7.618 9.867 -18.689 1.00 49.78 191 THR A O 1
ATOM 1406 N N . ILE A 1 192 ? -8.488 8.735 -16.981 1.00 55.84 192 ILE A N 1
ATOM 1407 C CA . ILE A 1 192 ? -7.857 9.556 -15.927 1.00 55.84 192 ILE A CA 1
ATOM 1408 C C . ILE A 1 192 ? -6.314 9.426 -15.896 1.00 55.84 192 ILE A C 1
ATOM 1410 O O . ILE A 1 192 ? -5.643 10.347 -15.442 1.00 55.84 192 ILE A O 1
ATOM 1414 N N . CYS A 1 193 ? -5.722 8.362 -16.455 1.00 53.31 193 CYS A N 1
ATOM 1415 C CA . CYS A 1 193 ? -4.258 8.176 -16.459 1.00 53.31 193 CYS A CA 1
ATOM 1416 C C . CYS A 1 193 ? -3.510 8.927 -17.588 1.00 53.31 193 CYS A C 1
ATOM 1418 O O . CYS A 1 193 ? -2.292 8.818 -17.677 1.00 53.31 193 CYS A O 1
ATOM 1420 N N . GLU A 1 194 ? -4.190 9.683 -18.459 1.00 53.00 194 GLU A N 1
ATOM 1421 C CA . GLU A 1 194 ? -3.573 10.284 -19.660 1.00 53.00 194 GLU A CA 1
ATOM 1422 C C . GLU A 1 194 ? -2.937 11.672 -19.453 1.00 53.00 194 GLU A C 1
ATOM 1424 O O . GLU A 1 194 ? -2.522 12.280 -20.435 1.00 53.00 194 GLU A O 1
ATOM 1429 N N . SER A 1 195 ? -2.831 12.209 -18.227 1.00 53.47 195 SER A N 1
ATOM 1430 C CA . SER A 1 195 ? -2.179 13.514 -17.995 1.00 53.47 195 SER A CA 1
ATOM 1431 C C . SER A 1 195 ? -0.745 13.366 -17.464 1.00 53.47 195 SER A C 1
ATOM 1433 O O . SER A 1 195 ? -0.550 13.223 -16.256 1.00 53.47 195 SER A O 1
ATOM 1435 N N . PRO A 1 196 ? 0.298 13.482 -18.312 1.00 49.28 196 PRO A N 1
ATOM 1436 C CA . PRO A 1 196 ? 1.687 13.264 -17.899 1.00 49.28 196 PRO A CA 1
ATOM 1437 C C . PRO A 1 196 ? 2.261 14.443 -17.089 1.00 49.28 196 PRO A C 1
ATOM 1439 O O . PRO A 1 196 ? 3.344 14.349 -16.516 1.00 49.28 196 PRO A O 1
ATOM 1442 N N . ILE A 1 197 ? 1.567 15.590 -17.061 1.00 45.56 197 ILE A N 1
ATOM 1443 C CA . ILE A 1 197 ? 2.159 16.880 -16.672 1.00 45.56 197 ILE A CA 1
ATOM 1444 C C . ILE A 1 197 ? 2.056 17.147 -15.162 1.00 45.56 197 ILE A C 1
ATOM 1446 O O . ILE A 1 197 ? 2.953 17.776 -14.605 1.00 45.56 197 ILE A O 1
ATOM 1450 N N . GLN A 1 198 ? 1.033 16.639 -14.462 1.00 45.41 198 GLN A N 1
ATOM 1451 C CA . GLN A 1 198 ? 0.907 16.850 -13.007 1.00 45.41 198 GLN A CA 1
ATOM 1452 C C . GLN A 1 198 ? 1.616 15.787 -12.154 1.00 45.41 198 GLN A C 1
ATOM 1454 O O . GLN A 1 198 ? 1.895 16.032 -10.982 1.00 45.41 198 GLN A O 1
ATOM 1459 N N . HIS A 1 199 ? 1.971 14.636 -12.732 1.00 48.38 199 HIS A N 1
ATOM 1460 C CA . HIS A 1 199 ? 2.573 13.530 -11.984 1.00 48.38 199 HIS A CA 1
ATOM 1461 C C . HIS A 1 199 ? 4.089 13.689 -11.762 1.00 48.38 199 HIS A C 1
ATOM 1463 O O . HIS A 1 199 ? 4.640 13.183 -10.783 1.00 48.38 199 HIS A O 1
ATOM 1469 N N . LYS A 1 200 ? 4.762 14.478 -12.612 1.00 45.44 200 LYS A N 1
ATOM 1470 C CA . LYS A 1 200 ? 6.218 14.677 -12.556 1.00 45.44 200 LYS A CA 1
ATOM 1471 C C . LYS A 1 200 ? 6.704 15.294 -11.232 1.00 45.44 200 LYS A C 1
ATOM 1473 O O . LYS A 1 200 ? 7.816 15.004 -10.814 1.00 45.44 200 LYS A O 1
ATOM 1478 N N . MET A 1 201 ? 5.862 16.070 -10.536 1.00 38.03 201 MET A N 1
ATOM 1479 C CA . MET A 1 201 ? 6.234 16.749 -9.282 1.00 38.03 201 MET A CA 1
ATOM 1480 C C . MET A 1 201 ? 6.175 15.875 -8.014 1.00 38.03 201 MET A C 1
ATOM 1482 O O . MET A 1 201 ? 6.751 16.271 -7.006 1.00 38.03 201 MET A O 1
ATOM 1486 N N . GLN A 1 202 ? 5.508 14.711 -8.018 1.00 47.81 202 GLN A N 1
ATOM 1487 C CA . GLN A 1 202 ? 5.483 13.810 -6.844 1.00 47.81 202 GLN A CA 1
ATOM 1488 C C . GLN A 1 202 ? 6.376 12.574 -7.001 1.00 47.81 202 GLN A C 1
ATOM 1490 O O . GLN A 1 202 ? 6.819 12.008 -6.004 1.00 47.81 202 GLN A O 1
ATOM 1495 N N . VAL A 1 203 ? 6.689 12.175 -8.236 1.00 50.12 203 VAL A N 1
ATOM 1496 C CA . VAL A 1 203 ? 7.550 11.015 -8.521 1.00 50.12 203 VAL A CA 1
ATOM 1497 C C . VAL A 1 203 ? 9.043 11.384 -8.508 1.00 50.12 203 VAL A C 1
ATOM 1499 O O . VAL A 1 203 ? 9.884 10.500 -8.429 1.00 50.12 203 VAL A O 1
ATOM 1502 N N . GLU A 1 204 ? 9.398 12.674 -8.476 1.00 48.34 204 GLU A N 1
ATOM 1503 C CA . GLU A 1 204 ? 10.796 13.153 -8.465 1.00 48.34 204 GLU A CA 1
ATOM 1504 C C . GLU A 1 204 ? 11.632 12.657 -7.262 1.00 48.34 204 GLU A C 1
ATOM 1506 O O . GLU A 1 204 ? 12.860 12.662 -7.317 1.00 48.34 204 GLU A O 1
ATOM 1511 N N . PHE A 1 205 ? 10.986 12.179 -6.189 1.00 46.59 205 PHE A N 1
ATOM 1512 C CA . PHE A 1 205 ? 11.655 11.570 -5.030 1.00 46.59 205 PHE A CA 1
ATOM 1513 C C . PHE A 1 205 ? 11.825 10.044 -5.115 1.00 46.59 205 PHE A C 1
ATOM 1515 O O . PHE A 1 205 ? 12.530 9.457 -4.288 1.00 46.59 205 PHE A O 1
ATOM 1522 N N . MET A 1 206 ? 11.211 9.388 -6.100 1.00 48.06 206 MET A N 1
ATOM 1523 C CA . MET A 1 206 ? 11.423 7.971 -6.372 1.00 48.06 206 MET A CA 1
ATOM 1524 C C . MET A 1 206 ? 12.574 7.827 -7.363 1.00 48.06 206 MET A C 1
ATOM 1526 O O . MET A 1 206 ? 12.547 8.392 -8.453 1.00 48.06 206 MET A O 1
ATOM 1530 N N . ARG A 1 207 ? 13.605 7.061 -6.985 1.00 55.81 207 ARG A N 1
ATOM 1531 C CA . ARG A 1 207 ? 14.627 6.642 -7.951 1.00 55.81 207 ARG A CA 1
ATOM 1532 C C . ARG A 1 207 ? 13.953 5.879 -9.105 1.00 55.81 207 ARG A C 1
ATOM 1534 O O . ARG A 1 207 ? 12.928 5.240 -8.855 1.00 55.81 207 ARG A O 1
ATOM 1541 N N . PRO A 1 208 ? 14.505 5.936 -10.331 1.00 62.62 208 PRO A N 1
ATOM 1542 C CA . PRO A 1 208 ? 13.948 5.236 -11.484 1.00 62.62 208 PRO A CA 1
ATOM 1543 C C . PRO A 1 208 ? 13.634 3.770 -11.137 1.00 62.62 208 PRO A C 1
ATOM 1545 O O . PRO A 1 208 ? 14.462 3.127 -10.479 1.00 62.62 208 PRO A O 1
ATOM 1548 N N . PRO A 1 209 ? 12.459 3.226 -11.513 1.00 52.72 209 PRO A N 1
ATOM 1549 C CA . PRO A 1 209 ? 12.060 1.858 -11.167 1.00 52.72 209 PRO A CA 1
ATOM 1550 C C . PRO A 1 209 ? 13.104 0.795 -11.543 1.00 52.72 209 PRO A C 1
ATOM 1552 O O . PRO A 1 209 ? 13.191 -0.253 -10.892 1.00 52.72 209 PRO A O 1
ATOM 1555 N N . GLU A 1 210 ? 13.923 1.077 -12.557 1.00 54.59 210 GLU A N 1
ATOM 1556 C CA . GLU A 1 210 ? 15.038 0.261 -13.031 1.00 54.59 210 GLU A CA 1
ATOM 1557 C C . GLU A 1 210 ? 16.133 0.091 -11.965 1.00 54.59 210 GLU A C 1
ATOM 1559 O O . GLU A 1 210 ? 16.701 -0.992 -11.835 1.00 54.59 210 GLU A O 1
ATOM 1564 N N . GLU A 1 211 ? 16.374 1.109 -11.131 1.00 55.03 211 GLU A N 1
ATOM 1565 C CA . GLU A 1 211 ? 17.360 1.067 -10.040 1.00 55.03 211 GLU A CA 1
ATOM 1566 C C . GLU A 1 211 ? 16.906 0.203 -8.849 1.00 55.03 211 GLU A C 1
ATOM 1568 O O . GLU A 1 211 ? 17.692 -0.095 -7.945 1.00 55.03 211 GLU A O 1
ATOM 1573 N N . TRP A 1 212 ? 15.635 -0.207 -8.824 1.00 59.38 212 TRP A N 1
ATOM 1574 C CA . TRP A 1 212 ? 15.045 -1.037 -7.767 1.00 59.38 212 TRP A CA 1
ATOM 1575 C C . TRP A 1 212 ? 14.855 -2.499 -8.161 1.00 59.38 212 TRP A C 1
ATOM 1577 O O . TRP A 1 212 ? 14.467 -3.318 -7.323 1.00 59.38 212 TRP A O 1
ATOM 1587 N N . ALA A 1 213 ? 15.139 -2.852 -9.415 1.00 59.47 213 ALA A N 1
ATOM 1588 C CA . ALA A 1 213 ? 14.905 -4.179 -9.968 1.00 59.47 213 ALA A CA 1
ATOM 1589 C C . ALA A 1 213 ? 15.973 -5.205 -9.526 1.00 59.47 213 ALA A C 1
ATOM 1591 O O . ALA A 1 213 ? 16.656 -5.822 -10.344 1.00 59.47 213 ALA A O 1
ATOM 1592 N N . THR A 1 214 ? 16.123 -5.434 -8.218 1.00 50.94 214 THR A N 1
ATOM 1593 C CA . THR A 1 214 ? 16.985 -6.501 -7.692 1.00 50.94 214 THR A CA 1
ATOM 1594 C C . THR A 1 214 ? 16.211 -7.819 -7.566 1.00 50.94 214 THR A C 1
ATOM 1596 O O . THR A 1 214 ? 15.621 -8.133 -6.538 1.00 50.94 214 THR A O 1
ATOM 1599 N N . GLY A 1 215 ? 16.233 -8.625 -8.632 1.00 63.94 215 GLY A N 1
ATOM 1600 C CA . GLY A 1 215 ? 15.912 -10.062 -8.606 1.00 63.94 215 GLY A CA 1
ATOM 1601 C C . GLY A 1 215 ? 14.583 -10.478 -7.945 1.00 63.94 215 GLY A C 1
ATOM 1602 O O . GLY A 1 215 ? 13.560 -9.815 -8.077 1.00 63.94 215 GLY A O 1
ATOM 1603 N N . TRP A 1 216 ? 14.613 -11.628 -7.259 1.00 67.94 216 TRP A N 1
ATOM 1604 C CA . TRP A 1 216 ? 13.467 -12.300 -6.615 1.00 67.94 216 TRP A CA 1
ATOM 1605 C C . TRP A 1 216 ? 13.182 -11.813 -5.189 1.00 67.94 216 TRP A C 1
ATOM 1607 O O . TRP A 1 216 ? 12.517 -12.496 -4.411 1.00 67.94 216 TRP A O 1
ATOM 1617 N N . GLU A 1 217 ? 13.760 -10.681 -4.796 1.00 81.19 217 GLU A N 1
ATOM 1618 C CA . GLU A 1 217 ? 13.558 -10.153 -3.454 1.00 81.19 217 GLU A CA 1
ATOM 1619 C C . GLU A 1 217 ? 12.106 -9.680 -3.296 1.00 81.19 217 GLU A C 1
ATOM 1621 O O . GLU A 1 217 ? 11.516 -9.214 -4.274 1.00 81.19 217 GLU A O 1
ATOM 1626 N N . PRO A 1 218 ? 11.517 -9.764 -2.093 1.00 85.06 218 PRO A N 1
ATOM 1627 C CA . PRO A 1 218 ? 10.194 -9.205 -1.842 1.00 85.06 218 PRO A CA 1
ATOM 1628 C C . PRO A 1 218 ? 10.154 -7.709 -2.168 1.00 85.06 218 PRO A C 1
ATOM 1630 O O . PRO A 1 218 ? 11.121 -6.988 -1.892 1.00 85.06 218 PRO A O 1
ATOM 1633 N N . MET A 1 219 ? 9.031 -7.248 -2.723 1.00 91.81 219 MET A N 1
ATOM 1634 C CA . MET A 1 219 ? 8.757 -5.832 -2.972 1.00 91.81 219 MET A CA 1
ATOM 1635 C C . MET A 1 219 ? 9.111 -4.977 -1.746 1.00 91.81 219 MET A C 1
ATOM 1637 O O . MET A 1 219 ? 8.709 -5.279 -0.619 1.00 91.81 219 MET A O 1
ATOM 1641 N N . THR A 1 220 ? 9.873 -3.903 -1.965 1.00 87.12 220 THR A N 1
ATOM 1642 C CA . THR A 1 220 ? 10.263 -2.991 -0.878 1.00 87.12 220 THR A CA 1
ATOM 1643 C C . THR A 1 220 ? 9.065 -2.185 -0.360 1.00 87.12 220 THR A C 1
ATOM 1645 O O . THR A 1 220 ? 8.112 -1.961 -1.110 1.00 87.12 220 THR A O 1
ATOM 1648 N N . PRO A 1 221 ? 9.115 -1.674 0.887 1.00 83.31 221 PRO A N 1
ATOM 1649 C CA . PRO A 1 221 ? 8.110 -0.735 1.388 1.00 83.31 221 PRO A CA 1
ATOM 1650 C C . PRO A 1 221 ? 7.914 0.482 0.472 1.00 83.31 221 PRO A C 1
ATOM 1652 O O . PRO A 1 221 ? 6.782 0.821 0.157 1.00 83.31 221 PRO A O 1
ATOM 1655 N N . ALA A 1 222 ? 9.002 1.057 -0.052 1.00 80.75 222 ALA A N 1
ATOM 1656 C CA . ALA A 1 222 ? 8.942 2.202 -0.963 1.00 80.75 222 ALA A CA 1
ATOM 1657 C C . ALA A 1 222 ? 8.226 1.878 -2.289 1.00 80.75 222 ALA A C 1
ATOM 1659 O O . ALA A 1 222 ? 7.395 2.654 -2.749 1.00 80.75 222 ALA A O 1
ATOM 1660 N N . GLN A 1 223 ? 8.497 0.712 -2.890 1.00 88.50 223 GLN A N 1
ATOM 1661 C CA . GLN A 1 223 ? 7.778 0.264 -4.092 1.00 88.50 223 GLN A CA 1
ATOM 1662 C C . GLN A 1 223 ? 6.294 0.013 -3.810 1.00 88.50 223 GLN A C 1
ATOM 1664 O O . GLN A 1 223 ? 5.449 0.354 -4.634 1.00 88.50 223 GLN A O 1
ATOM 1669 N N . ARG A 1 224 ? 5.968 -0.563 -2.644 1.00 91.38 224 ARG A N 1
ATOM 1670 C CA . ARG A 1 224 ? 4.578 -0.762 -2.217 1.00 91.38 224 ARG A CA 1
ATOM 1671 C C . ARG A 1 224 ? 3.853 0.577 -2.092 1.00 91.38 224 ARG A C 1
ATOM 1673 O O . ARG A 1 224 ? 2.762 0.705 -2.633 1.00 91.38 224 ARG A O 1
ATOM 1680 N N . GLU A 1 225 ? 4.449 1.552 -1.411 1.00 84.31 225 GLU A N 1
ATOM 1681 C CA . GLU A 1 225 ? 3.884 2.900 -1.272 1.00 84.31 225 GLU A CA 1
ATOM 1682 C C . GLU A 1 225 ? 3.693 3.574 -2.635 1.00 84.31 225 GLU A C 1
ATOM 1684 O O . GLU A 1 225 ? 2.602 4.062 -2.920 1.00 84.31 225 GLU A O 1
ATOM 1689 N N . GLY A 1 226 ? 4.698 3.515 -3.517 1.00 85.94 226 GLY A N 1
ATOM 1690 C CA . GLY A 1 226 ? 4.598 4.064 -4.871 1.00 85.94 226 GLY A CA 1
ATOM 1691 C C . GLY A 1 226 ? 3.462 3.438 -5.686 1.00 85.94 226 GLY A C 1
ATOM 1692 O O . GLY A 1 226 ? 2.676 4.152 -6.309 1.00 85.94 226 GLY A O 1
ATOM 1693 N N . LEU A 1 227 ? 3.313 2.111 -5.620 1.00 92.69 227 LEU A N 1
ATOM 1694 C CA . LEU A 1 227 ? 2.201 1.406 -6.256 1.00 92.69 227 LEU A CA 1
ATOM 1695 C C . LEU A 1 227 ? 0.844 1.762 -5.646 1.00 92.69 227 LEU A C 1
ATOM 1697 O O . LEU A 1 227 ? -0.123 1.857 -6.395 1.00 92.69 227 LEU A O 1
ATOM 1701 N N . ILE A 1 228 ? 0.750 1.976 -4.328 1.00 87.94 228 ILE A N 1
ATOM 1702 C CA . ILE A 1 228 ? -0.497 2.415 -3.678 1.00 87.94 228 ILE A CA 1
ATOM 1703 C C . ILE A 1 228 ? -0.890 3.791 -4.213 1.00 87.94 228 ILE A C 1
ATOM 1705 O O . ILE A 1 228 ? -2.026 3.974 -4.648 1.00 87.94 228 ILE A O 1
ATOM 1709 N N . SER A 1 229 ? 0.050 4.739 -4.247 1.00 84.56 229 SER A N 1
ATOM 1710 C CA . SER A 1 229 ? -0.203 6.080 -4.779 1.00 84.56 229 SER A CA 1
ATOM 1711 C C . SER A 1 229 ? -0.650 6.042 -6.242 1.00 84.56 229 SER A C 1
ATOM 1713 O O . SER A 1 229 ? -1.616 6.716 -6.599 1.00 84.56 229 SER A O 1
ATOM 1715 N N . MET A 1 230 ? -0.005 5.224 -7.080 1.00 87.50 230 MET A N 1
ATOM 1716 C CA . MET A 1 230 ? -0.379 5.088 -8.493 1.00 87.50 230 MET A CA 1
ATOM 1717 C C . MET A 1 230 ? -1.709 4.369 -8.695 1.00 87.50 230 MET A C 1
ATOM 1719 O O . MET A 1 230 ? -2.503 4.792 -9.529 1.00 87.50 230 MET A O 1
ATOM 1723 N N . ALA A 1 231 ? -1.985 3.314 -7.929 1.00 88.12 231 ALA A N 1
ATOM 1724 C CA . ALA A 1 231 ? -3.255 2.597 -7.974 1.00 88.12 231 ALA A CA 1
ATOM 1725 C C . ALA A 1 231 ? -4.429 3.522 -7.620 1.00 88.12 231 ALA A C 1
ATOM 1727 O O . ALA A 1 231 ? -5.428 3.541 -8.337 1.00 88.12 231 ALA A O 1
ATOM 1728 N N . ILE A 1 232 ? -4.273 4.346 -6.577 1.00 80.56 232 ILE A N 1
ATOM 1729 C CA . ILE A 1 232 ? -5.260 5.365 -6.194 1.00 80.56 232 ILE A CA 1
ATOM 1730 C C . ILE A 1 232 ? -5.429 6.389 -7.321 1.00 80.56 232 ILE A C 1
ATOM 1732 O O . ILE A 1 232 ? -6.551 6.633 -7.758 1.00 80.56 232 ILE A O 1
ATOM 1736 N N . TYR A 1 233 ? -4.327 6.943 -7.837 1.00 81.25 233 TYR A N 1
ATOM 1737 C CA . TYR A 1 233 ? -4.359 7.954 -8.898 1.00 81.25 233 TYR A CA 1
ATOM 1738 C C . TYR A 1 233 ? -5.036 7.451 -10.183 1.00 81.25 233 TYR A C 1
ATOM 1740 O O . TYR A 1 233 ? -5.843 8.153 -10.787 1.00 81.25 233 TYR A O 1
ATOM 1748 N N . CYS A 1 234 ? -4.752 6.209 -10.574 1.00 81.12 234 CYS A N 1
ATOM 1749 C CA . CYS A 1 234 ? -5.331 5.574 -11.754 1.00 81.12 234 CYS A CA 1
ATOM 1750 C C . CYS A 1 234 ? -6.684 4.886 -11.499 1.00 81.12 234 CYS A C 1
ATOM 1752 O O . CYS A 1 234 ? -7.189 4.202 -12.396 1.00 81.12 234 CYS A O 1
ATOM 1754 N N . ALA A 1 235 ? -7.270 5.043 -10.301 1.00 84.06 235 ALA A N 1
ATOM 1755 C CA . ALA A 1 235 ? -8.504 4.374 -9.880 1.00 84.06 235 ALA A CA 1
ATOM 1756 C C . ALA A 1 235 ? -8.499 2.869 -10.228 1.00 84.06 235 ALA A C 1
ATOM 1758 O O . ALA A 1 235 ? -9.411 2.335 -10.869 1.00 84.06 235 ALA A O 1
ATOM 1759 N N . MET A 1 236 ? -7.407 2.196 -9.870 1.00 86.75 236 MET A N 1
ATOM 1760 C CA . MET A 1 236 ? -7.146 0.792 -10.160 1.00 86.75 236 MET A CA 1
ATOM 1761 C C . MET A 1 236 ? -7.076 -0.008 -8.860 1.00 86.75 236 MET A C 1
ATOM 1763 O O . MET A 1 236 ? -6.368 0.363 -7.930 1.00 86.75 236 MET A O 1
ATOM 1767 N N . ASP A 1 237 ? -7.777 -1.139 -8.819 1.00 87.44 237 ASP A N 1
ATOM 1768 C CA . ASP A 1 237 ? -7.656 -2.099 -7.725 1.00 87.44 237 ASP A CA 1
ATOM 1769 C C . ASP A 1 237 ? -6.421 -2.988 -7.936 1.00 87.44 237 ASP A C 1
ATOM 1771 O O . ASP A 1 237 ? -6.306 -3.666 -8.960 1.00 87.44 237 ASP A O 1
ATOM 1775 N N . VAL A 1 238 ? -5.489 -2.976 -6.977 1.00 90.94 238 VAL A N 1
ATOM 1776 C CA . VAL A 1 238 ? -4.285 -3.819 -6.992 1.00 90.94 238 VAL A CA 1
ATOM 1777 C C . VAL A 1 238 ? -4.336 -4.782 -5.799 1.00 90.94 238 VAL A C 1
ATOM 1779 O O . VAL A 1 238 ? -3.999 -4.403 -4.670 1.00 90.94 238 VAL A O 1
ATOM 1782 N N . PRO A 1 239 ? -4.705 -6.053 -6.030 1.00 84.25 239 PRO A N 1
ATOM 1783 C CA . PRO A 1 239 ? -5.192 -6.968 -4.994 1.00 84.25 239 PRO A CA 1
ATOM 1784 C C . PRO A 1 239 ? -4.166 -7.373 -3.920 1.00 84.25 239 PRO A C 1
ATOM 1786 O O . PRO A 1 239 ? -4.537 -7.987 -2.919 1.00 84.25 239 PRO A O 1
ATOM 1789 N N . PHE A 1 240 ? -2.880 -7.065 -4.102 1.00 87.56 240 PHE A N 1
ATOM 1790 C CA . PHE A 1 240 ? -1.791 -7.428 -3.183 1.00 87.56 240 PHE A CA 1
ATOM 1791 C C . PHE A 1 240 ? -1.215 -6.246 -2.380 1.00 87.56 240 PHE A C 1
ATOM 1793 O O . PHE A 1 240 ? -0.348 -6.446 -1.518 1.00 87.56 240 PHE A O 1
ATOM 1800 N N . LEU A 1 241 ? -1.673 -5.013 -2.632 1.00 89.62 241 LEU A N 1
ATOM 1801 C CA . LEU A 1 241 ? -1.140 -3.824 -1.956 1.00 89.62 241 LEU A CA 1
ATOM 1802 C C . LEU A 1 241 ? -1.707 -3.633 -0.549 1.00 89.62 241 LEU A C 1
ATOM 1804 O O . LEU A 1 241 ? -0.933 -3.387 0.376 1.00 89.62 241 LEU A O 1
ATOM 1808 N N . PHE A 1 242 ? -3.019 -3.800 -0.383 1.00 78.81 242 PHE A N 1
ATOM 1809 C CA . PHE A 1 242 ? -3.714 -3.489 0.873 1.00 78.81 242 PHE A CA 1
ATOM 1810 C C . PHE A 1 242 ? -3.762 -4.668 1.846 1.00 78.81 242 PHE A C 1
ATOM 1812 O O . PHE A 1 242 ? -3.724 -4.478 3.055 1.00 78.81 242 PHE A O 1
ATOM 1819 N N . ASN A 1 243 ? -3.756 -5.897 1.327 1.00 72.56 243 ASN A N 1
ATOM 1820 C CA . ASN A 1 243 ? -3.783 -7.108 2.137 1.00 72.56 243 ASN A CA 1
ATOM 1821 C C . ASN A 1 243 ? -2.637 -8.028 1.729 1.00 72.56 243 ASN A C 1
ATOM 1823 O O . ASN A 1 243 ? -2.825 -8.946 0.931 1.00 72.56 243 ASN A O 1
ATOM 1827 N N . ALA A 1 244 ? -1.453 -7.792 2.306 1.00 53.34 244 ALA A N 1
ATOM 1828 C CA . ALA A 1 244 ? -0.187 -8.424 1.919 1.00 53.34 244 ALA A CA 1
ATOM 1829 C C . ALA A 1 244 ? -0.177 -9.970 1.911 1.00 53.34 244 ALA A C 1
ATOM 1831 O O . ALA A 1 244 ? 0.789 -10.545 1.435 1.00 53.34 244 ALA A O 1
ATOM 1832 N N . ASN A 1 245 ? -1.234 -10.648 2.374 1.00 53.94 245 ASN A N 1
ATOM 1833 C CA . ASN A 1 245 ? -1.345 -12.109 2.391 1.00 53.94 245 ASN A CA 1
ATOM 1834 C C . ASN A 1 245 ? -2.732 -12.663 2.003 1.00 53.94 245 ASN A C 1
ATOM 1836 O O . ASN A 1 245 ? -2.894 -13.880 1.994 1.00 53.94 245 ASN A O 1
ATOM 1840 N N . GLN A 1 246 ? -3.743 -11.836 1.688 1.00 54.34 246 GLN A N 1
ATOM 1841 C CA . GLN A 1 246 ? -5.096 -12.372 1.428 1.00 54.34 246 GLN A CA 1
ATOM 1842 C C . GLN A 1 246 ? -5.171 -13.194 0.138 1.00 54.34 246 GLN A C 1
ATOM 1844 O O . GLN A 1 246 ? -5.913 -14.168 0.074 1.00 54.34 246 GLN A O 1
ATOM 1849 N N . ASN A 1 247 ? -4.353 -12.842 -0.854 1.00 61.66 247 ASN A N 1
ATOM 1850 C CA . ASN A 1 247 ? -4.361 -13.485 -2.167 1.00 61.66 247 ASN A CA 1
ATOM 1851 C C . ASN A 1 247 ? -3.139 -14.383 -2.416 1.00 61.66 247 ASN A C 1
ATOM 1853 O O . ASN A 1 247 ? -2.982 -14.905 -3.518 1.00 61.66 247 ASN A O 1
ATOM 1857 N N . GLY A 1 248 ? -2.268 -14.554 -1.410 1.00 75.56 248 GLY A N 1
ATOM 1858 C CA . GLY A 1 248 ? -1.043 -15.358 -1.513 1.00 75.56 248 GLY A CA 1
ATOM 1859 C C . GLY A 1 248 ? 0.004 -14.819 -2.498 1.00 75.56 248 GLY A C 1
ATOM 1860 O O . GLY A 1 248 ? 0.930 -15.544 -2.844 1.00 75.56 248 GLY A O 1
ATOM 1861 N N . GLN A 1 249 ? -0.145 -13.575 -2.963 1.00 84.06 249 GLN A N 1
ATOM 1862 C CA . GLN A 1 249 ? 0.745 -12.944 -3.937 1.00 84.06 249 GLN A CA 1
ATOM 1863 C C . GLN A 1 249 ? 2.005 -12.406 -3.254 1.00 84.06 249 GLN A C 1
ATOM 1865 O O . GLN A 1 249 ? 1.951 -11.416 -2.527 1.00 84.06 249 GLN A O 1
ATOM 1870 N N . ASN A 1 250 ? 3.147 -13.036 -3.514 1.00 87.31 250 ASN A N 1
ATOM 1871 C CA . ASN A 1 250 ? 4.459 -12.595 -3.053 1.00 87.31 250 ASN A CA 1
ATOM 1872 C C . ASN A 1 250 ? 5.174 -11.799 -4.154 1.00 87.31 250 ASN A C 1
ATOM 1874 O O . ASN A 1 250 ? 6.099 -12.297 -4.794 1.00 87.31 250 ASN A O 1
ATOM 1878 N N . VAL A 1 251 ? 4.688 -10.582 -4.409 1.00 90.00 251 VAL A N 1
ATOM 1879 C CA . VAL A 1 251 ? 5.204 -9.722 -5.483 1.00 90.00 251 VAL A CA 1
ATOM 1880 C C . VAL A 1 251 ? 6.657 -9.342 -5.205 1.00 90.00 251 VAL A C 1
ATOM 1882 O O . VAL A 1 251 ? 7.000 -8.827 -4.136 1.00 90.00 251 VAL A O 1
ATOM 1885 N N . THR A 1 252 ? 7.517 -9.612 -6.178 1.00 89.50 252 THR A N 1
ATOM 1886 C CA . THR A 1 252 ? 8.950 -9.321 -6.129 1.00 89.50 252 THR A CA 1
ATOM 1887 C C . THR A 1 252 ? 9.237 -7.854 -6.442 1.00 89.50 252 THR A C 1
ATOM 1889 O O . THR A 1 252 ? 8.416 -7.148 -7.030 1.00 89.50 252 THR A O 1
ATOM 1892 N N . LYS A 1 253 ? 10.439 -7.378 -6.103 1.00 86.88 253 LYS A N 1
ATOM 1893 C CA . LYS A 1 253 ? 10.898 -6.035 -6.483 1.00 86.88 253 LYS A CA 1
ATOM 1894 C C . LYS A 1 253 ? 10.860 -5.820 -7.992 1.00 86.88 253 LYS A C 1
ATOM 1896 O O . LYS A 1 253 ? 10.480 -4.742 -8.428 1.00 86.88 253 LYS A O 1
ATOM 1901 N N . ALA A 1 254 ? 11.242 -6.825 -8.782 1.00 80.19 254 ALA A N 1
ATOM 1902 C CA . ALA A 1 254 ? 11.245 -6.722 -10.238 1.00 80.19 254 ALA A CA 1
ATOM 1903 C C . ALA A 1 254 ? 9.824 -6.577 -10.809 1.00 80.19 254 ALA A C 1
ATOM 1905 O O . ALA A 1 254 ? 9.589 -5.719 -11.657 1.00 80.19 254 ALA A O 1
ATOM 1906 N N . GLU A 1 255 ? 8.872 -7.372 -10.316 1.00 88.44 255 GLU A N 1
ATOM 1907 C CA . GLU A 1 255 ? 7.457 -7.263 -10.693 1.00 88.44 255 GLU A CA 1
ATOM 1908 C C . GLU A 1 255 ? 6.862 -5.916 -10.279 1.00 88.44 255 GLU A C 1
ATOM 1910 O O . GLU A 1 255 ? 6.169 -5.278 -11.069 1.00 88.44 255 GLU A O 1
ATOM 1915 N N . ALA A 1 256 ? 7.172 -5.458 -9.063 1.00 91.62 256 ALA A N 1
ATOM 1916 C CA . ALA A 1 256 ? 6.720 -4.166 -8.574 1.00 91.62 256 ALA A CA 1
ATOM 1917 C C . ALA A 1 256 ? 7.263 -3.017 -9.434 1.00 91.62 256 ALA A C 1
ATOM 1919 O O . ALA A 1 256 ? 6.491 -2.165 -9.859 1.00 91.62 256 ALA A O 1
ATOM 1920 N N . SER A 1 257 ? 8.561 -3.017 -9.755 1.00 86.25 257 SER A N 1
ATOM 1921 C CA . SER A 1 257 ? 9.164 -2.017 -10.644 1.00 86.25 257 SER A CA 1
ATOM 1922 C C . SER A 1 257 ? 8.559 -2.030 -12.047 1.00 86.25 257 SER A C 1
ATOM 1924 O O . SER A 1 257 ? 8.287 -0.965 -12.591 1.00 86.25 257 SER A O 1
ATOM 1926 N N . ALA A 1 258 ? 8.307 -3.211 -12.623 1.00 84.31 258 ALA A N 1
ATOM 1927 C CA . ALA A 1 258 ? 7.676 -3.322 -13.939 1.00 84.31 258 ALA A CA 1
ATOM 1928 C C . ALA A 1 258 ? 6.248 -2.755 -13.940 1.00 84.31 258 ALA A C 1
ATOM 1930 O O . ALA A 1 258 ? 5.862 -2.047 -14.869 1.00 84.31 258 ALA A O 1
ATOM 1931 N N . LEU A 1 259 ? 5.478 -3.027 -12.881 1.00 91.19 259 LEU A N 1
ATOM 1932 C CA . LEU A 1 259 ? 4.143 -2.464 -12.713 1.00 91.19 259 LEU A CA 1
ATOM 1933 C C . LEU A 1 259 ? 4.189 -0.938 -12.521 1.00 91.19 259 LEU A C 1
ATOM 1935 O O . LEU A 1 259 ? 3.383 -0.241 -13.128 1.00 91.19 259 LEU A O 1
ATOM 1939 N N . ILE A 1 260 ? 5.138 -0.416 -11.733 1.00 87.75 260 ILE A N 1
ATOM 1940 C CA . ILE A 1 260 ? 5.339 1.034 -11.565 1.00 87.75 260 ILE A CA 1
ATOM 1941 C C . ILE A 1 260 ? 5.642 1.686 -12.917 1.00 87.75 260 ILE A C 1
ATOM 1943 O O . ILE A 1 260 ? 4.973 2.650 -13.272 1.00 87.75 260 ILE A O 1
ATOM 1947 N N . GLY A 1 261 ? 6.589 1.142 -13.688 1.00 82.38 261 GLY A N 1
ATOM 1948 C CA . GLY A 1 261 ? 6.931 1.668 -15.013 1.00 82.38 261 GLY A CA 1
ATOM 1949 C C . GLY A 1 261 ? 5.730 1.674 -15.962 1.00 82.38 261 GLY A C 1
ATOM 1950 O O . GLY A 1 261 ? 5.429 2.694 -16.571 1.00 82.38 261 GLY A O 1
ATOM 1951 N N . MET A 1 262 ? 4.957 0.581 -15.995 1.00 83.56 262 MET A N 1
ATOM 1952 C CA . MET A 1 262 ? 3.737 0.506 -16.806 1.00 83.56 262 MET A CA 1
ATOM 1953 C C . MET A 1 262 ? 2.740 1.620 -16.464 1.00 83.56 262 MET A C 1
ATOM 1955 O O . MET A 1 262 ? 2.159 2.210 -17.370 1.00 83.56 262 MET A O 1
ATOM 1959 N N . LEU A 1 263 ? 2.555 1.918 -15.175 1.00 86.19 263 LEU A N 1
ATOM 1960 C CA . LEU A 1 263 ? 1.651 2.975 -14.715 1.00 86.19 263 LEU A CA 1
ATOM 1961 C C . LEU A 1 263 ? 2.211 4.379 -14.990 1.00 86.19 263 LEU A C 1
ATOM 1963 O O . LEU A 1 263 ? 1.446 5.272 -15.348 1.00 86.19 263 LEU A O 1
ATOM 1967 N N . GLN A 1 264 ? 3.528 4.572 -14.871 1.00 82.12 264 GLN A N 1
ATOM 1968 C CA . GLN A 1 264 ? 4.207 5.829 -15.219 1.00 82.12 264 GLN A CA 1
ATOM 1969 C C . GLN A 1 264 ? 4.079 6.165 -16.707 1.00 82.12 264 GLN A C 1
ATOM 1971 O O . GLN A 1 264 ? 3.881 7.329 -17.053 1.00 82.12 264 GLN A O 1
ATOM 1976 N N . ASP A 1 265 ? 4.113 5.147 -17.566 1.00 77.88 265 ASP A N 1
ATOM 1977 C CA . ASP A 1 265 ? 3.935 5.279 -19.014 1.00 77.88 265 ASP A CA 1
ATOM 1978 C C . ASP A 1 265 ? 2.461 5.488 -19.425 1.00 77.88 265 ASP A C 1
ATOM 1980 O O . ASP A 1 265 ? 2.138 5.521 -20.614 1.00 77.88 265 ASP A O 1
ATOM 1984 N N . GLY A 1 266 ? 1.541 5.602 -18.458 1.00 81.81 266 GLY A N 1
ATOM 1985 C CA . GLY A 1 266 ? 0.098 5.712 -18.699 1.00 81.81 266 GLY A CA 1
ATOM 1986 C C . GLY A 1 266 ? -0.559 4.396 -19.133 1.00 81.81 266 GLY A C 1
ATOM 1987 O O . GLY A 1 266 ? -1.738 4.373 -19.493 1.00 81.81 266 GLY A O 1
ATOM 1988 N N . GLY A 1 267 ? 0.179 3.284 -19.097 1.00 83.56 267 GLY A N 1
ATOM 1989 C CA . GLY A 1 267 ? -0.345 1.951 -19.355 1.00 83.56 267 GLY A CA 1
ATOM 1990 C C . GLY A 1 267 ? -1.278 1.493 -18.235 1.00 83.56 267 GLY A C 1
ATOM 1991 O O . GLY A 1 267 ? -1.009 1.694 -17.053 1.00 83.56 267 GLY A O 1
ATOM 1992 N N . ARG A 1 268 ? -2.383 0.833 -18.601 1.00 85.44 268 ARG A N 1
ATOM 1993 C CA . ARG A 1 268 ? -3.312 0.225 -17.640 1.00 85.44 268 ARG A CA 1
ATOM 1994 C C . ARG A 1 268 ? -3.152 -1.301 -17.650 1.00 85.44 268 ARG A C 1
ATOM 1996 O O . ARG A 1 268 ? -3.567 -1.935 -18.623 1.00 85.44 268 ARG A O 1
ATOM 2003 N N . PRO A 1 269 ? -2.565 -1.902 -16.604 1.00 86.25 269 PRO A N 1
ATOM 2004 C CA . PRO A 1 269 ? -2.401 -3.347 -16.522 1.00 86.25 269 PRO A CA 1
ATOM 2005 C C . PRO A 1 269 ? -3.758 -4.053 -16.488 1.00 86.25 269 PRO A C 1
ATOM 2007 O O . PRO A 1 269 ? -4.706 -3.570 -15.866 1.00 86.25 269 PRO A O 1
ATOM 2010 N N . SER A 1 270 ? -3.860 -5.213 -17.140 1.00 86.50 270 SER A N 1
ATOM 2011 C CA . SER A 1 270 ? -5.081 -6.017 -17.082 1.00 86.50 270 SER A CA 1
ATOM 2012 C C . SER A 1 270 ? -5.253 -6.680 -15.714 1.00 86.50 270 SER A C 1
ATOM 2014 O O . SER A 1 270 ? -4.287 -6.931 -14.988 1.00 86.50 270 SER A O 1
ATOM 2016 N N . THR A 1 271 ? -6.493 -7.026 -15.368 1.00 83.12 271 THR A N 1
ATOM 2017 C CA . THR A 1 271 ? -6.801 -7.775 -14.144 1.00 83.12 271 THR A CA 1
ATOM 2018 C C . THR A 1 271 ? -6.090 -9.133 -14.119 1.00 83.12 271 THR A C 1
ATOM 2020 O O . THR A 1 271 ? -5.635 -9.566 -13.062 1.00 83.12 271 THR A O 1
ATOM 2023 N N . GLU A 1 272 ? -5.932 -9.797 -15.267 1.00 80.50 272 GLU A N 1
ATOM 2024 C CA . GLU A 1 272 ? -5.161 -11.039 -15.388 1.00 80.50 272 GLU A CA 1
ATOM 2025 C C . GLU A 1 272 ? -3.682 -10.822 -15.056 1.00 80.50 272 GLU A C 1
ATOM 2027 O O . GLU A 1 272 ? -3.111 -11.612 -14.306 1.00 80.50 272 GLU A O 1
ATOM 2032 N N . TYR A 1 273 ? -3.078 -9.735 -15.553 1.00 85.75 273 TYR A N 1
ATOM 2033 C CA . TYR A 1 273 ? -1.692 -9.389 -15.237 1.00 85.75 273 TYR A CA 1
ATOM 2034 C C . TYR A 1 273 ? -1.521 -9.147 -13.734 1.00 85.75 273 TYR A C 1
ATOM 2036 O O . TYR A 1 273 ? -0.686 -9.795 -13.105 1.00 85.75 273 TYR A O 1
ATOM 2044 N N . LEU A 1 274 ? -2.368 -8.306 -13.129 1.00 90.62 274 LEU A N 1
ATOM 2045 C CA . LEU A 1 274 ? -2.321 -8.015 -11.689 1.00 90.62 274 LEU A CA 1
ATOM 2046 C C . LEU A 1 274 ? -2.511 -9.266 -10.826 1.00 90.62 274 LEU A C 1
ATOM 2048 O O . LEU A 1 274 ? -1.846 -9.414 -9.801 1.00 90.62 274 LEU A O 1
ATOM 2052 N N . ASN A 1 275 ? -3.384 -10.183 -11.244 1.00 83.75 275 ASN A N 1
ATOM 2053 C CA . ASN A 1 275 ? -3.590 -11.456 -10.560 1.00 83.75 275 ASN A CA 1
ATOM 2054 C C . ASN A 1 275 ? -2.435 -12.442 -10.765 1.00 83.75 275 ASN A C 1
ATOM 2056 O O . A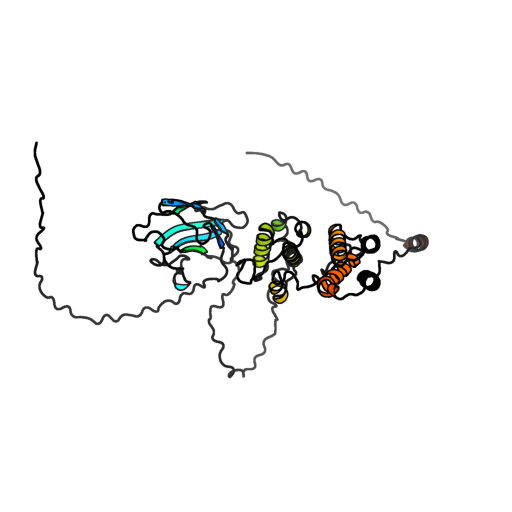SN A 1 275 ? -2.267 -13.325 -9.930 1.00 83.75 275 ASN A O 1
ATOM 2060 N N . SER A 1 276 ? -1.644 -12.311 -11.830 1.00 82.25 276 SER A N 1
ATOM 2061 C CA . SER A 1 276 ? -0.486 -13.179 -12.076 1.00 82.25 276 SER A CA 1
ATOM 2062 C C . SER A 1 276 ? 0.721 -12.837 -11.194 1.00 82.25 276 SER A C 1
ATOM 2064 O O . SER A 1 276 ? 1.478 -13.736 -10.828 1.00 82.25 276 SER A O 1
ATOM 2066 N N . LEU A 1 277 ? 0.864 -11.568 -10.789 1.00 87.69 277 LEU A N 1
ATOM 2067 C CA . LEU A 1 277 ? 2.015 -11.100 -10.012 1.00 87.69 277 LEU A CA 1
ATOM 2068 C C . LEU A 1 277 ? 2.146 -11.848 -8.681 1.00 87.69 277 LEU A C 1
ATOM 2070 O O . LEU A 1 277 ? 1.167 -12.016 -7.949 1.00 87.69 277 LEU A O 1
ATOM 2074 N N . GLY A 1 278 ? 3.356 -12.295 -8.352 1.00 83.06 278 GLY A N 1
ATOM 2075 C CA . GLY A 1 278 ? 3.671 -12.927 -7.072 1.00 83.06 278 GLY A CA 1
ATOM 2076 C C . GLY A 1 278 ? 2.976 -14.266 -6.784 1.00 83.06 278 GLY A C 1
ATOM 2077 O O . GLY A 1 278 ? 3.156 -14.791 -5.686 1.00 83.06 278 GLY A O 1
ATOM 2078 N N . ARG A 1 279 ? 2.170 -14.831 -7.700 1.00 73.75 279 ARG A N 1
ATOM 2079 C CA . ARG A 1 279 ? 1.480 -16.121 -7.467 1.00 73.75 279 ARG A CA 1
ATOM 2080 C C . ARG A 1 279 ? 2.344 -17.334 -7.740 1.00 73.75 279 ARG A C 1
ATOM 2082 O O . ARG A 1 279 ? 2.071 -18.395 -7.190 1.00 73.75 279 ARG A O 1
ATOM 2089 N N . ASP A 1 280 ? 3.412 -17.166 -8.504 1.00 58.09 280 ASP A N 1
ATOM 2090 C CA . ASP A 1 280 ? 4.311 -18.254 -8.818 1.00 58.09 280 ASP A CA 1
ATOM 2091 C C . ASP A 1 280 ? 5.760 -17.803 -8.722 1.00 58.09 280 ASP A C 1
ATOM 2093 O O . ASP A 1 280 ? 6.232 -16.995 -9.513 1.00 58.09 280 A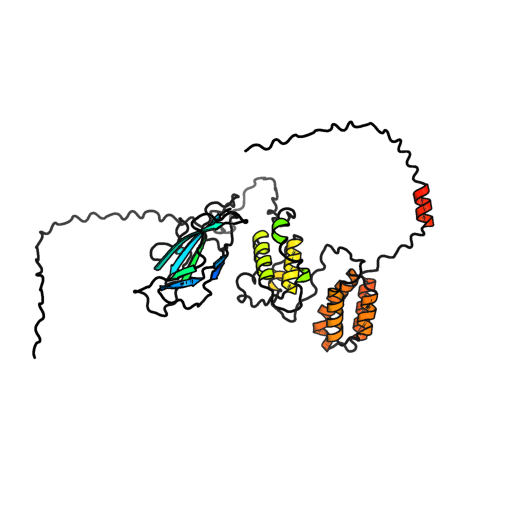SP A O 1
ATOM 2097 N N . ALA A 1 281 ? 6.526 -18.439 -7.834 1.00 51.34 281 ALA A N 1
ATOM 2098 C CA . ALA A 1 281 ? 7.985 -18.366 -7.889 1.00 51.34 281 ALA A CA 1
ATOM 2099 C C . ALA A 1 281 ? 8.558 -18.998 -9.184 1.00 51.34 281 ALA A C 1
ATOM 2101 O O . ALA A 1 281 ? 9.773 -19.008 -9.366 1.00 51.34 281 ALA A O 1
ATOM 2102 N N . PHE A 1 282 ? 7.707 -19.583 -10.046 1.00 46.66 282 PHE A N 1
ATOM 2103 C CA . PHE A 1 282 ? 8.120 -20.470 -11.135 1.00 46.66 282 PHE A CA 1
ATOM 2104 C C . PHE A 1 282 ? 7.267 -20.483 -12.430 1.00 46.66 282 PHE A C 1
ATOM 2106 O O . PHE A 1 282 ? 7.619 -21.284 -13.294 1.00 46.66 282 PHE A O 1
ATOM 2113 N N . LEU A 1 283 ? 6.198 -19.683 -12.634 1.00 38.44 283 LEU A N 1
ATOM 2114 C CA . LEU A 1 283 ? 5.240 -19.968 -13.739 1.00 38.44 283 LEU A CA 1
ATOM 2115 C C . LEU A 1 283 ? 4.836 -18.879 -14.754 1.00 38.44 283 LEU A C 1
ATOM 2117 O O . LEU A 1 283 ? 4.162 -19.257 -15.703 1.00 38.44 283 LEU A O 1
ATOM 2121 N N . PHE A 1 284 ? 5.277 -17.618 -14.721 1.00 46.28 284 PHE A N 1
ATOM 2122 C CA . PHE A 1 284 ? 5.089 -16.711 -15.883 1.00 46.28 284 PHE A CA 1
ATOM 2123 C C . PHE A 1 284 ? 6.313 -15.787 -15.993 1.00 46.28 284 PHE A C 1
ATOM 2125 O O . PHE A 1 284 ? 6.810 -15.323 -14.974 1.00 46.28 284 PHE A O 1
ATOM 2132 N N . GLY A 1 285 ? 6.975 -15.552 -17.129 1.00 46.16 285 GLY A N 1
ATOM 2133 C CA . GLY A 1 285 ? 6.542 -15.341 -18.516 1.00 46.16 285 GLY A CA 1
ATOM 2134 C C . GLY A 1 285 ? 7.137 -13.974 -18.923 1.00 46.16 285 GLY A C 1
ATOM 2135 O O . GLY A 1 285 ? 7.169 -13.087 -18.069 1.00 46.16 285 GLY A O 1
ATOM 2136 N N . PRO A 1 286 ? 7.718 -13.784 -20.124 1.00 38.84 286 PRO A N 1
ATOM 2137 C CA . PRO A 1 286 ? 8.406 -12.535 -20.463 1.00 38.84 286 PRO A CA 1
ATOM 2138 C C . PRO A 1 286 ? 7.476 -11.324 -20.272 1.00 38.84 286 PRO A C 1
ATOM 2140 O O . PRO A 1 286 ? 6.313 -11.405 -20.673 1.00 38.84 286 PRO A O 1
ATOM 2143 N N . PRO A 1 287 ? 7.944 -10.213 -19.660 1.00 39.25 287 PRO A N 1
ATOM 2144 C CA . PRO A 1 287 ? 7.148 -8.991 -19.606 1.00 39.25 287 PRO A CA 1
ATOM 2145 C C . PRO A 1 287 ? 6.742 -8.613 -21.039 1.00 39.25 287 PRO A C 1
ATOM 2147 O O . PRO A 1 287 ? 7.563 -8.785 -21.948 1.00 39.25 287 PRO A O 1
ATOM 2150 N N . PRO A 1 288 ? 5.503 -8.135 -21.273 1.00 37.91 288 PRO A N 1
ATOM 2151 C CA . PRO A 1 288 ? 5.127 -7.655 -22.594 1.00 37.91 288 PRO A CA 1
ATOM 2152 C C . PRO A 1 288 ? 6.157 -6.607 -23.033 1.00 37.91 288 PRO A C 1
ATOM 2154 O O . PRO A 1 288 ? 6.556 -5.778 -22.207 1.00 37.91 288 PRO A O 1
ATOM 2157 N N . PRO A 1 289 ? 6.643 -6.667 -24.287 1.00 37.84 289 PRO A N 1
ATOM 2158 C CA . PRO A 1 289 ? 7.665 -5.746 -24.750 1.00 37.84 289 PRO A CA 1
ATOM 2159 C C . PRO A 1 289 ? 7.143 -4.316 -24.549 1.00 37.84 289 PRO A C 1
ATOM 2161 O O . PRO A 1 289 ? 6.034 -4.019 -25.006 1.00 37.84 289 PRO A O 1
ATOM 2164 N N . PRO A 1 290 ? 7.885 -3.439 -23.848 1.00 46.34 290 PRO A N 1
ATOM 2165 C CA . PRO A 1 290 ? 7.461 -2.058 -23.662 1.00 46.34 290 PRO A CA 1
ATOM 2166 C C . PRO A 1 290 ? 7.234 -1.424 -25.037 1.00 46.34 290 PRO A C 1
ATOM 2168 O O . PRO A 1 290 ? 8.005 -1.653 -25.965 1.00 46.34 290 PRO A O 1
ATOM 2171 N N . GLN A 1 291 ? 6.152 -0.668 -25.216 1.00 43.09 291 GLN A N 1
ATOM 2172 C CA . GLN A 1 291 ? 5.785 -0.129 -26.535 1.00 43.09 291 GLN A CA 1
ATOM 2173 C C . GLN A 1 291 ? 6.748 0.971 -27.024 1.00 43.09 291 GLN A C 1
ATOM 2175 O O . GLN A 1 291 ? 6.724 1.328 -28.200 1.00 43.09 291 GLN A O 1
ATOM 2180 N N . TYR A 1 292 ? 7.655 1.445 -26.161 1.00 44.91 292 TYR A N 1
ATOM 2181 C CA . TYR A 1 292 ? 8.598 2.525 -26.445 1.00 44.91 292 TYR A CA 1
ATOM 2182 C C . TYR A 1 292 ? 10.027 2.115 -26.066 1.00 44.91 292 TYR A C 1
ATOM 2184 O O . TYR A 1 292 ? 10.511 2.368 -24.967 1.00 44.91 292 TYR A O 1
ATOM 2192 N N . TRP A 1 293 ? 10.729 1.460 -26.992 1.00 59.59 293 TRP A N 1
ATOM 2193 C CA . TRP A 1 293 ? 12.150 1.144 -26.826 1.00 59.59 293 TRP A CA 1
ATOM 2194 C C . TRP A 1 293 ? 12.995 2.346 -27.238 1.00 59.59 293 TRP A C 1
ATOM 2196 O O . TRP A 1 293 ? 13.420 2.455 -28.393 1.00 59.59 293 TRP A O 1
ATOM 2206 N N . HIS A 1 294 ? 13.272 3.251 -26.302 1.00 51.19 294 HIS A N 1
ATOM 2207 C CA . HIS A 1 294 ? 14.328 4.234 -26.519 1.00 51.19 294 HIS A CA 1
ATOM 2208 C C . HIS A 1 294 ? 15.680 3.506 -26.601 1.00 51.19 294 HIS A C 1
ATOM 2210 O O . HIS A 1 294 ? 16.079 2.804 -25.679 1.00 51.19 294 HIS A O 1
ATOM 2216 N N . GLY A 1 295 ? 16.374 3.632 -27.738 1.00 68.94 295 GLY A N 1
ATOM 2217 C CA . GLY A 1 295 ? 17.706 3.044 -27.919 1.00 68.94 295 GLY A CA 1
ATOM 2218 C C . GLY A 1 295 ? 17.736 1.558 -28.300 1.00 68.94 295 GLY A C 1
ATOM 2219 O O . GLY A 1 295 ? 18.704 0.876 -27.978 1.00 68.94 295 GLY A O 1
ATOM 2220 N N . ARG A 1 296 ? 16.737 1.039 -29.035 1.00 74.00 296 ARG A N 1
ATOM 2221 C CA . ARG A 1 296 ? 16.697 -0.365 -29.531 1.00 74.00 296 ARG A CA 1
ATOM 2222 C C . ARG A 1 296 ? 17.955 -0.841 -30.280 1.00 74.00 296 ARG A C 1
ATOM 2224 O O . ARG A 1 296 ? 18.190 -2.046 -30.362 1.00 74.00 296 ARG A O 1
ATOM 2231 N N . HIS A 1 297 ? 18.732 0.090 -30.829 1.00 83.69 297 HIS A N 1
ATOM 2232 C CA . HIS A 1 297 ? 19.979 -0.166 -31.557 1.00 83.69 297 HIS A CA 1
ATOM 2233 C C . HIS A 1 297 ? 21.242 0.043 -30.706 1.00 83.69 297 HIS A C 1
ATOM 2235 O O . HIS A 1 297 ? 22.330 -0.279 -31.165 1.00 83.69 297 HIS A O 1
ATOM 2241 N N . GLY A 1 298 ? 21.110 0.567 -29.483 1.00 85.19 298 GLY A N 1
ATOM 2242 C CA . GLY A 1 298 ? 22.227 0.742 -28.556 1.00 85.19 298 GLY A CA 1
ATOM 2243 C C . GLY A 1 298 ? 22.713 -0.583 -27.974 1.00 85.19 298 GLY A C 1
ATOM 2244 O O . GLY A 1 298 ? 22.109 -1.631 -28.197 1.00 85.19 298 GLY A O 1
ATOM 2245 N N . GLU A 1 299 ? 23.797 -0.539 -27.207 1.00 91.00 299 GLU A N 1
ATOM 2246 C CA . GLU A 1 299 ? 24.335 -1.724 -26.541 1.00 91.00 299 GLU A CA 1
ATOM 2247 C C . GLU A 1 299 ? 23.397 -2.269 -25.443 1.00 91.00 299 GLU A C 1
ATOM 2249 O O . GLU A 1 299 ? 22.658 -1.499 -24.823 1.00 91.00 299 GLU A O 1
ATOM 2254 N N . PRO A 1 300 ? 23.448 -3.582 -25.146 1.00 90.19 300 PRO A N 1
ATOM 2255 C CA . PRO A 1 300 ? 22.744 -4.176 -24.024 1.00 90.19 300 PRO A CA 1
ATOM 2256 C C . PRO A 1 300 ? 23.145 -3.512 -22.708 1.00 90.19 300 PRO A C 1
ATOM 2258 O O . PRO A 1 300 ? 24.340 -3.335 -22.435 1.00 90.19 300 PRO A O 1
ATOM 2261 N N . THR A 1 301 ? 22.160 -3.198 -21.867 1.00 83.31 301 THR A N 1
ATOM 2262 C CA . THR A 1 301 ? 22.403 -2.590 -20.555 1.00 83.31 301 THR A CA 1
ATOM 2263 C C . THR A 1 301 ? 23.182 -3.539 -19.643 1.00 83.31 301 THR A C 1
ATOM 2265 O O . THR A 1 301 ? 23.204 -4.762 -19.843 1.00 83.31 301 THR A O 1
ATOM 2268 N N . GLY A 1 302 ? 23.830 -2.990 -18.612 1.00 75.25 302 GLY A N 1
ATOM 2269 C CA . GLY A 1 302 ? 24.560 -3.795 -17.627 1.00 75.25 302 GLY A CA 1
ATOM 2270 C C . GLY A 1 302 ? 23.667 -4.853 -16.970 1.00 75.25 302 GLY A C 1
ATOM 2271 O O . GLY A 1 302 ? 24.080 -6.001 -16.791 1.00 75.25 302 GLY A O 1
ATOM 2272 N N . GLU A 1 303 ? 22.412 -4.499 -16.701 1.00 68.75 303 GLU A N 1
ATOM 2273 C CA . GLU A 1 303 ? 21.401 -5.386 -16.137 1.00 68.75 303 GLU A CA 1
ATOM 2274 C C . GLU A 1 303 ? 21.055 -6.509 -17.114 1.00 68.75 303 GLU A C 1
ATOM 2276 O O . GLU A 1 303 ? 21.126 -7.677 -16.736 1.00 68.75 303 GLU A O 1
ATOM 2281 N N . GLN A 1 304 ? 20.740 -6.198 -18.377 1.00 80.62 304 GLN A N 1
ATOM 2282 C CA . GLN A 1 304 ? 20.434 -7.220 -19.387 1.00 80.62 304 GLN A CA 1
ATOM 2283 C C . GLN A 1 304 ? 21.575 -8.237 -19.511 1.00 80.62 304 GLN A C 1
ATOM 2285 O O . GLN A 1 304 ? 21.334 -9.447 -19.476 1.00 80.62 304 GLN A O 1
ATOM 2290 N N . ARG A 1 305 ? 22.826 -7.756 -19.572 1.00 90.69 305 ARG A N 1
ATOM 2291 C CA . ARG A 1 305 ? 24.023 -8.609 -19.620 1.00 90.69 305 ARG A CA 1
ATOM 2292 C C . ARG A 1 305 ? 24.113 -9.512 -18.389 1.00 90.69 305 ARG A C 1
ATOM 2294 O O . ARG A 1 305 ? 24.333 -10.716 -18.536 1.00 90.69 305 ARG A O 1
ATOM 2301 N N . ALA A 1 306 ? 23.906 -8.966 -17.190 1.00 76.38 306 ALA A N 1
ATOM 2302 C CA . ALA A 1 306 ? 23.941 -9.730 -15.943 1.00 76.38 306 ALA A CA 1
ATOM 2303 C C . ALA A 1 306 ? 22.836 -10.802 -15.880 1.00 76.38 306 ALA A C 1
ATOM 2305 O O . ALA A 1 306 ? 23.101 -11.947 -15.504 1.00 76.38 306 ALA A O 1
ATOM 2306 N N . TRP A 1 307 ? 21.615 -10.462 -16.298 1.00 79.19 307 TRP A N 1
ATOM 2307 C CA . TRP A 1 307 ? 20.471 -11.375 -16.304 1.00 79.19 307 TRP A CA 1
ATOM 2308 C C . TRP A 1 307 ? 20.641 -12.524 -17.302 1.00 79.19 307 TRP A C 1
ATOM 2310 O O . TRP A 1 307 ? 20.452 -13.685 -16.933 1.00 79.19 307 TRP A O 1
ATOM 2320 N N . ILE A 1 308 ? 21.041 -12.219 -18.538 1.00 90.31 308 ILE A N 1
ATOM 2321 C CA . ILE A 1 308 ? 21.303 -13.223 -19.581 1.00 90.31 308 ILE A CA 1
ATOM 2322 C C . ILE A 1 308 ? 22.443 -14.151 -19.143 1.00 90.31 308 ILE A C 1
ATOM 2324 O O . ILE A 1 308 ? 22.313 -15.370 -19.232 1.00 90.31 308 ILE A O 1
ATOM 2328 N N . THR A 1 309 ? 23.509 -13.594 -18.558 1.00 90.00 309 THR A N 1
ATOM 2329 C CA . THR A 1 309 ? 24.629 -14.363 -17.987 1.00 90.00 309 THR A CA 1
ATOM 2330 C C . THR A 1 309 ? 24.173 -15.323 -16.887 1.00 90.00 309 THR A C 1
ATOM 2332 O O . THR A 1 309 ? 24.543 -16.503 -16.883 1.00 90.00 309 THR A O 1
ATOM 2335 N N . GLN A 1 310 ? 23.345 -14.846 -15.955 1.00 82.19 310 GLN A N 1
ATOM 2336 C CA . GLN A 1 310 ? 22.839 -15.663 -14.854 1.00 82.19 310 GLN A CA 1
ATOM 2337 C C . GLN A 1 310 ? 21.937 -16.801 -15.354 1.00 82.19 310 GLN A C 1
ATOM 2339 O O . GLN A 1 310 ? 22.071 -17.937 -14.892 1.00 82.19 310 GLN A O 1
ATOM 2344 N N . LEU A 1 311 ? 21.022 -16.508 -16.283 1.00 85.00 311 LEU A N 1
ATOM 2345 C CA . LEU A 1 311 ? 20.113 -17.506 -16.849 1.00 85.00 311 LEU A CA 1
ATOM 2346 C C . LEU A 1 311 ? 20.869 -18.538 -17.686 1.00 85.00 311 LEU A C 1
ATOM 2348 O O . LEU A 1 311 ? 20.676 -19.732 -17.467 1.00 85.00 311 LEU A O 1
ATOM 2352 N N . GLY A 1 312 ? 21.798 -18.096 -18.539 1.00 93.69 312 GLY A N 1
ATOM 2353 C CA . GLY A 1 312 ? 22.666 -18.980 -19.316 1.00 93.69 312 GLY A CA 1
ATOM 2354 C C . GLY A 1 312 ? 23.449 -19.949 -18.428 1.00 93.69 312 GLY A C 1
ATOM 2355 O O . GLY A 1 312 ? 23.387 -21.162 -18.620 1.00 93.69 312 GLY A O 1
ATOM 2356 N N . THR A 1 313 ? 24.071 -19.431 -17.363 1.00 91.25 313 THR A N 1
ATOM 2357 C CA . THR A 1 313 ? 24.793 -20.254 -16.375 1.00 91.25 313 THR A CA 1
ATOM 2358 C C . THR A 1 313 ? 23.876 -21.285 -15.714 1.00 91.25 313 THR A C 1
ATOM 2360 O O . THR A 1 313 ? 24.238 -22.453 -15.582 1.00 91.25 313 THR A O 1
ATOM 2363 N N . ARG A 1 314 ? 22.666 -20.878 -15.307 1.00 86.75 314 ARG A N 1
ATOM 2364 C CA . ARG A 1 314 ? 21.684 -21.778 -14.677 1.00 86.75 314 ARG A CA 1
ATOM 2365 C C . ARG A 1 314 ? 21.227 -22.891 -15.622 1.00 86.75 314 ARG A C 1
ATOM 2367 O O . ARG A 1 314 ? 20.931 -23.990 -15.164 1.00 86.75 314 ARG A O 1
ATOM 2374 N N . MET A 1 315 ? 21.176 -22.599 -16.916 1.00 91.56 315 MET A N 1
ATOM 2375 C CA . MET A 1 315 ? 20.785 -23.524 -17.978 1.00 91.56 315 MET A CA 1
ATOM 2376 C C . MET A 1 315 ? 21.936 -24.424 -18.451 1.00 91.56 315 MET A C 1
ATOM 2378 O O . MET A 1 315 ? 21.718 -25.290 -19.291 1.00 91.56 315 MET A O 1
ATOM 2382 N N . GLY A 1 316 ? 23.143 -24.256 -17.896 1.00 94.62 316 GLY A N 1
ATOM 2383 C CA . GLY A 1 316 ? 24.323 -25.030 -18.282 1.00 94.62 316 GLY A CA 1
ATOM 2384 C C . GLY A 1 316 ? 24.935 -24.597 -19.615 1.00 94.62 316 GLY A C 1
ATOM 2385 O O . GLY A 1 316 ? 25.690 -25.366 -20.203 1.00 94.62 316 GLY A O 1
ATOM 2386 N N . ILE A 1 317 ? 24.618 -23.390 -20.092 1.00 96.25 317 ILE A N 1
ATOM 2387 C CA . ILE A 1 317 ? 25.190 -22.829 -21.318 1.00 96.25 317 ILE A CA 1
ATOM 2388 C C . ILE A 1 317 ? 26.607 -22.313 -21.002 1.00 96.25 317 ILE A C 1
ATOM 2390 O O . ILE A 1 317 ? 26.778 -21.574 -20.024 1.00 96.25 317 ILE A O 1
ATOM 2394 N N . PRO A 1 318 ? 27.630 -22.686 -21.794 1.00 97.44 318 PRO A N 1
ATOM 2395 C CA . PRO A 1 318 ? 28.990 -22.179 -21.650 1.00 97.44 318 PRO A CA 1
ATOM 2396 C C . PRO A 1 318 ? 29.061 -20.645 -21.658 1.00 97.44 318 PRO A C 1
ATOM 2398 O O . PRO A 1 318 ? 28.428 -19.970 -22.470 1.00 97.44 318 PRO A O 1
ATOM 2401 N N . MET A 1 319 ? 29.841 -20.086 -20.730 1.00 96.81 319 MET A N 1
ATOM 2402 C CA . MET A 1 319 ? 29.939 -18.636 -20.521 1.00 96.81 319 MET A CA 1
ATOM 2403 C C . MET A 1 319 ? 30.474 -17.891 -21.753 1.00 96.81 319 MET A C 1
ATOM 2405 O O . MET A 1 319 ? 30.066 -16.764 -22.018 1.00 96.81 319 MET A O 1
ATOM 2409 N N . ASP A 1 320 ? 31.372 -18.515 -22.509 1.00 97.31 320 ASP A N 1
ATOM 2410 C CA . ASP A 1 320 ? 31.940 -17.988 -23.750 1.00 97.31 320 ASP A CA 1
ATOM 2411 C C . ASP A 1 320 ? 30.882 -17.806 -24.845 1.00 97.31 320 ASP A C 1
ATOM 2413 O O . ASP A 1 320 ? 30.899 -16.781 -25.525 1.00 97.31 320 ASP A O 1
ATOM 2417 N N . LEU A 1 321 ? 29.908 -18.718 -24.955 1.00 97.12 321 LEU A N 1
ATOM 2418 C CA . LEU A 1 321 ? 28.776 -18.558 -25.876 1.00 97.12 321 LEU A CA 1
ATOM 2419 C C . LEU A 1 321 ? 27.878 -17.390 -25.465 1.00 97.12 321 LEU A C 1
ATOM 2421 O O . LEU A 1 321 ? 27.504 -16.563 -26.298 1.00 97.12 321 LEU A O 1
ATOM 2425 N N . VAL A 1 322 ? 27.572 -17.279 -24.169 1.00 97.06 322 VAL A N 1
ATOM 2426 C CA . VAL A 1 322 ? 26.741 -16.182 -23.653 1.00 97.06 322 VAL A CA 1
ATOM 2427 C C . VAL A 1 322 ? 27.419 -14.828 -23.875 1.00 97.06 322 VAL A C 1
ATOM 2429 O O . VAL A 1 322 ? 26.785 -13.881 -24.340 1.00 97.06 322 VAL A O 1
ATOM 2432 N N . GLN A 1 323 ? 28.718 -14.731 -23.586 1.00 96.12 323 GLN A N 1
ATOM 2433 C CA . GLN A 1 323 ? 29.491 -13.510 -23.810 1.00 96.12 323 GLN A CA 1
ATOM 2434 C C . GLN A 1 323 ? 29.637 -13.181 -25.300 1.00 96.12 323 GLN A C 1
ATOM 2436 O O . GLN A 1 323 ? 29.520 -12.013 -25.665 1.00 96.12 323 GLN A O 1
ATOM 2441 N N . GLY A 1 324 ? 29.837 -14.188 -26.157 1.00 96.88 324 GLY A N 1
ATOM 2442 C CA . GLY A 1 324 ? 29.918 -14.017 -27.609 1.00 96.88 324 GLY A CA 1
ATOM 2443 C C . GLY A 1 324 ? 28.636 -13.442 -28.216 1.00 96.88 324 GLY A C 1
ATOM 2444 O O . GLY A 1 324 ? 28.708 -12.537 -29.049 1.00 96.88 324 GLY A O 1
ATOM 2445 N N . ALA A 1 325 ? 27.470 -13.896 -27.745 1.00 95.75 325 ALA A N 1
ATOM 2446 C CA . ALA A 1 325 ? 26.180 -13.327 -28.136 1.00 95.75 325 ALA A CA 1
ATOM 2447 C C . ALA A 1 325 ? 26.031 -11.876 -27.639 1.00 95.75 325 ALA A C 1
ATOM 2449 O O . ALA A 1 325 ? 25.771 -10.960 -28.416 1.00 95.75 325 ALA A O 1
ATOM 2450 N N . LEU A 1 326 ? 26.284 -11.630 -26.348 1.00 95.69 326 LEU A N 1
ATOM 2451 C CA . LEU A 1 326 ? 26.127 -10.304 -25.736 1.00 95.69 326 LEU A CA 1
ATOM 2452 C C . LEU A 1 326 ? 27.086 -9.235 -26.274 1.00 95.69 326 LEU A C 1
ATOM 2454 O O . LEU A 1 326 ? 26.784 -8.047 -26.169 1.00 95.69 326 LEU A O 1
ATOM 2458 N N . ALA A 1 327 ? 28.250 -9.620 -26.799 1.00 95.94 327 ALA A N 1
ATOM 2459 C CA . ALA A 1 327 ? 29.193 -8.686 -27.418 1.00 95.94 327 ALA A CA 1
ATOM 2460 C C . ALA A 1 327 ? 28.630 -8.052 -28.698 1.00 95.94 327 ALA A C 1
ATOM 2462 O O . ALA A 1 327 ? 29.043 -6.966 -29.085 1.00 95.94 327 ALA A O 1
ATOM 2463 N N . ASN A 1 328 ? 27.692 -8.745 -29.335 1.00 93.38 328 ASN A N 1
ATOM 2464 C CA . ASN A 1 328 ? 27.205 -8.440 -30.666 1.00 93.38 328 ASN A CA 1
ATOM 2465 C C . ASN A 1 328 ? 25.743 -7.978 -30.669 1.00 93.38 328 ASN A C 1
ATOM 2467 O O . ASN A 1 328 ? 25.265 -7.449 -31.664 1.00 93.38 328 ASN A O 1
ATOM 2471 N N . PHE A 1 329 ? 25.021 -8.163 -29.572 1.00 95.06 329 PHE A N 1
ATOM 2472 C CA . PHE A 1 329 ? 23.606 -7.830 -29.512 1.00 95.06 329 PHE A CA 1
ATOM 2473 C C . PHE A 1 329 ? 23.358 -6.334 -29.386 1.00 95.06 329 PHE A C 1
ATOM 2475 O O . PHE A 1 329 ? 24.163 -5.619 -28.803 1.00 95.06 329 PHE A O 1
ATOM 2482 N N . THR A 1 330 ? 22.206 -5.879 -29.872 1.00 93.19 330 THR A N 1
ATOM 2483 C CA . THR A 1 330 ? 21.617 -4.604 -29.454 1.00 93.19 330 THR A CA 1
ATOM 2484 C C . THR A 1 330 ? 20.799 -4.781 -28.169 1.00 93.19 330 THR A C 1
ATOM 2486 O O . THR A 1 330 ? 20.433 -5.896 -27.791 1.00 93.19 330 THR A O 1
ATOM 2489 N N . CYS A 1 331 ? 20.444 -3.683 -27.502 1.00 85.88 331 CYS A N 1
ATOM 2490 C CA . CYS A 1 331 ? 19.517 -3.663 -26.370 1.00 85.88 331 CYS A CA 1
ATOM 2491 C C . CYS A 1 331 ? 18.182 -4.345 -26.730 1.00 85.88 331 CYS A C 1
ATOM 2493 O O . CYS A 1 331 ? 17.670 -5.147 -25.947 1.00 85.88 331 CYS A O 1
ATOM 2495 N N . GLY A 1 332 ? 17.692 -4.099 -27.956 1.00 81.12 332 GLY A N 1
ATOM 2496 C CA . GLY A 1 332 ? 16.573 -4.797 -28.602 1.00 81.12 332 GLY A CA 1
ATOM 2497 C C . GLY A 1 332 ? 16.683 -6.319 -28.520 1.00 81.12 332 GLY A C 1
ATOM 2498 O O . GLY A 1 332 ? 15.855 -7.002 -27.914 1.00 81.12 332 GLY A O 1
ATOM 2499 N N . GLN A 1 333 ? 17.759 -6.830 -29.113 1.00 93.44 333 GLN A N 1
ATOM 2500 C CA . GLN A 1 333 ? 18.056 -8.258 -29.208 1.00 93.44 333 GLN A CA 1
ATOM 2501 C C . GLN A 1 333 ? 18.269 -8.894 -27.825 1.00 93.44 333 GLN A C 1
ATOM 2503 O O . GLN A 1 333 ? 17.761 -9.980 -27.553 1.00 93.44 333 GLN A O 1
ATOM 2508 N N . ALA A 1 334 ? 18.950 -8.202 -26.908 1.00 90.50 334 ALA A N 1
ATOM 2509 C CA . ALA A 1 334 ? 19.194 -8.697 -25.556 1.00 90.50 334 ALA A CA 1
ATOM 2510 C C . ALA A 1 334 ? 17.898 -8.909 -24.764 1.00 90.50 334 ALA A C 1
ATOM 2512 O O . ALA A 1 334 ? 17.699 -9.973 -24.181 1.00 90.50 334 ALA A O 1
ATOM 2513 N N . SER A 1 335 ? 16.982 -7.944 -24.764 1.00 84.06 335 SER A N 1
ATOM 2514 C CA . SER A 1 335 ? 15.683 -8.117 -24.103 1.00 84.06 335 SER A CA 1
ATOM 2515 C C . SER A 1 335 ? 14.843 -9.235 -24.732 1.00 84.06 335 SER A C 1
ATOM 2517 O O . SER A 1 335 ? 14.182 -9.971 -23.997 1.00 84.06 335 SER A O 1
ATOM 2519 N N . LEU A 1 336 ? 14.886 -9.404 -26.061 1.00 85.44 336 LEU A N 1
ATOM 2520 C CA . LEU A 1 336 ? 14.178 -10.499 -26.731 1.00 85.44 336 LEU A CA 1
ATOM 2521 C C . LEU A 1 336 ? 14.743 -11.864 -26.304 1.00 85.44 336 LEU A C 1
ATOM 2523 O O . LEU A 1 336 ? 13.991 -12.729 -25.849 1.00 85.44 336 LEU A O 1
ATOM 2527 N N . LEU A 1 337 ? 16.071 -12.026 -26.339 1.00 93.62 337 LEU A N 1
ATOM 2528 C CA . LEU A 1 337 ? 16.751 -13.234 -25.862 1.00 93.62 337 LEU A CA 1
ATOM 2529 C C . LEU A 1 337 ? 16.483 -13.498 -24.378 1.00 93.62 337 LEU A C 1
ATOM 2531 O O . LEU A 1 337 ? 16.266 -14.640 -23.979 1.00 93.62 337 LEU A O 1
ATOM 2535 N N . LEU A 1 338 ? 16.462 -12.454 -23.549 1.00 86.69 338 LEU A N 1
ATOM 2536 C CA . LEU A 1 338 ? 16.133 -12.575 -22.134 1.00 86.69 338 LEU A CA 1
ATOM 2537 C C . LEU A 1 338 ? 14.726 -13.157 -21.935 1.00 86.69 338 LEU A C 1
ATOM 2539 O O . LEU A 1 338 ? 14.526 -13.974 -2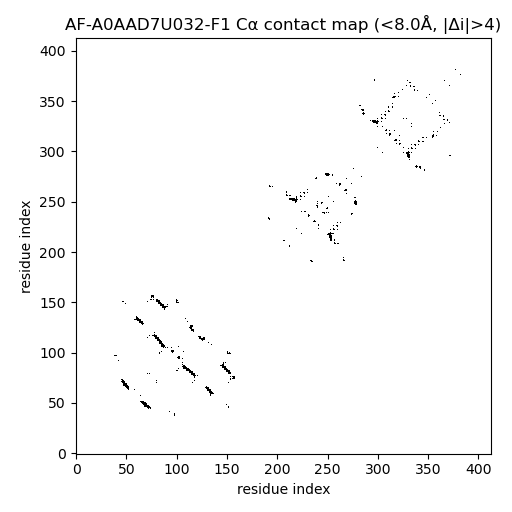1.034 1.00 86.69 338 LEU A O 1
ATOM 2543 N N . GLY A 1 339 ? 13.768 -12.777 -22.784 1.00 77.94 33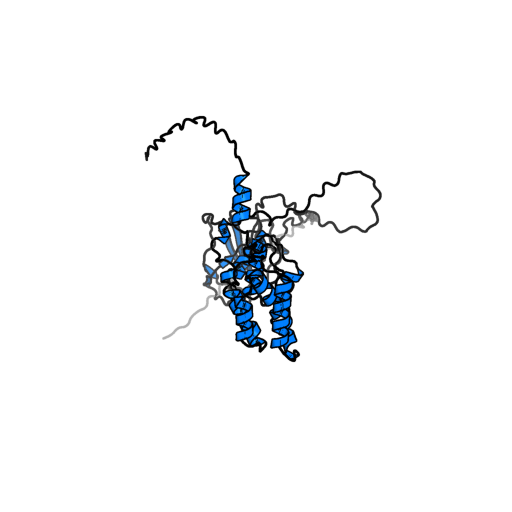9 GLY A N 1
ATOM 2544 C CA . GLY A 1 339 ? 12.434 -13.367 -22.799 1.00 77.94 339 GLY A CA 1
ATOM 2545 C C . GLY A 1 339 ? 12.450 -14.863 -23.126 1.00 77.94 339 GLY A C 1
ATOM 2546 O O . GLY A 1 339 ? 11.908 -15.653 -22.350 1.00 77.94 339 GLY A O 1
ATOM 2547 N N . ARG A 1 340 ? 13.157 -15.257 -24.196 1.00 89.50 340 ARG A N 1
ATOM 2548 C CA . ARG A 1 340 ? 13.318 -16.665 -24.621 1.00 89.50 340 ARG A CA 1
ATOM 2549 C C . ARG A 1 340 ? 13.986 -17.525 -23.544 1.00 89.50 340 ARG A C 1
ATOM 2551 O O . ARG A 1 340 ? 13.510 -18.608 -23.210 1.00 89.50 340 ARG A O 1
ATOM 2558 N N . LEU A 1 341 ? 15.054 -17.016 -22.923 1.00 87.38 341 LEU A N 1
ATOM 2559 C CA . LEU A 1 341 ? 15.765 -17.692 -21.830 1.00 87.38 341 LEU A CA 1
ATOM 2560 C C . LEU A 1 341 ? 14.880 -17.926 -20.604 1.00 87.38 341 LEU A C 1
ATOM 2562 O O . LEU A 1 341 ? 14.969 -18.972 -19.959 1.00 87.38 341 LEU A O 1
ATOM 2566 N N . ARG A 1 342 ? 14.025 -16.956 -20.264 1.00 80.31 342 ARG A N 1
ATOM 2567 C CA . ARG A 1 342 ? 13.083 -17.086 -19.144 1.00 80.31 342 ARG A CA 1
ATOM 2568 C C . ARG A 1 342 ? 12.019 -18.142 -19.427 1.00 80.31 342 ARG A C 1
ATOM 2570 O O . ARG A 1 342 ? 11.746 -18.949 -18.543 1.00 80.31 342 ARG A O 1
ATOM 2577 N N . GLU A 1 343 ? 11.473 -18.165 -20.641 1.00 78.94 343 GLU A N 1
ATOM 2578 C CA . GLU A 1 343 ? 10.493 -19.170 -21.072 1.00 78.94 343 GLU A CA 1
ATOM 2579 C C . GLU A 1 343 ? 11.088 -20.587 -21.046 1.00 78.94 343 GLU A C 1
ATOM 2581 O O . GLU A 1 343 ? 10.508 -21.514 -20.474 1.00 78.94 343 GLU A O 1
ATOM 2586 N N . ALA A 1 344 ? 12.305 -20.743 -21.566 1.00 84.62 344 ALA A N 1
ATOM 2587 C CA . ALA A 1 344 ? 12.989 -22.028 -21.598 1.00 84.62 344 ALA A CA 1
ATOM 2588 C C . ALA A 1 344 ? 13.455 -22.507 -20.217 1.00 84.62 344 ALA A C 1
ATOM 2590 O O . ALA A 1 344 ? 13.473 -23.712 -19.966 1.00 84.62 344 ALA A O 1
ATOM 2591 N N . GLY A 1 345 ? 13.791 -21.606 -19.286 1.00 76.06 345 GLY A N 1
ATOM 2592 C CA . GLY A 1 345 ? 14.328 -21.954 -17.964 1.00 76.06 345 GLY A CA 1
ATOM 2593 C C . GLY A 1 345 ? 13.496 -22.980 -17.174 1.00 76.06 345 GLY A C 1
ATOM 2594 O O . GLY A 1 345 ? 14.064 -23.771 -16.419 1.00 76.06 345 GLY A O 1
ATOM 2595 N N . GLY A 1 346 ? 12.174 -23.033 -17.385 1.00 71.31 346 GLY A N 1
ATOM 2596 C CA . GLY A 1 346 ? 11.292 -24.055 -16.802 1.00 71.31 346 GLY A CA 1
ATOM 2597 C C . GLY A 1 346 ? 11.339 -25.425 -17.500 1.00 71.31 346 GLY A C 1
ATOM 2598 O O . GLY A 1 346 ? 11.076 -26.451 -16.873 1.00 71.31 346 GLY A O 1
ATOM 2599 N N . GLN A 1 347 ? 11.711 -25.463 -18.780 1.00 76.31 347 GLN A N 1
ATOM 2600 C CA . GLN A 1 347 ? 11.672 -26.641 -19.659 1.00 76.31 347 GLN A CA 1
ATOM 2601 C C . GLN A 1 347 ? 13.057 -27.273 -19.909 1.00 76.31 347 GLN A C 1
ATOM 2603 O O . GLN A 1 347 ? 13.149 -28.434 -20.319 1.00 76.31 347 GLN A O 1
ATOM 2608 N N . MET A 1 348 ? 14.142 -26.560 -19.590 1.00 73.12 348 MET A N 1
ATOM 2609 C CA . MET A 1 348 ? 15.527 -26.944 -19.913 1.00 73.12 348 MET A CA 1
ATOM 2610 C C . MET A 1 348 ? 16.039 -28.228 -19.254 1.00 73.12 348 MET A C 1
ATOM 2612 O O . MET A 1 348 ? 17.053 -28.764 -19.687 1.00 73.12 348 MET A O 1
ATOM 2616 N N . ARG A 1 349 ? 15.329 -28.795 -18.267 1.00 76.00 349 ARG A N 1
ATOM 2617 C CA . ARG A 1 349 ? 15.682 -30.118 -17.707 1.00 76.00 349 ARG A CA 1
ATOM 2618 C C . ARG A 1 349 ? 15.658 -31.242 -18.752 1.00 76.00 349 ARG A C 1
ATOM 2620 O O . ARG A 1 349 ? 16.256 -32.284 -18.509 1.00 76.00 349 ARG A O 1
ATOM 2627 N N . ASN A 1 350 ? 14.980 -31.031 -19.882 1.00 80.88 350 ASN A N 1
ATOM 2628 C CA . ASN A 1 350 ? 14.811 -32.023 -20.945 1.00 80.88 350 ASN A CA 1
ATOM 2629 C C . ASN A 1 350 ? 15.571 -31.686 -22.239 1.00 80.88 350 ASN A C 1
ATOM 2631 O O . ASN A 1 350 ? 15.469 -32.440 -23.206 1.00 80.88 350 ASN A O 1
ATOM 2635 N N . VAL A 1 351 ? 16.306 -30.571 -22.292 1.00 87.06 351 VAL A N 1
ATOM 2636 C CA . VAL A 1 351 ? 17.051 -30.190 -23.497 1.00 87.06 351 VAL A CA 1
ATOM 2637 C C . VAL A 1 351 ? 18.368 -30.959 -23.521 1.00 87.06 351 VAL A C 1
ATOM 2639 O O . VAL A 1 351 ? 19.193 -30.829 -22.621 1.00 87.06 351 VAL A O 1
ATOM 2642 N N . ALA A 1 352 ? 18.537 -31.800 -24.544 1.00 90.12 352 ALA A N 1
ATOM 2643 C CA . ALA A 1 352 ? 19.696 -32.683 -24.674 1.00 90.12 352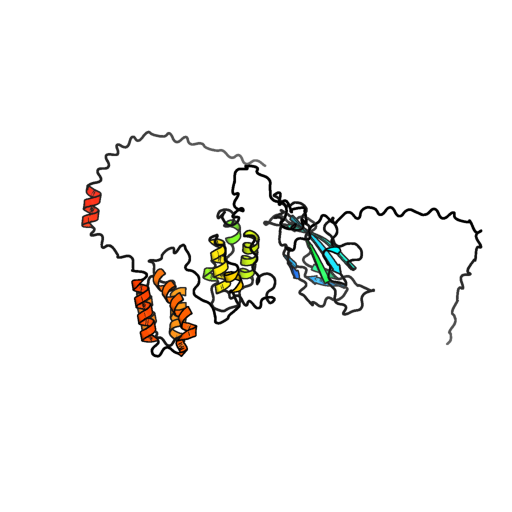 ALA A CA 1
ATOM 2644 C C . ALA A 1 352 ? 21.016 -31.917 -24.879 1.00 90.12 352 ALA A C 1
ATOM 2646 O O . ALA A 1 352 ? 22.067 -32.413 -24.480 1.00 90.12 352 ALA A O 1
ATOM 2647 N N . ASP A 1 353 ? 20.948 -30.724 -25.476 1.00 96.12 353 ASP A N 1
ATOM 2648 C CA . ASP A 1 353 ? 22.095 -29.852 -25.731 1.00 96.12 353 ASP A CA 1
ATOM 2649 C C . ASP A 1 353 ? 21.713 -28.370 -25.520 1.00 96.12 353 ASP A C 1
ATOM 2651 O O . ASP A 1 353 ? 21.197 -27.718 -26.434 1.00 96.12 353 ASP A O 1
ATOM 2655 N N . PRO A 1 354 ? 21.914 -27.837 -24.300 1.00 94.88 354 PRO A N 1
ATOM 2656 C CA . PRO A 1 354 ? 21.658 -26.434 -23.977 1.00 94.88 354 PRO A CA 1
ATOM 2657 C C . PRO A 1 354 ? 22.397 -25.432 -24.867 1.00 94.88 354 PRO A C 1
ATOM 2659 O O . PRO A 1 354 ? 21.867 -24.353 -25.123 1.00 94.88 354 PRO A O 1
ATOM 2662 N N . SER A 1 355 ? 23.599 -25.779 -25.337 1.00 96.56 355 SER A N 1
ATOM 2663 C CA . SER A 1 355 ? 24.427 -24.901 -26.167 1.00 96.56 355 SER A CA 1
ATOM 2664 C C . SER A 1 355 ? 23.836 -24.763 -27.564 1.00 96.56 355 SER A C 1
ATOM 2666 O O . SER A 1 355 ? 23.615 -23.645 -28.020 1.00 96.56 355 SER A O 1
ATOM 2668 N N . ALA A 1 356 ? 23.497 -25.888 -28.202 1.00 96.00 356 ALA A N 1
ATOM 2669 C CA . ALA A 1 356 ? 22.879 -25.880 -29.528 1.00 96.00 356 ALA A CA 1
ATOM 2670 C C . ALA A 1 356 ? 21.514 -25.175 -29.523 1.00 96.00 356 ALA A C 1
ATOM 2672 O O . ALA A 1 356 ? 21.173 -24.466 -30.469 1.00 96.00 356 ALA A O 1
ATOM 2673 N N . TRP A 1 357 ? 20.737 -25.342 -28.446 1.00 95.44 357 TRP A N 1
ATOM 2674 C CA . TRP A 1 357 ? 19.491 -24.599 -28.271 1.00 95.44 357 TRP A CA 1
ATOM 2675 C C . TRP A 1 357 ? 19.752 -23.091 -28.152 1.00 95.44 357 TRP A C 1
ATOM 2677 O O . TRP A 1 357 ? 19.138 -22.312 -28.873 1.00 95.44 357 TRP A O 1
ATOM 2687 N N . PHE A 1 358 ? 20.706 -22.675 -27.312 1.00 96.50 358 PHE A N 1
ATOM 2688 C CA . PHE A 1 358 ? 21.031 -21.260 -27.125 1.00 96.50 358 PHE A CA 1
ATOM 2689 C C . PHE A 1 358 ? 21.508 -20.585 -28.415 1.00 96.50 358 PHE A C 1
ATOM 2691 O O . PHE A 1 358 ? 21.046 -19.497 -28.741 1.00 96.50 358 PHE A O 1
ATOM 2698 N N . GLU A 1 359 ? 22.394 -21.233 -29.171 1.00 96.75 359 GLU A N 1
ATOM 2699 C CA . GLU A 1 359 ? 22.859 -20.733 -30.469 1.00 96.75 359 GLU A CA 1
ATOM 2700 C C . GLU A 1 359 ? 21.708 -20.593 -31.479 1.00 96.75 359 GLU A C 1
ATOM 2702 O O . GLU A 1 359 ? 21.680 -19.632 -32.251 1.00 96.75 359 GLU A O 1
ATOM 2707 N N . ASN A 1 360 ? 20.729 -21.509 -31.457 1.00 96.56 360 ASN A N 1
ATOM 2708 C CA . ASN A 1 360 ? 19.532 -21.391 -32.286 1.00 96.56 360 ASN A CA 1
ATOM 2709 C C . ASN A 1 360 ? 18.695 -20.161 -31.909 1.00 96.56 360 ASN A C 1
ATOM 2711 O O . ASN A 1 360 ? 18.310 -19.408 -32.797 1.00 96.56 360 ASN A O 1
ATOM 2715 N N . GLU A 1 361 ? 18.457 -19.932 -30.616 1.00 96.31 361 GLU A N 1
ATOM 2716 C CA . GLU A 1 361 ? 17.713 -18.756 -30.143 1.00 96.31 361 GLU A CA 1
ATOM 2717 C C . GLU A 1 361 ? 18.443 -17.448 -30.455 1.00 96.31 361 GLU A C 1
ATOM 2719 O O . GLU A 1 361 ? 17.817 -16.470 -30.850 1.00 96.31 361 GLU A O 1
ATOM 2724 N N . VAL A 1 362 ? 19.773 -17.424 -30.316 1.00 96.44 362 VAL A N 1
ATOM 2725 C CA . VAL A 1 362 ? 20.598 -16.267 -30.688 1.00 96.44 362 VAL A CA 1
ATOM 2726 C C . VAL A 1 362 ? 20.390 -15.917 -32.160 1.00 96.44 362 VAL A C 1
ATOM 2728 O O . VAL A 1 362 ? 20.140 -14.757 -32.478 1.00 96.44 362 VAL A O 1
ATOM 2731 N N . ARG A 1 363 ? 20.415 -16.920 -33.044 1.00 96.56 363 ARG A N 1
ATOM 2732 C CA . ARG A 1 363 ? 20.169 -16.741 -34.479 1.00 96.56 363 ARG A CA 1
ATOM 2733 C C . ARG A 1 363 ? 18.745 -16.259 -34.772 1.00 96.56 363 ARG A C 1
ATOM 2735 O O . ARG A 1 363 ? 18.578 -15.342 -35.566 1.00 96.56 363 ARG A O 1
ATOM 2742 N N . GLU A 1 364 ? 17.731 -16.829 -34.119 1.00 93.62 364 GLU A N 1
ATOM 2743 C CA . GLU A 1 364 ? 16.335 -16.392 -34.290 1.00 93.62 364 GLU A CA 1
ATOM 2744 C C . GLU A 1 364 ? 16.124 -14.939 -33.842 1.00 93.62 364 GLU A C 1
ATOM 2746 O O . GLU A 1 364 ? 15.430 -14.180 -34.515 1.00 93.62 364 GLU A O 1
ATOM 2751 N N . VAL A 1 365 ? 16.769 -14.524 -32.749 1.00 94.00 365 VAL A N 1
ATOM 2752 C CA . VAL A 1 365 ? 16.743 -13.136 -32.266 1.00 94.00 365 VAL A CA 1
ATOM 2753 C C . VAL A 1 365 ? 17.406 -12.176 -33.260 1.00 94.00 365 VAL A C 1
ATOM 2755 O O . VAL A 1 365 ? 16.900 -11.072 -33.470 1.00 94.00 365 VAL A O 1
ATOM 2758 N N . GLU A 1 366 ? 18.526 -12.573 -33.870 1.00 93.69 366 GLU A N 1
ATOM 2759 C CA . GLU A 1 366 ? 19.202 -11.772 -34.898 1.00 93.69 366 GLU A CA 1
ATOM 2760 C C . GLU A 1 366 ? 18.375 -11.645 -36.185 1.00 93.69 366 GLU A C 1
ATOM 2762 O O . GLU A 1 366 ? 18.336 -10.558 -36.767 1.00 93.69 366 GLU A O 1
ATOM 2767 N N . ASP A 1 367 ? 17.681 -12.713 -36.589 1.00 90.56 367 ASP A N 1
ATOM 2768 C CA . ASP A 1 367 ? 16.784 -12.727 -37.751 1.00 90.56 367 ASP A CA 1
ATOM 2769 C C . ASP A 1 367 ? 15.519 -11.872 -37.512 1.00 90.56 367 ASP A C 1
ATOM 2771 O O . ASP A 1 367 ? 15.052 -11.178 -38.418 1.00 90.56 367 ASP A O 1
ATOM 2775 N N . GLU A 1 368 ? 14.958 -11.903 -36.296 1.00 89.00 368 GLU A N 1
ATOM 2776 C CA . GLU A 1 368 ? 13.737 -11.167 -35.928 1.00 89.00 368 GLU A CA 1
ATOM 2777 C C . GLU A 1 368 ? 13.987 -9.659 -35.777 1.00 89.00 368 GLU A C 1
ATOM 2779 O O . GLU A 1 368 ? 13.174 -8.830 -36.195 1.00 89.00 368 GLU A O 1
ATOM 2784 N N . LEU A 1 369 ? 15.131 -9.293 -35.198 1.00 86.56 369 LEU A N 1
ATOM 2785 C CA . LEU A 1 369 ? 15.550 -7.911 -35.013 1.00 86.56 369 LEU A CA 1
ATOM 2786 C C . LEU A 1 369 ? 16.868 -7.684 -35.751 1.00 86.56 369 LEU A C 1
ATOM 2788 O O . LEU A 1 369 ? 17.919 -7.633 -35.101 1.00 86.56 369 LEU A O 1
ATOM 2792 N N . PRO A 1 370 ? 16.835 -7.504 -37.086 1.00 84.75 370 PRO A N 1
ATOM 2793 C CA . PRO A 1 370 ? 18.036 -7.178 -37.827 1.00 84.75 370 PRO A CA 1
ATOM 2794 C C . PRO A 1 370 ? 18.627 -5.893 -37.256 1.00 84.75 370 PRO A C 1
ATOM 2796 O O . PRO A 1 370 ? 17.911 -4.924 -36.956 1.00 84.75 370 PRO A O 1
ATOM 2799 N N . ARG A 1 371 ? 19.951 -5.890 -37.083 1.00 82.69 371 ARG A N 1
ATOM 2800 C CA . ARG A 1 371 ? 20.663 -4.666 -36.719 1.00 82.69 371 ARG A CA 1
ATOM 2801 C C . ARG A 1 371 ? 20.314 -3.619 -37.765 1.00 82.69 371 ARG A C 1
ATOM 2803 O O . ARG A 1 371 ? 20.146 -3.956 -38.939 1.00 82.69 371 ARG A O 1
ATOM 2810 N N . SER A 1 372 ? 20.158 -2.369 -37.333 1.00 75.88 372 SER A N 1
ATOM 2811 C CA . SER A 1 372 ? 20.120 -1.266 -38.285 1.00 75.88 372 SER A CA 1
ATOM 2812 C C . SER A 1 372 ? 21.351 -1.446 -39.151 1.00 75.88 372 SER A C 1
ATOM 2814 O O . SER A 1 372 ? 22.463 -1.428 -38.623 1.00 75.88 372 SER A O 1
ATOM 2816 N N . ILE A 1 373 ? 21.132 -1.744 -40.431 1.00 70.69 373 ILE A N 1
ATOM 2817 C CA . ILE A 1 373 ? 22.197 -1.735 -41.417 1.00 70.69 373 ILE A CA 1
ATOM 2818 C C . ILE A 1 373 ? 22.793 -0.350 -41.234 1.00 70.69 373 ILE A C 1
ATOM 2820 O O . ILE A 1 373 ? 22.072 0.640 -41.376 1.00 70.69 373 ILE A O 1
ATOM 2824 N N . GLU A 1 374 ? 24.047 -0.287 -40.789 1.00 66.88 374 GLU A N 1
ATOM 2825 C CA . GLU A 1 374 ? 24.839 0.905 -41.021 1.00 66.88 374 GLU A CA 1
ATOM 2826 C C . GLU A 1 374 ? 24.804 1.022 -42.535 1.00 66.88 374 GLU A C 1
ATOM 2828 O O . GLU A 1 374 ? 25.455 0.259 -43.248 1.00 66.88 374 GLU A O 1
ATOM 2833 N N . VAL A 1 375 ? 23.876 1.840 -43.034 1.00 65.00 375 VAL A N 1
ATOM 2834 C CA . VAL A 1 375 ? 23.949 2.308 -44.398 1.00 65.00 375 VAL A CA 1
ATOM 2835 C C . VAL A 1 375 ? 25.295 3.001 -44.367 1.00 65.00 375 VAL A C 1
ATOM 2837 O O . VAL A 1 375 ? 25.440 4.031 -43.709 1.00 65.00 375 VAL A O 1
ATOM 2840 N N . GLU A 1 376 ? 26.316 2.352 -44.928 1.00 67.25 376 GLU A N 1
ATOM 2841 C CA . GLU A 1 376 ? 27.508 3.042 -45.386 1.00 67.25 376 GLU A CA 1
ATOM 2842 C C . GLU A 1 376 ? 26.968 4.023 -46.424 1.00 67.25 376 GLU A C 1
ATOM 2844 O O . GLU A 1 376 ? 26.908 3.727 -47.614 1.00 67.25 376 GLU A O 1
ATOM 2849 N N . GLU A 1 377 ? 26.412 5.135 -45.943 1.00 66.44 377 GLU A N 1
ATOM 2850 C CA . GLU A 1 377 ? 26.113 6.294 -46.748 1.00 66.44 377 GLU A CA 1
ATOM 2851 C C . GLU A 1 377 ? 27.483 6.686 -47.265 1.00 66.44 377 GLU A C 1
ATOM 2853 O O . GLU A 1 377 ? 28.310 7.205 -46.511 1.00 66.44 377 GLU A O 1
ATOM 2858 N N . ASP A 1 378 ? 27.770 6.290 -48.507 1.00 73.44 378 ASP A N 1
ATOM 2859 C CA . ASP A 1 378 ? 28.970 6.708 -49.198 1.00 73.44 378 ASP A CA 1
ATOM 2860 C C . ASP A 1 378 ? 28.977 8.234 -49.080 1.00 73.44 378 ASP A C 1
ATOM 2862 O O . ASP A 1 378 ? 28.065 8.886 -49.604 1.00 73.44 378 ASP A O 1
ATOM 2866 N N . PRO A 1 379 ? 29.935 8.826 -48.342 1.00 71.94 379 PRO A N 1
ATOM 2867 C CA . PRO A 1 379 ? 29.905 10.254 -48.075 1.00 71.94 379 PRO A CA 1
ATOM 2868 C C . PRO A 1 379 ? 29.884 11.064 -49.376 1.00 71.94 379 PRO A C 1
ATOM 2870 O O . PRO A 1 379 ? 29.430 12.204 -49.370 1.00 71.94 379 PRO A O 1
ATOM 2873 N N . SER A 1 380 ? 30.334 10.466 -50.490 1.00 76.06 380 SER A N 1
ATOM 2874 C CA . SER A 1 380 ? 30.277 11.081 -51.811 1.00 76.06 380 SER A CA 1
ATOM 2875 C C . SER A 1 380 ? 28.857 11.225 -52.376 1.00 76.06 380 SER A C 1
ATOM 2877 O O . SER A 1 380 ? 28.586 12.242 -53.009 1.00 76.06 380 SER A O 1
ATOM 2879 N N . GLU A 1 381 ? 27.925 10.306 -52.092 1.00 73.69 381 GLU A N 1
ATOM 2880 C CA . GLU A 1 381 ? 26.516 10.456 -52.501 1.00 73.69 381 GLU A CA 1
ATOM 2881 C C . GLU A 1 381 ? 25.787 11.500 -51.642 1.00 73.69 381 GLU A C 1
ATOM 2883 O O . GLU A 1 381 ? 24.929 12.230 -52.141 1.00 73.69 381 GLU A O 1
ATOM 2888 N N . LEU A 1 382 ? 26.158 11.624 -50.360 1.00 75.75 382 LEU A N 1
ATOM 2889 C CA . LEU A 1 382 ? 25.599 12.653 -49.480 1.00 75.75 382 LEU A CA 1
ATOM 2890 C C . LEU A 1 382 ? 26.106 14.058 -49.856 1.00 75.75 382 LEU A C 1
ATOM 2892 O O . LEU A 1 382 ? 25.341 15.021 -49.812 1.00 75.75 382 LEU A O 1
ATOM 2896 N N . GLU A 1 383 ? 27.376 14.180 -50.258 1.00 77.62 383 GLU A N 1
ATOM 2897 C CA . GLU A 1 383 ? 27.961 15.439 -50.736 1.00 77.62 383 GLU A CA 1
ATOM 2898 C C . GLU A 1 383 ? 27.366 15.864 -52.093 1.00 77.62 383 GLU A C 1
ATOM 2900 O O . GLU A 1 383 ? 27.062 17.043 -52.277 1.00 77.62 383 GLU A O 1
ATOM 2905 N N . GLU A 1 384 ? 27.101 14.919 -53.006 1.00 78.69 384 GLU A N 1
ATOM 2906 C CA . GLU A 1 384 ? 26.413 15.191 -54.280 1.00 78.69 384 GLU A CA 1
ATOM 2907 C C . GLU A 1 384 ? 24.951 15.626 -54.060 1.00 78.69 384 GLU A C 1
ATOM 2909 O O . GLU A 1 384 ? 24.504 16.607 -54.652 1.00 78.69 384 GLU A O 1
ATOM 2914 N N . ALA A 1 385 ? 24.225 14.992 -53.132 1.00 74.31 385 ALA A N 1
ATOM 2915 C CA . ALA A 1 385 ? 22.847 15.370 -52.808 1.00 74.31 385 ALA A CA 1
ATOM 2916 C C . ALA A 1 385 ? 22.730 16.726 -52.082 1.00 74.31 385 ALA A C 1
ATOM 2918 O O . ALA A 1 385 ? 21.724 17.422 -52.229 1.00 74.31 385 ALA A O 1
ATOM 2919 N N . MET A 1 386 ? 23.741 17.119 -51.299 1.00 75.31 386 MET A N 1
ATOM 2920 C CA . MET A 1 386 ? 23.778 18.434 -50.648 1.00 75.31 386 MET A CA 1
ATOM 2921 C C . MET A 1 386 ? 24.194 19.560 -51.603 1.00 75.31 386 MET A C 1
ATOM 2923 O O . MET A 1 386 ? 23.820 20.708 -51.365 1.00 75.31 386 MET A O 1
ATOM 2927 N N . ALA A 1 387 ? 24.928 19.256 -52.678 1.00 77.81 387 ALA A N 1
ATOM 2928 C CA . ALA A 1 387 ? 25.348 20.246 -53.669 1.00 77.81 387 ALA A CA 1
ATOM 2929 C C . ALA A 1 387 ? 24.196 20.762 -54.556 1.00 77.81 387 ALA A C 1
ATOM 2931 O O . ALA A 1 387 ? 24.280 21.885 -55.044 1.00 77.81 387 ALA A O 1
ATOM 2932 N N . ASP A 1 388 ? 23.114 19.994 -54.718 1.00 69.50 388 ASP A N 1
ATOM 2933 C CA . ASP A 1 388 ? 21.945 20.381 -55.530 1.00 69.50 388 ASP A CA 1
ATOM 2934 C C . ASP A 1 388 ? 20.888 21.200 -54.759 1.00 69.50 388 ASP A C 1
ATOM 2936 O O . ASP A 1 388 ? 19.875 21.626 -55.323 1.00 69.50 388 ASP A O 1
ATOM 2940 N N . ILE A 1 389 ? 21.100 21.455 -53.464 1.00 71.75 389 ILE A N 1
ATOM 2941 C CA . ILE A 1 389 ? 20.219 22.302 -52.652 1.00 71.75 389 ILE A CA 1
ATOM 2942 C C . ILE A 1 389 ? 20.692 23.763 -52.775 1.00 71.75 389 ILE A C 1
ATOM 2944 O O . ILE A 1 389 ? 21.265 24.343 -51.853 1.00 71.75 389 ILE A O 1
ATOM 2948 N N . ASP A 1 390 ? 20.439 24.369 -53.940 1.00 63.19 390 ASP A N 1
ATOM 2949 C CA . ASP A 1 390 ? 20.530 25.822 -54.143 1.00 63.19 390 ASP A CA 1
ATOM 2950 C C . ASP A 1 390 ? 19.422 26.507 -53.318 1.00 63.19 390 ASP A C 1
ATOM 2952 O O . ASP A 1 390 ? 18.277 26.679 -53.749 1.00 63.19 390 ASP A O 1
ATOM 2956 N N . ILE A 1 391 ? 19.746 26.863 -52.073 1.00 63.88 391 ILE A N 1
ATOM 2957 C CA . ILE A 1 391 ? 18.899 27.710 -51.230 1.00 63.88 391 ILE A CA 1
ATOM 2958 C C . ILE A 1 391 ? 19.113 29.159 -51.674 1.00 63.88 391 ILE A C 1
ATOM 2960 O O . ILE A 1 391 ? 19.925 29.892 -51.112 1.00 63.88 391 ILE A O 1
ATOM 2964 N N . ASP A 1 392 ? 18.328 29.586 -52.662 1.00 61.91 392 ASP A N 1
ATOM 2965 C CA . ASP A 1 392 ? 18.064 30.998 -52.966 1.00 61.91 392 ASP A CA 1
ATOM 2966 C C . ASP A 1 392 ? 17.201 31.633 -51.848 1.00 61.91 392 ASP A C 1
ATOM 2968 O O . ASP A 1 392 ? 16.109 32.154 -52.087 1.00 61.91 392 ASP A O 1
ATOM 2972 N N . SER A 1 393 ? 17.639 31.567 -50.583 1.00 59.28 393 SER A N 1
ATOM 2973 C CA . SER A 1 393 ? 17.002 32.341 -49.513 1.00 59.28 393 SER A CA 1
ATOM 2974 C C . SER A 1 393 ? 17.646 33.723 -49.449 1.00 59.28 393 SER A C 1
ATOM 2976 O O . SER A 1 393 ? 18.614 33.949 -48.718 1.00 59.28 393 SER A O 1
ATOM 2978 N N . GLU A 1 394 ? 17.098 34.650 -50.230 1.00 59.53 394 GLU A N 1
ATOM 2979 C CA . GLU A 1 394 ? 17.259 36.084 -50.002 1.00 59.53 394 GLU A CA 1
ATOM 2980 C C . GLU A 1 394 ? 16.767 36.400 -48.580 1.00 59.53 394 GLU A C 1
ATOM 2982 O O . GLU A 1 394 ? 15.573 36.388 -48.281 1.00 59.53 394 GLU A O 1
ATOM 2987 N N . ALA A 1 395 ? 17.716 36.596 -47.667 1.00 55.16 395 ALA A N 1
ATOM 2988 C CA . ALA A 1 395 ? 17.449 37.008 -46.302 1.00 55.16 395 ALA A CA 1
ATOM 2989 C C . ALA A 1 395 ? 17.159 38.516 -46.276 1.00 55.16 395 ALA A C 1
ATOM 2991 O O . ALA A 1 395 ? 18.083 39.328 -46.246 1.00 55.16 395 ALA A O 1
ATOM 2992 N N . ASP A 1 396 ? 15.876 38.879 -46.255 1.00 57.28 396 ASP A N 1
ATOM 2993 C CA . ASP A 1 396 ? 15.418 40.183 -45.769 1.00 57.28 396 ASP A CA 1
ATOM 2994 C C . ASP A 1 396 ? 15.571 40.204 -44.240 1.00 57.28 396 ASP A C 1
ATOM 2996 O O . ASP A 1 396 ? 14.730 39.721 -43.478 1.00 57.28 396 ASP A O 1
ATOM 3000 N N . THR A 1 397 ? 16.708 40.721 -43.777 1.00 53.44 397 THR A N 1
ATOM 3001 C CA . THR A 1 397 ? 16.918 41.095 -42.377 1.00 53.44 397 THR A CA 1
ATOM 3002 C C . THR A 1 397 ? 16.255 42.441 -42.111 1.00 53.44 397 THR A C 1
ATOM 3004 O O . THR A 1 397 ? 16.898 43.482 -42.249 1.00 53.44 397 THR A O 1
ATOM 3007 N N . ASP A 1 398 ? 14.990 42.417 -41.701 1.00 50.78 398 ASP A N 1
ATOM 3008 C CA . ASP A 1 398 ? 14.363 43.565 -41.050 1.00 50.78 398 ASP A CA 1
ATOM 3009 C C . ASP A 1 398 ? 14.773 43.598 -39.569 1.00 50.78 398 ASP A C 1
ATOM 3011 O O . ASP A 1 398 ? 14.468 42.699 -38.780 1.00 50.78 398 ASP A O 1
ATOM 3015 N N . GLU A 1 399 ? 15.513 44.651 -39.211 1.00 55.53 399 GLU A N 1
ATOM 3016 C CA . GLU A 1 399 ? 15.876 45.035 -37.847 1.00 55.53 399 GLU A CA 1
ATOM 3017 C C . GLU A 1 399 ? 14.625 45.139 -36.959 1.00 55.53 399 GLU A C 1
ATOM 3019 O O . GLU A 1 399 ? 13.834 46.076 -37.073 1.00 55.53 399 GLU A O 1
ATOM 3024 N N . ALA A 1 400 ? 14.462 44.201 -36.025 1.00 52.72 400 ALA A N 1
ATOM 3025 C CA . ALA A 1 400 ? 13.536 44.360 -34.913 1.00 52.72 400 ALA A CA 1
ATOM 3026 C C . ALA A 1 400 ? 14.275 44.983 -33.719 1.00 52.72 400 ALA A C 1
ATOM 3028 O O . ALA A 1 400 ? 15.055 44.333 -33.022 1.00 52.72 400 ALA A O 1
ATOM 3029 N N . ASP A 1 401 ? 13.990 46.268 -33.538 1.00 53.03 401 ASP A N 1
ATOM 3030 C CA . ASP A 1 401 ? 14.326 47.155 -32.429 1.00 53.03 401 ASP A CA 1
ATOM 3031 C C . ASP A 1 401 ? 14.123 46.470 -31.059 1.00 53.03 401 ASP A C 1
ATOM 3033 O O . ASP A 1 401 ? 13.002 46.146 -30.653 1.00 53.03 401 ASP A O 1
ATOM 3037 N N . PHE A 1 402 ? 15.218 46.229 -30.335 1.00 54.56 402 PHE A N 1
ATOM 3038 C CA . PHE A 1 402 ? 15.192 45.642 -28.996 1.00 54.56 402 PHE A CA 1
ATOM 3039 C C . PHE A 1 402 ? 15.122 46.776 -27.965 1.00 54.56 402 PHE A C 1
ATOM 3041 O O . PHE A 1 402 ? 16.132 47.377 -27.602 1.00 54.56 402 PHE A O 1
ATOM 3048 N N . VAL A 1 403 ? 13.908 47.095 -27.511 1.00 56.19 403 VAL A N 1
ATOM 3049 C CA . VAL A 1 403 ? 13.676 48.077 -26.444 1.00 56.19 403 VAL A CA 1
ATOM 3050 C C . VAL A 1 403 ? 14.114 47.484 -25.104 1.00 56.19 403 VAL A C 1
ATOM 3052 O O . VAL A 1 403 ? 13.489 46.573 -24.563 1.00 56.19 403 VAL A O 1
ATOM 3055 N N . GLU A 1 404 ? 15.201 48.030 -24.568 1.00 61.28 404 GLU A N 1
ATOM 3056 C CA . GLU A 1 404 ? 15.729 47.776 -23.231 1.00 61.28 404 GLU A CA 1
ATOM 3057 C C . GLU A 1 404 ? 14.751 48.326 -22.174 1.00 61.28 404 GLU A C 1
ATOM 3059 O O . GLU A 1 404 ? 14.645 49.535 -21.961 1.00 61.28 404 GLU A O 1
ATOM 3064 N N . VAL A 1 405 ? 13.989 47.442 -21.521 1.00 56.53 405 VAL A N 1
ATOM 3065 C CA . VAL A 1 405 ? 13.142 47.803 -20.375 1.00 56.53 405 VAL A CA 1
ATOM 3066 C C . VAL A 1 405 ? 13.916 47.506 -19.094 1.00 56.53 405 VAL A C 1
ATOM 3068 O O . VAL A 1 405 ? 13.952 46.372 -18.618 1.00 56.53 405 VAL A O 1
ATOM 3071 N N . ALA A 1 406 ? 14.539 48.543 -18.537 1.00 56.38 406 ALA A N 1
ATOM 3072 C CA . ALA A 1 406 ? 15.048 48.536 -17.173 1.00 56.38 406 ALA A CA 1
ATOM 3073 C C . ALA A 1 406 ? 13.864 48.552 -16.190 1.00 56.38 406 ALA A C 1
ATOM 3075 O O . ALA A 1 406 ? 13.054 49.478 -16.200 1.00 56.38 406 ALA A O 1
ATOM 3076 N N . ALA A 1 407 ? 13.759 47.521 -15.353 1.00 59.91 407 ALA A N 1
ATOM 3077 C CA . ALA A 1 407 ? 12.860 47.507 -14.208 1.00 59.91 407 ALA A CA 1
ATOM 3078 C C . ALA A 1 407 ? 13.676 47.776 -12.938 1.00 59.91 407 ALA A C 1
ATOM 3080 O O . ALA A 1 407 ? 14.386 46.898 -12.445 1.00 59.91 407 ALA A O 1
ATOM 3081 N N . ASP A 1 408 ? 13.557 49.003 -12.431 1.00 57.84 408 ASP A N 1
ATOM 3082 C CA . ASP A 1 408 ? 13.865 49.355 -11.049 1.00 57.84 408 ASP A CA 1
ATOM 3083 C C . ASP A 1 408 ? 12.918 48.582 -10.121 1.00 57.84 408 ASP A C 1
ATOM 3085 O O . ASP A 1 408 ? 11.695 48.711 -10.206 1.00 57.84 408 ASP A O 1
ATOM 3089 N N . VAL A 1 409 ? 13.483 47.776 -9.223 1.00 61.81 409 VAL A N 1
ATOM 3090 C CA . VAL A 1 409 ? 12.765 47.226 -8.070 1.00 61.81 409 VAL A CA 1
ATOM 3091 C C . VAL A 1 409 ? 13.296 47.936 -6.834 1.00 61.81 409 VAL A C 1
ATOM 3093 O O . VAL A 1 409 ? 14.375 47.626 -6.328 1.00 61.81 409 VAL A O 1
ATOM 3096 N N . GLU A 1 410 ? 12.525 48.921 -6.376 1.00 63.81 410 GLU A N 1
ATOM 3097 C CA . GLU A 1 410 ? 12.670 49.531 -5.059 1.00 63.81 410 GLU A CA 1
ATOM 3098 C C . GLU A 1 410 ? 12.338 48.495 -3.977 1.00 63.81 410 GLU A C 1
ATOM 3100 O O . GLU A 1 410 ? 11.284 47.857 -3.987 1.00 63.81 410 GLU A O 1
ATOM 3105 N N . VAL A 1 411 ? 13.266 48.332 -3.036 1.00 58.59 411 VAL A N 1
ATOM 3106 C CA . VAL A 1 411 ? 13.074 47.593 -1.788 1.00 58.59 411 VAL A CA 1
ATOM 3107 C C . VAL A 1 411 ? 12.754 48.618 -0.705 1.00 58.59 411 VAL A C 1
ATOM 3109 O O . VAL A 1 411 ? 13.636 49.371 -0.295 1.00 58.59 411 VAL A O 1
ATOM 3112 N N . GLU A 1 412 ? 11.517 48.620 -0.214 1.00 60.16 412 GLU A N 1
ATOM 3113 C CA . GLU A 1 412 ? 11.146 49.253 1.054 1.00 60.16 412 GLU A CA 1
ATOM 3114 C C . GLU A 1 412 ? 10.412 48.249 1.953 1.00 60.16 412 GLU A C 1
ATOM 3116 O O . GLU A 1 412 ? 9.492 47.568 1.497 1.00 60.16 412 GLU A O 1
ATOM 3121 N N . GLY A 1 413 ? 10.788 48.229 3.240 1.00 50.09 413 GLY A N 1
ATOM 3122 C CA . GLY A 1 413 ? 9.955 47.745 4.350 1.00 50.09 413 GLY A CA 1
ATOM 3123 C C . GLY A 1 413 ? 10.496 46.562 5.127 1.00 50.09 413 GLY A C 1
ATOM 3124 O O . GLY A 1 413 ? 9.919 45.470 4.947 1.00 50.09 413 GLY A O 1
#

pLDDT: mean 75.08, std 20.52, range [29.31, 98.44]

Organism: NCBI:txid1111947